Protein AF-A0A261Q1I9-F1 (afdb_monomer_lite)

Structure (mmCIF, N/CA/C/O backbone):
data_AF-A0A261Q1I9-F1
#
_entry.id   AF-A0A261Q1I9-F1
#
loop_
_atom_site.group_PDB
_atom_site.id
_atom_site.type_symbol
_atom_site.label_atom_id
_atom_site.label_alt_id
_atom_site.label_comp_id
_atom_site.label_asym_id
_atom_site.label_entity_id
_atom_site.label_seq_id
_atom_site.pdbx_PDB_ins_code
_atom_site.Cartn_x
_atom_site.Cartn_y
_atom_site.Cartn_z
_atom_site.occupancy
_atom_site.B_iso_or_equiv
_atom_site.auth_seq_id
_atom_site.auth_comp_id
_atom_site.auth_asym_id
_atom_site.auth_atom_id
_atom_site.pdbx_PDB_model_num
ATOM 1 N N . MET A 1 1 ? 23.957 -7.033 -5.044 1.00 34.09 1 MET A N 1
ATOM 2 C CA . MET A 1 1 ? 23.895 -8.517 -5.064 1.00 34.09 1 MET A CA 1
ATOM 3 C C . MET A 1 1 ? 22.772 -9.063 -5.950 1.00 34.09 1 MET A C 1
ATOM 5 O O . MET A 1 1 ? 23.104 -9.719 -6.920 1.00 34.09 1 MET A O 1
ATOM 9 N N . PHE A 1 2 ? 21.482 -8.752 -5.715 1.00 35.22 2 PHE A N 1
ATOM 10 C CA . PHE A 1 2 ? 20.369 -9.134 -6.627 1.00 35.22 2 PHE A CA 1
ATOM 11 C C . PHE A 1 2 ? 20.600 -8.641 -8.073 1.00 35.22 2 PHE A C 1
ATOM 13 O O . PHE A 1 2 ? 20.277 -9.299 -9.051 1.00 35.22 2 PHE A O 1
ATOM 20 N N . TYR A 1 3 ? 21.246 -7.486 -8.177 1.00 39.28 3 TYR A N 1
ATOM 21 C CA . TYR A 1 3 ? 21.439 -6.693 -9.379 1.00 39.28 3 TYR A CA 1
ATOM 22 C C . TYR A 1 3 ? 22.360 -7.336 -10.444 1.00 39.28 3 TYR A C 1
ATOM 24 O O . TYR A 1 3 ? 22.144 -7.166 -11.638 1.00 39.28 3 TYR A O 1
ATOM 32 N N . GLN A 1 4 ? 23.331 -8.159 -10.031 1.00 38.31 4 GLN A N 1
ATOM 33 C CA . GLN A 1 4 ? 24.215 -8.897 -10.951 1.00 38.31 4 GLN A CA 1
ATOM 34 C C . GLN A 1 4 ? 23.554 -10.167 -11.519 1.00 38.31 4 GLN A C 1
ATOM 36 O O . GLN A 1 4 ? 24.039 -10.730 -12.494 1.00 38.31 4 GLN A O 1
ATOM 41 N N . PHE A 1 5 ? 22.426 -10.612 -10.948 1.00 42.38 5 PHE A N 1
ATOM 42 C CA . PHE A 1 5 ? 21.703 -11.783 -11.448 1.00 42.38 5 PHE A CA 1
ATOM 43 C C . PHE A 1 5 ? 20.875 -11.498 -12.692 1.00 42.38 5 PHE A C 1
ATOM 45 O O . PHE A 1 5 ? 20.650 -12.414 -13.466 1.00 42.38 5 PHE A O 1
ATOM 52 N N . ALA A 1 6 ? 20.417 -10.265 -12.902 1.00 42.53 6 ALA A N 1
ATOM 53 C CA . ALA A 1 6 ? 19.552 -9.934 -14.030 1.00 42.53 6 ALA A CA 1
ATOM 54 C C . ALA A 1 6 ? 20.239 -10.136 -15.384 1.00 42.53 6 ALA A C 1
ATOM 56 O O . ALA A 1 6 ? 19.678 -10.782 -16.260 1.00 42.53 6 ALA A O 1
ATOM 57 N N . GLU A 1 7 ? 21.477 -9.661 -15.520 1.00 44.56 7 GLU A N 1
ATOM 58 C CA . GLU A 1 7 ? 22.289 -9.841 -16.727 1.00 44.56 7 GLU A CA 1
ATOM 59 C C . GLU A 1 7 ? 22.604 -11.327 -16.970 1.00 44.56 7 GLU A C 1
ATOM 61 O O . GLU A 1 7 ? 22.522 -11.815 -18.094 1.00 44.56 7 GLU A O 1
ATOM 66 N N . LEU A 1 8 ? 22.875 -12.081 -15.898 1.00 43.66 8 LEU A N 1
ATOM 67 C CA . LEU A 1 8 ? 23.070 -13.534 -15.937 1.00 43.66 8 LEU A CA 1
ATOM 68 C C . LEU A 1 8 ? 21.790 -14.295 -16.319 1.00 43.66 8 LEU A C 1
ATOM 70 O O . LEU A 1 8 ? 21.871 -15.233 -17.098 1.00 43.66 8 LEU A O 1
ATOM 74 N N . ILE A 1 9 ? 20.618 -13.887 -15.823 1.00 46.09 9 ILE A N 1
ATOM 75 C CA . ILE A 1 9 ? 19.310 -14.490 -16.141 1.00 46.09 9 ILE A CA 1
ATOM 76 C C . ILE A 1 9 ? 18.880 -14.150 -17.575 1.00 46.09 9 ILE A C 1
ATOM 78 O O . ILE A 1 9 ? 18.293 -14.989 -18.255 1.00 46.09 9 ILE A O 1
ATOM 82 N N . TRP A 1 10 ? 19.167 -12.936 -18.052 1.00 47.50 10 TRP A N 1
ATOM 83 C CA . TRP A 1 10 ? 18.880 -12.529 -19.430 1.00 47.50 10 TRP A CA 1
ATOM 84 C C . TRP A 1 10 ? 19.794 -13.224 -20.442 1.00 47.50 10 TRP A C 1
ATOM 86 O O . TRP A 1 10 ? 19.325 -13.603 -21.514 1.00 47.50 10 TRP A O 1
ATOM 96 N N . ASN A 1 11 ? 21.061 -13.455 -20.088 1.00 47.25 11 ASN A N 1
ATOM 97 C CA . ASN A 1 11 ? 22.029 -14.127 -20.959 1.00 47.25 11 ASN A CA 1
ATOM 98 C C . ASN A 1 11 ? 21.994 -15.659 -20.849 1.00 47.25 11 ASN A C 1
ATOM 100 O O . ASN A 1 11 ? 22.377 -16.352 -21.791 1.00 47.25 11 ASN A O 1
ATOM 104 N N . GLN A 1 12 ? 21.543 -16.211 -19.721 1.00 46.47 12 GLN A N 1
ATOM 105 C CA . GLN A 1 12 ? 21.447 -17.648 -19.485 1.00 46.47 12 GLN A CA 1
ATOM 106 C C . GLN A 1 12 ? 20.076 -17.964 -18.880 1.00 46.47 12 GLN A C 1
ATOM 108 O O . GLN A 1 12 ? 19.811 -17.741 -17.704 1.00 46.47 12 GLN A O 1
ATOM 113 N N . TRP A 1 13 ? 19.204 -18.566 -19.689 1.00 47.56 13 TRP A N 1
ATOM 114 C CA . TRP A 1 13 ? 17.897 -19.089 -19.260 1.00 47.56 13 TRP A CA 1
ATOM 115 C C . TRP A 1 13 ? 17.992 -20.192 -18.185 1.00 47.56 13 TRP A C 1
ATOM 117 O O . TRP A 1 13 ? 16.978 -20.663 -17.669 1.00 47.56 13 TRP A O 1
ATOM 127 N N . THR A 1 14 ? 19.209 -20.610 -17.840 1.00 47.25 14 THR A N 1
ATOM 128 C CA . THR A 1 14 ? 19.541 -21.505 -16.735 1.00 47.25 14 THR A CA 1
ATOM 129 C C . THR A 1 14 ? 20.090 -20.711 -15.549 1.00 47.25 14 THR A C 1
ATOM 131 O O . THR A 1 14 ? 21.067 -19.983 -15.726 1.00 47.25 14 THR A O 1
ATOM 134 N N . PRO A 1 15 ? 19.532 -20.876 -14.334 1.00 44.84 15 PRO A N 1
ATOM 135 C CA . PRO A 1 15 ? 20.070 -20.223 -13.149 1.00 44.84 15 PRO A CA 1
ATOM 136 C C . PRO A 1 15 ? 21.543 -20.625 -12.950 1.00 44.84 15 PRO A C 1
ATOM 138 O O . PRO A 1 15 ? 21.851 -21.821 -13.004 1.00 44.84 15 PRO A O 1
ATOM 141 N N . PRO A 1 16 ? 22.460 -19.662 -12.737 1.00 49.31 16 PRO A N 1
ATOM 142 C CA . PRO A 1 16 ? 23.871 -19.962 -12.532 1.00 49.31 16 PRO A CA 1
ATOM 143 C C . PRO A 1 16 ? 24.052 -20.813 -11.271 1.00 49.31 16 PRO A C 1
ATOM 145 O O . PRO A 1 16 ? 23.323 -20.654 -10.286 1.00 49.31 16 PRO A O 1
ATOM 148 N N . LYS A 1 17 ? 25.033 -21.723 -11.285 1.00 53.84 17 LYS A N 1
ATOM 149 C CA . LYS A 1 17 ? 25.376 -22.493 -10.084 1.00 53.84 17 LYS A CA 1
ATOM 150 C C . LYS A 1 17 ? 25.902 -21.527 -9.010 1.00 53.84 17 LYS A C 1
ATOM 152 O O . LYS A 1 17 ? 26.632 -20.598 -9.352 1.00 53.84 17 LYS A O 1
ATOM 157 N N . PRO A 1 18 ? 25.599 -21.734 -7.716 1.00 48.12 18 PRO A N 1
ATOM 158 C CA . PRO A 1 18 ? 26.084 -20.853 -6.648 1.00 48.12 18 PRO A CA 1
ATOM 159 C C . PRO A 1 18 ? 27.611 -20.657 -6.660 1.00 48.12 18 PRO A C 1
ATOM 161 O O . PRO A 1 18 ? 28.112 -19.590 -6.329 1.00 48.12 18 PRO A O 1
ATOM 164 N N . GLU A 1 19 ? 28.333 -21.682 -7.108 1.00 51.03 19 GLU A N 1
ATOM 165 C CA . GLU A 1 19 ? 29.793 -21.750 -7.222 1.00 51.03 19 GLU A CA 1
ATOM 166 C C . GLU A 1 19 ? 30.378 -20.827 -8.307 1.00 51.03 19 GLU A C 1
ATOM 168 O O . GLU A 1 19 ? 31.555 -20.485 -8.251 1.00 51.03 19 GLU A O 1
ATOM 173 N N . THR A 1 20 ? 29.578 -20.422 -9.302 1.00 49.72 20 THR A N 1
ATOM 174 C CA . THR A 1 20 ? 30.028 -19.595 -10.438 1.00 49.72 20 THR A CA 1
ATOM 175 C C . THR A 1 20 ? 29.821 -18.096 -10.214 1.00 49.72 20 THR A C 1
ATOM 177 O O . THR A 1 20 ? 30.066 -17.292 -11.110 1.00 49.72 20 THR A O 1
ATOM 180 N N . LEU A 1 21 ? 29.329 -17.705 -9.038 1.00 51.41 21 LEU A N 1
ATOM 181 C CA . LEU A 1 21 ? 29.078 -16.312 -8.687 1.00 51.41 21 LEU A CA 1
ATOM 182 C C . LEU A 1 21 ? 30.376 -15.660 -8.188 1.00 51.41 21 LEU A C 1
ATOM 184 O O . LEU A 1 21 ? 31.130 -16.264 -7.428 1.00 51.41 21 LEU A O 1
ATOM 188 N N . THR A 1 22 ? 30.649 -14.429 -8.630 1.00 46.50 22 THR A N 1
ATOM 189 C CA . THR A 1 22 ? 31.890 -13.691 -8.331 1.00 46.50 22 THR A CA 1
ATOM 190 C C . THR A 1 22 ? 32.197 -13.626 -6.825 1.00 46.50 22 THR A C 1
ATOM 192 O O . THR A 1 22 ? 31.272 -13.642 -6.007 1.00 46.50 22 THR A O 1
ATOM 195 N N . PRO A 1 23 ? 33.477 -13.479 -6.420 1.00 41.25 23 PRO A N 1
ATOM 196 C CA . PRO A 1 23 ? 33.889 -13.457 -5.013 1.00 41.25 23 PRO A CA 1
ATOM 197 C C . PRO A 1 23 ? 33.127 -12.455 -4.139 1.00 41.25 23 PRO A C 1
ATOM 199 O O . PRO A 1 23 ? 32.940 -12.711 -2.960 1.00 41.25 23 PRO A O 1
ATOM 202 N N . THR A 1 24 ? 32.631 -11.351 -4.704 1.00 39.00 24 THR A N 1
ATOM 203 C CA . THR A 1 24 ? 31.803 -10.345 -4.015 1.00 39.00 24 THR A CA 1
ATOM 204 C C . THR A 1 24 ? 30.390 -10.854 -3.691 1.00 39.00 24 THR A C 1
ATOM 206 O O . THR A 1 24 ? 29.820 -10.498 -2.662 1.00 39.00 24 THR A O 1
ATOM 209 N N . ILE A 1 25 ? 29.824 -11.716 -4.542 1.00 44.28 25 ILE A N 1
ATOM 210 C CA . ILE A 1 25 ? 28.548 -12.408 -4.308 1.00 44.28 25 ILE A CA 1
ATOM 211 C C . ILE A 1 25 ? 28.761 -13.568 -3.328 1.00 44.28 25 ILE A C 1
ATOM 213 O O . ILE A 1 25 ? 27.959 -13.745 -2.413 1.00 44.28 25 ILE A O 1
ATOM 217 N N . ALA A 1 26 ? 29.876 -14.296 -3.455 1.00 41.53 26 ALA A N 1
ATOM 218 C CA . ALA A 1 26 ? 30.291 -15.293 -2.472 1.00 41.53 26 ALA A CA 1
ATOM 219 C C . ALA A 1 26 ? 30.492 -14.656 -1.083 1.00 41.53 26 ALA A C 1
ATOM 221 O O . ALA A 1 26 ? 29.993 -15.195 -0.107 1.00 41.53 26 ALA A O 1
ATOM 222 N N . TYR A 1 27 ? 31.097 -13.467 -0.989 1.00 41.81 27 TYR A N 1
ATOM 223 C CA . TYR A 1 27 ? 31.292 -12.715 0.263 1.00 41.81 27 TYR A CA 1
ATOM 224 C C . TYR A 1 27 ? 29.983 -12.338 0.972 1.00 41.81 27 TYR A C 1
ATOM 226 O O . TYR A 1 27 ? 29.919 -12.291 2.199 1.00 41.81 27 TYR A O 1
ATOM 234 N N . GLY A 1 28 ? 28.926 -12.076 0.199 1.00 43.03 28 GLY A N 1
ATOM 235 C CA . GLY A 1 28 ? 27.580 -11.843 0.718 1.00 43.03 28 GLY A CA 1
ATOM 236 C C . GLY A 1 28 ? 26.828 -13.114 1.121 1.00 43.03 28 GLY A C 1
ATOM 237 O O . GLY A 1 28 ? 25.935 -13.061 1.964 1.00 43.03 28 GLY A O 1
ATOM 238 N N . LEU A 1 29 ? 27.198 -14.256 0.535 1.00 42.12 29 LEU A N 1
ATOM 239 C CA . LEU A 1 29 ? 26.624 -15.580 0.792 1.00 42.12 29 LEU A CA 1
ATOM 240 C C . LEU A 1 29 ? 27.348 -16.346 1.915 1.00 42.12 29 LEU A C 1
ATOM 242 O O . LEU A 1 29 ? 26.715 -17.155 2.588 1.00 42.12 29 LEU A O 1
ATOM 246 N N . THR A 1 30 ? 28.640 -16.092 2.160 1.00 42.56 30 THR A N 1
ATOM 247 C CA . THR A 1 30 ? 29.454 -16.764 3.196 1.00 42.56 30 THR A CA 1
ATOM 248 C C . THR A 1 30 ? 29.183 -16.276 4.619 1.00 42.56 30 THR A C 1
ATOM 250 O O . THR A 1 30 ? 29.819 -16.743 5.561 1.00 42.56 30 THR A O 1
ATOM 253 N N . GLY A 1 31 ? 28.224 -15.369 4.812 1.00 40.91 31 GLY A N 1
ATOM 254 C CA . GLY A 1 31 ? 27.775 -14.988 6.147 1.00 40.91 31 GLY A CA 1
ATOM 255 C C . GLY A 1 31 ? 28.775 -14.146 6.941 1.00 40.91 31 GLY A C 1
ATOM 256 O O . GLY A 1 31 ? 28.629 -14.009 8.147 1.00 40.91 31 GLY A O 1
ATOM 257 N N . LEU A 1 32 ? 29.754 -13.493 6.311 1.00 37.88 32 LEU A N 1
ATOM 258 C CA . LEU A 1 32 ? 30.604 -12.537 7.039 1.00 37.88 32 LEU A CA 1
ATOM 259 C C . LEU A 1 32 ? 29.846 -11.266 7.483 1.00 37.88 32 LEU A C 1
ATOM 261 O O . LEU A 1 32 ? 30.317 -10.561 8.370 1.00 37.88 32 LEU A O 1
ATOM 265 N N . TYR A 1 33 ? 28.630 -11.036 6.967 1.00 40.66 33 TYR A N 1
ATOM 266 C CA . TYR A 1 33 ? 27.666 -10.070 7.514 1.00 40.66 33 TYR A CA 1
ATOM 267 C C . TYR A 1 33 ? 26.744 -10.642 8.609 1.00 40.66 33 TYR A C 1
ATOM 269 O O . TYR A 1 33 ? 26.011 -9.877 9.223 1.00 40.66 33 TYR A O 1
ATOM 277 N N . THR A 1 34 ? 26.764 -11.948 8.927 1.00 40.78 34 THR A N 1
ATOM 278 C CA . THR A 1 34 ? 25.899 -12.480 10.006 1.00 40.78 34 THR A CA 1
ATOM 279 C C . THR A 1 34 ? 26.391 -12.139 11.410 1.00 40.78 34 THR A C 1
ATOM 281 O O . THR A 1 34 ? 25.647 -12.348 12.362 1.00 40.78 34 THR A O 1
ATOM 284 N N . ASN A 1 35 ? 27.615 -11.620 11.548 1.00 36.62 35 ASN A N 1
ATOM 285 C CA . ASN A 1 35 ? 28.211 -11.250 12.837 1.00 36.62 35 ASN A CA 1
ATOM 286 C C . ASN A 1 35 ? 28.524 -9.760 12.988 1.00 36.62 35 ASN A C 1
ATOM 288 O O . ASN A 1 35 ? 28.979 -9.353 14.055 1.00 36.62 35 ASN A O 1
ATOM 292 N N . GLN A 1 36 ? 28.270 -8.936 11.971 1.00 37.72 36 GLN A N 1
ATOM 293 C CA . GLN A 1 36 ? 28.230 -7.500 12.194 1.00 37.72 36 GLN A CA 1
ATOM 294 C C . GLN A 1 36 ? 26.797 -7.164 12.572 1.00 37.72 36 GLN A C 1
ATOM 296 O O . GLN A 1 36 ? 25.902 -7.138 11.735 1.00 37.72 36 GLN A O 1
ATOM 301 N N . THR A 1 37 ? 26.591 -6.985 13.875 1.00 41.66 37 THR A N 1
ATOM 302 C CA . THR A 1 37 ? 25.523 -6.152 14.415 1.00 41.66 37 THR A CA 1
ATOM 303 C C . THR A 1 37 ? 25.550 -4.841 13.637 1.00 41.66 37 THR A C 1
ATOM 305 O O . THR A 1 37 ? 26.346 -3.966 13.974 1.00 41.66 37 THR A O 1
ATOM 308 N N . GLU A 1 38 ? 24.776 -4.727 12.553 1.00 39.19 38 GLU A N 1
ATOM 309 C CA . GLU A 1 38 ? 24.451 -3.422 11.985 1.00 39.19 38 GLU A CA 1
ATOM 310 C C . GLU A 1 38 ? 23.892 -2.626 13.168 1.00 39.19 38 GLU A C 1
ATOM 312 O O . GLU A 1 38 ? 22.881 -3.046 13.740 1.00 39.19 38 GLU A O 1
ATOM 317 N N . PRO A 1 39 ? 24.593 -1.583 13.651 1.00 40.84 39 PRO A N 1
ATOM 318 C CA . PRO A 1 39 ? 24.048 -0.771 14.721 1.00 40.84 39 PRO A CA 1
ATOM 319 C C . PRO A 1 39 ? 22.695 -0.231 14.255 1.00 40.84 39 PRO A C 1
ATOM 321 O O . PRO A 1 39 ? 22.546 0.130 13.088 1.00 40.84 39 PRO A O 1
ATOM 324 N N . ASP A 1 40 ? 21.731 -0.231 15.176 1.00 49.25 40 ASP A N 1
ATOM 325 C CA . ASP A 1 40 ? 20.299 0.038 15.005 1.00 49.25 40 ASP A CA 1
ATOM 326 C C . ASP A 1 40 ? 20.003 1.432 14.406 1.00 49.25 40 ASP A C 1
ATOM 328 O O . ASP A 1 40 ? 19.531 2.365 15.059 1.00 49.25 40 ASP A O 1
ATOM 332 N N . GLY A 1 41 ? 20.329 1.616 13.127 1.00 49.62 41 GLY A N 1
ATOM 333 C CA . GLY A 1 41 ? 20.169 2.883 12.419 1.00 49.62 41 GLY A CA 1
ATOM 334 C C . GLY A 1 41 ? 18.703 3.280 12.267 1.00 49.62 41 GLY A C 1
ATOM 335 O O . GLY A 1 41 ? 18.405 4.459 12.100 1.00 49.62 41 GLY A O 1
ATOM 336 N N . ILE A 1 42 ? 17.780 2.321 12.370 1.00 52.62 42 ILE A N 1
ATOM 337 C CA . ILE A 1 42 ? 16.343 2.548 12.199 1.00 52.62 42 ILE A CA 1
ATOM 338 C C . ILE A 1 42 ? 15.638 2.915 13.477 1.00 52.62 42 ILE A C 1
ATOM 340 O O . ILE A 1 42 ? 14.794 3.803 13.425 1.00 52.62 42 ILE A O 1
ATOM 344 N N . GLU A 1 43 ? 15.991 2.329 14.618 1.00 52.12 43 GLU A N 1
ATOM 345 C CA . GLU A 1 43 ? 15.520 2.859 15.897 1.00 52.12 43 GLU A CA 1
ATOM 346 C C . GLU A 1 43 ? 15.913 4.331 16.028 1.00 52.12 43 GLU A C 1
ATOM 348 O O . GLU A 1 43 ? 15.076 5.180 16.344 1.00 52.12 43 GLU A O 1
ATOM 353 N N . ALA A 1 44 ? 17.158 4.660 15.675 1.00 54.72 44 ALA A N 1
ATOM 354 C CA . ALA A 1 44 ? 17.619 6.034 15.651 1.00 54.72 44 ALA A CA 1
ATOM 355 C C . ALA A 1 44 ? 16.881 6.881 14.592 1.00 54.72 44 ALA A C 1
ATOM 357 O O . ALA A 1 44 ? 16.463 8.001 14.879 1.00 54.72 44 ALA A O 1
ATOM 358 N N . PHE A 1 45 ? 16.607 6.344 13.403 1.00 56.44 45 PHE A N 1
ATOM 359 C CA . PHE A 1 45 ? 15.829 7.035 12.372 1.00 56.44 45 PHE A CA 1
ATOM 360 C C . PHE A 1 45 ? 14.360 7.295 12.784 1.00 56.44 45 PHE A C 1
ATOM 362 O O . PHE A 1 45 ? 13.828 8.388 12.581 1.00 56.44 45 PHE A O 1
ATOM 369 N N . VAL A 1 46 ? 13.704 6.326 13.428 1.00 57.31 46 VAL A N 1
ATOM 370 C CA . VAL A 1 46 ? 12.334 6.424 13.965 1.00 57.31 46 VAL A CA 1
ATOM 371 C C . VAL A 1 46 ? 12.265 7.395 15.128 1.00 57.31 46 VAL A C 1
ATOM 373 O O . VAL A 1 46 ? 11.376 8.252 15.160 1.00 57.31 46 VAL A O 1
ATOM 376 N N . LEU A 1 47 ? 13.218 7.320 16.057 1.00 60.66 47 LEU A N 1
ATOM 377 C CA . LEU A 1 47 ? 13.368 8.319 17.106 1.00 60.66 47 LEU A CA 1
ATOM 378 C C . LEU A 1 47 ? 13.598 9.706 16.486 1.00 60.66 47 LEU A C 1
ATOM 380 O O . LEU A 1 47 ? 13.118 10.694 17.032 1.00 60.66 47 LEU A O 1
ATOM 384 N N . HIS A 1 48 ? 14.300 9.801 15.350 1.00 60.25 48 HIS A N 1
ATOM 385 C CA . HIS A 1 48 ? 14.644 11.076 14.726 1.00 60.25 48 HIS A CA 1
ATOM 386 C C . HIS A 1 48 ? 13.401 11.732 14.126 1.00 60.25 48 HIS A C 1
ATOM 388 O O . HIS A 1 48 ? 13.115 12.892 14.417 1.00 60.25 48 HIS A O 1
ATOM 394 N N . GLY A 1 49 ? 12.592 10.984 13.374 1.00 58.91 49 GLY A N 1
ATOM 395 C CA . GLY A 1 49 ? 11.297 11.483 12.908 1.00 58.91 49 GLY A CA 1
ATOM 396 C C . GLY A 1 49 ? 10.328 11.790 14.053 1.00 58.91 49 GLY A C 1
ATOM 397 O O . GLY A 1 49 ? 9.666 12.829 14.041 1.00 58.91 49 GLY A O 1
ATOM 398 N N . SER A 1 50 ? 10.295 10.946 15.089 1.00 59.81 50 SER A N 1
ATOM 399 C CA . SER A 1 50 ? 9.471 11.170 16.287 1.00 59.81 50 SER A CA 1
ATOM 400 C C . SER A 1 50 ? 9.889 12.434 17.042 1.00 59.81 50 SER A C 1
ATOM 402 O O . SER A 1 50 ? 9.034 13.202 17.481 1.00 59.81 50 SER A O 1
ATOM 404 N N . MET A 1 51 ? 11.194 12.703 17.140 1.00 64.44 51 MET A N 1
ATOM 405 C CA . MET A 1 51 ? 11.739 13.936 17.703 1.00 64.44 51 MET A CA 1
ATOM 406 C C . MET A 1 51 ? 11.233 15.158 16.935 1.00 64.44 51 MET A C 1
ATOM 408 O O . MET A 1 51 ? 10.826 16.123 17.569 1.00 64.44 51 MET A O 1
ATOM 412 N N . TRP A 1 52 ? 11.183 15.129 15.601 1.00 59.84 52 TRP A N 1
ATOM 413 C CA . TRP A 1 52 ? 10.665 16.260 14.817 1.00 59.84 52 TRP A CA 1
ATOM 414 C C . TRP A 1 52 ? 9.166 16.486 14.995 1.00 59.84 52 TRP A C 1
ATOM 416 O O . TRP A 1 52 ? 8.724 17.633 15.095 1.00 59.84 52 TRP A O 1
ATOM 426 N N . VAL A 1 53 ? 8.385 15.412 15.120 1.00 59.31 53 VAL A N 1
ATOM 427 C CA . VAL A 1 53 ? 6.971 15.508 15.507 1.00 59.31 53 VAL A CA 1
ATOM 428 C C . VAL A 1 53 ? 6.841 16.156 16.892 1.00 59.31 53 VAL A C 1
ATOM 430 O O . VAL A 1 53 ? 6.033 17.068 17.069 1.00 59.31 53 VAL A O 1
ATOM 433 N N . LEU A 1 54 ? 7.675 15.753 17.858 1.00 60.56 54 LEU A N 1
ATOM 434 C CA . LEU A 1 54 ? 7.714 16.343 19.201 1.00 60.56 54 LEU A CA 1
ATOM 435 C C . LEU A 1 54 ? 8.182 17.805 19.197 1.00 60.56 54 LEU A C 1
ATOM 437 O O . LEU A 1 54 ? 7.625 18.607 19.939 1.00 60.56 54 LEU A O 1
ATOM 441 N N . VAL A 1 55 ? 9.152 18.180 18.359 1.00 59.47 55 VAL A N 1
ATOM 442 C CA . VAL A 1 55 ? 9.611 19.570 18.184 1.00 59.47 55 VAL A CA 1
ATOM 443 C C . VAL A 1 55 ? 8.479 20.432 17.639 1.00 59.47 55 VAL A C 1
ATOM 445 O O . VAL A 1 55 ? 8.166 21.466 18.227 1.00 59.47 55 VAL A O 1
ATOM 448 N N . GLY A 1 56 ? 7.811 19.998 16.566 1.00 57.16 56 GLY A N 1
ATOM 449 C CA . GLY A 1 56 ? 6.667 20.724 16.011 1.00 57.16 56 GLY A CA 1
ATOM 450 C C . GLY A 1 56 ? 5.522 20.868 17.020 1.00 57.16 56 GLY A C 1
ATOM 451 O O . GLY A 1 56 ? 4.944 21.945 17.165 1.00 57.16 56 GLY A O 1
ATOM 452 N N . TRP A 1 57 ? 5.254 19.814 17.794 1.00 54.25 57 TRP A N 1
ATOM 453 C CA . TRP A 1 57 ? 4.275 19.836 18.883 1.00 54.25 57 TRP A CA 1
ATOM 454 C C . TRP A 1 57 ? 4.676 20.774 20.036 1.00 54.25 57 TRP A C 1
ATOM 456 O O . TRP A 1 57 ? 3.848 21.525 20.559 1.00 54.25 57 TRP A O 1
ATOM 466 N N . GLY A 1 58 ? 5.952 20.761 20.425 1.00 57.31 58 GLY A N 1
ATOM 467 C CA . GLY A 1 58 ? 6.525 21.603 21.472 1.00 57.31 58 GLY A CA 1
ATOM 468 C C . GLY A 1 58 ? 6.511 23.085 21.112 1.00 57.31 58 GLY A C 1
ATOM 469 O O . GLY A 1 58 ? 6.125 23.903 21.948 1.00 57.31 58 GLY A O 1
ATOM 470 N N . LEU A 1 59 ? 6.832 23.435 19.862 1.00 55.00 59 LEU A N 1
ATOM 471 C CA . LEU A 1 59 ? 6.746 24.807 19.353 1.00 55.00 59 LEU A CA 1
ATOM 472 C C . LEU A 1 59 ? 5.333 25.372 19.512 1.00 55.00 59 LEU A C 1
ATOM 474 O O . LEU A 1 59 ? 5.169 26.488 19.993 1.00 55.00 59 LEU A O 1
ATOM 478 N N . ILE A 1 60 ? 4.301 24.586 19.218 1.00 54.16 60 ILE A N 1
ATOM 479 C CA . ILE A 1 60 ? 2.910 25.043 19.329 1.00 54.16 60 ILE A CA 1
ATOM 480 C C . ILE A 1 60 ? 2.452 25.150 20.771 1.00 54.16 60 ILE A C 1
ATOM 482 O O . ILE A 1 60 ? 1.855 26.159 21.147 1.00 54.16 60 ILE A O 1
ATOM 486 N N . LYS A 1 61 ? 2.776 24.163 21.610 1.00 53.91 61 LYS A N 1
ATOM 487 C CA . LYS A 1 61 ? 2.481 24.269 23.039 1.00 53.91 61 LYS A CA 1
ATOM 488 C C . LYS A 1 61 ? 3.174 25.472 23.676 1.00 53.91 61 LYS A C 1
ATOM 490 O O . LYS A 1 61 ? 2.586 26.104 24.543 1.00 53.91 61 LYS A O 1
ATOM 495 N N . THR A 1 62 ? 4.366 25.832 23.216 1.00 55.88 62 THR A N 1
ATOM 496 C CA . THR A 1 62 ? 5.137 26.956 23.765 1.00 55.88 62 THR A CA 1
ATOM 497 C C . THR A 1 62 ? 4.633 28.302 23.266 1.00 55.88 62 THR A C 1
ATOM 499 O O . THR A 1 62 ? 4.423 29.206 24.069 1.00 55.88 62 THR A O 1
ATOM 502 N N . VAL A 1 63 ? 4.398 28.426 21.957 1.00 52.91 63 VAL A N 1
ATOM 503 C CA . VAL A 1 63 ? 3.959 29.676 21.321 1.00 52.91 63 VAL A CA 1
ATOM 504 C C . VAL A 1 63 ? 2.494 29.981 21.633 1.00 52.91 63 VAL A C 1
ATOM 506 O O . VAL A 1 63 ? 2.155 31.135 21.876 1.00 52.91 63 VAL A O 1
ATOM 509 N N . TYR A 1 64 ? 1.629 28.966 21.654 1.00 47.34 64 TYR A N 1
ATOM 510 C CA . TYR A 1 64 ? 0.180 29.159 21.757 1.00 47.34 64 TYR A CA 1
ATOM 511 C C . TYR A 1 64 ? -0.370 28.865 23.157 1.00 47.34 64 TYR A C 1
ATOM 513 O O . TYR A 1 64 ? -1.167 29.635 23.680 1.00 47.34 64 TYR A O 1
ATOM 521 N N . LEU A 1 65 ? 0.085 27.781 23.794 1.00 49.22 65 LEU A N 1
ATOM 522 C CA . LEU A 1 65 ? -0.445 27.318 25.089 1.00 49.22 65 LEU A CA 1
ATOM 523 C C . LEU A 1 65 ? 0.468 27.660 26.281 1.00 49.22 65 LEU A C 1
ATOM 525 O O . LEU A 1 65 ? 0.196 27.236 27.403 1.00 49.22 65 LEU A O 1
ATOM 529 N N . LYS A 1 66 ? 1.576 28.383 26.046 1.00 65.00 66 LYS A N 1
ATOM 530 C CA . LYS A 1 66 ? 2.628 28.710 27.034 1.00 65.00 66 LYS A CA 1
ATOM 531 C C . LYS A 1 66 ? 3.093 27.507 27.876 1.00 65.00 66 LYS A C 1
ATOM 533 O O . LYS A 1 66 ? 3.511 27.654 29.022 1.00 65.00 66 LYS A O 1
ATOM 538 N N . ASN A 1 67 ? 3.036 26.304 27.310 1.00 58.06 67 ASN A N 1
ATOM 539 C CA . ASN A 1 67 ? 3.296 25.046 27.993 1.00 58.06 67 ASN A CA 1
ATOM 540 C C . ASN A 1 67 ? 4.597 24.411 27.481 1.00 58.06 67 ASN A C 1
ATOM 542 O O . ASN A 1 67 ? 4.700 24.003 26.328 1.00 58.06 67 ASN A O 1
ATOM 546 N N . TRP A 1 68 ? 5.582 24.279 28.367 1.00 70.12 68 TRP A N 1
ATOM 547 C CA . TRP A 1 68 ? 6.937 23.828 28.030 1.00 70.12 68 TRP A CA 1
ATOM 548 C C . TRP A 1 68 ? 7.165 22.318 28.209 1.00 70.12 68 TRP A C 1
ATOM 550 O O . TRP A 1 68 ? 8.274 21.831 28.006 1.00 70.12 68 TRP A O 1
ATOM 560 N N . SER A 1 69 ? 6.123 21.556 28.562 1.00 70.31 69 SER A N 1
ATOM 561 C CA . SER A 1 69 ? 6.219 20.137 28.960 1.00 70.31 69 SER A CA 1
ATOM 562 C C . SER A 1 69 ? 6.830 19.179 27.924 1.00 70.31 69 SER A C 1
ATOM 564 O O . SER A 1 69 ? 7.195 18.064 28.280 1.00 70.31 69 SER A O 1
ATOM 566 N N . VAL A 1 70 ? 6.954 19.581 26.656 1.00 60.88 70 VAL A N 1
ATOM 567 C CA . VAL A 1 70 ? 7.444 18.725 25.557 1.00 60.88 70 VAL A CA 1
ATOM 568 C C . VAL A 1 70 ? 8.963 18.833 25.366 1.00 60.88 70 VAL A C 1
ATOM 570 O O . VAL A 1 70 ? 9.596 17.890 24.894 1.00 60.88 70 VAL A O 1
ATOM 573 N N . TRP A 1 71 ? 9.575 19.949 25.774 1.00 68.38 71 TRP A N 1
ATOM 574 C CA . TRP A 1 71 ? 11.003 20.205 25.561 1.00 68.38 71 TRP A CA 1
ATOM 575 C C . TRP A 1 71 ? 11.956 19.254 26.294 1.00 68.38 71 TRP A C 1
ATOM 577 O O . TRP A 1 71 ? 12.980 18.924 25.700 1.00 68.38 71 TRP A O 1
ATOM 587 N N . PRO A 1 72 ? 11.653 18.740 27.505 1.00 73.50 72 PRO A N 1
ATOM 588 C CA . PRO A 1 72 ? 12.488 17.714 28.128 1.00 73.50 72 PRO A CA 1
ATOM 589 C C . PRO A 1 72 ? 12.594 16.440 27.278 1.00 73.50 72 PRO A C 1
ATOM 591 O O . PRO A 1 72 ? 13.677 15.878 27.152 1.00 73.50 72 PRO A O 1
ATOM 594 N N . ALA A 1 73 ? 11.499 16.015 26.634 1.00 64.69 73 ALA A N 1
ATOM 595 C CA . ALA A 1 73 ? 11.499 14.846 25.754 1.00 64.69 73 ALA A CA 1
ATOM 596 C C . ALA A 1 73 ? 12.305 15.096 24.468 1.00 64.69 73 ALA A C 1
ATOM 598 O O . ALA A 1 73 ? 13.078 14.235 24.052 1.00 64.69 73 ALA A O 1
ATOM 599 N N . VAL A 1 74 ? 12.185 16.292 23.879 1.00 65.31 74 VAL A N 1
ATOM 600 C CA . VAL A 1 74 ? 13.019 16.721 22.742 1.00 65.31 74 VAL A CA 1
ATOM 601 C C . VAL A 1 74 ? 14.500 16.738 23.132 1.00 65.31 74 VAL A C 1
ATOM 603 O O . VAL A 1 74 ? 15.325 16.174 22.421 1.00 65.31 74 VAL A O 1
ATOM 606 N N . GLY A 1 75 ? 14.836 17.326 24.285 1.00 65.56 75 GLY A N 1
ATOM 607 C CA . GLY A 1 75 ? 16.202 17.380 24.805 1.00 65.56 75 GLY A CA 1
ATOM 608 C C . GLY A 1 75 ? 16.798 15.990 25.030 1.00 65.56 75 GLY A C 1
ATOM 609 O O . GLY A 1 75 ? 17.941 15.752 24.649 1.00 65.56 75 GLY A O 1
ATOM 610 N N . LEU A 1 76 ? 16.011 15.049 25.565 1.00 66.50 76 LEU A N 1
ATOM 611 C CA . LEU A 1 76 ? 16.415 13.648 25.724 1.00 66.50 76 LEU A CA 1
ATOM 612 C C . LEU A 1 76 ? 16.656 12.949 24.381 1.00 66.50 76 LEU A C 1
ATOM 614 O O . LEU A 1 76 ? 17.633 12.215 24.263 1.00 66.50 76 LEU A O 1
ATOM 618 N N . CYS A 1 77 ? 15.827 13.205 23.364 1.00 63.91 77 CYS A N 1
ATOM 619 C CA . CYS A 1 77 ? 16.048 12.671 22.016 1.00 63.91 77 CYS A CA 1
ATOM 620 C C . CYS A 1 77 ? 17.348 13.216 21.405 1.00 63.91 77 CYS A C 1
ATOM 622 O O . CYS A 1 77 ? 18.154 12.448 20.889 1.00 63.91 77 CYS A O 1
ATOM 624 N N . VAL A 1 78 ? 17.599 14.525 21.517 1.00 63.53 78 VAL A N 1
ATOM 625 C CA . VAL A 1 78 ? 18.837 15.155 21.020 1.00 63.53 78 VAL A CA 1
ATOM 626 C C . VAL A 1 78 ? 20.071 14.604 21.740 1.00 63.53 78 VAL A C 1
ATOM 628 O O . VAL A 1 78 ? 21.051 14.247 21.088 1.00 63.53 78 VAL A O 1
ATOM 631 N N . LEU A 1 79 ? 20.020 14.487 23.071 1.00 62.69 79 LEU A N 1
ATOM 632 C CA . LEU A 1 79 ? 21.086 13.889 23.885 1.00 62.69 79 LEU A CA 1
ATOM 633 C C . LEU A 1 79 ? 21.346 12.430 23.502 1.00 62.69 79 LEU A C 1
ATOM 635 O O . LEU A 1 79 ? 22.504 12.021 23.418 1.00 62.69 79 LEU A O 1
ATOM 639 N N . PHE A 1 80 ? 20.286 11.660 23.251 1.00 65.19 80 PHE A N 1
ATOM 640 C CA . PHE A 1 80 ? 20.390 10.289 22.769 1.00 65.19 80 PHE A CA 1
ATOM 641 C C . PHE A 1 80 ? 21.110 10.232 21.418 1.00 65.19 80 PHE A C 1
ATOM 643 O O . PHE A 1 80 ? 22.092 9.507 21.309 1.00 65.19 80 PHE A O 1
ATOM 650 N N . PHE A 1 81 ? 20.714 11.042 20.429 1.00 59.34 81 PHE A N 1
ATOM 651 C CA . PHE A 1 81 ? 21.379 11.060 19.118 1.00 59.34 81 PHE A CA 1
ATOM 652 C C . PHE A 1 81 ? 22.837 11.481 19.185 1.00 59.34 81 PHE A C 1
ATOM 654 O O . PHE A 1 81 ? 23.687 10.842 18.566 1.00 59.34 81 PHE A O 1
ATOM 661 N N . PHE A 1 82 ? 23.127 12.519 19.969 1.00 60.16 82 PHE A N 1
ATOM 662 C CA . PHE A 1 82 ? 24.488 12.997 20.162 1.00 60.16 82 PHE A CA 1
ATOM 663 C C . PHE A 1 82 ? 25.374 11.918 20.797 1.00 60.16 82 PHE A C 1
ATOM 665 O O . PHE A 1 82 ? 26.499 11.702 20.357 1.00 60.16 82 PHE A O 1
ATOM 672 N N . ARG A 1 83 ? 24.859 11.193 21.800 1.00 58.94 83 ARG A N 1
ATOM 673 C CA . ARG A 1 83 ? 25.597 10.120 22.482 1.00 58.94 83 ARG A CA 1
ATOM 674 C C . ARG A 1 83 ? 25.705 8.841 21.652 1.00 58.94 83 ARG A C 1
ATOM 676 O O . ARG A 1 83 ? 26.712 8.148 21.754 1.00 58.94 83 ARG A O 1
ATOM 683 N N . ALA A 1 84 ? 24.685 8.527 20.859 1.00 53.34 84 ALA A N 1
ATOM 684 C CA . ALA A 1 84 ? 24.657 7.361 19.982 1.00 53.34 84 ALA A CA 1
ATOM 685 C C . ALA A 1 84 ? 25.524 7.540 18.723 1.00 53.34 84 ALA A C 1
ATOM 687 O O . ALA A 1 84 ? 25.685 6.588 17.967 1.00 53.34 84 ALA A O 1
ATOM 688 N N . GLY A 1 85 ? 26.063 8.743 18.479 1.00 48.97 85 GLY A N 1
ATOM 689 C CA . GLY A 1 85 ? 26.809 9.047 17.256 1.00 48.97 85 GLY A CA 1
ATOM 690 C C . GLY A 1 85 ? 25.944 8.932 15.998 1.00 48.97 85 GLY A C 1
ATOM 691 O O . GLY A 1 85 ? 26.461 8.675 14.914 1.00 48.97 85 GLY A O 1
ATOM 692 N N . PHE A 1 86 ? 24.621 9.073 16.138 1.00 50.81 86 PHE A N 1
ATOM 693 C CA . PHE A 1 86 ? 23.710 8.952 15.011 1.00 50.81 86 PHE A CA 1
ATOM 694 C C . PHE A 1 86 ? 23.815 10.194 14.133 1.00 50.81 86 PHE A C 1
ATOM 696 O O . PHE A 1 86 ? 23.440 11.302 14.528 1.00 50.81 86 PHE A O 1
ATOM 703 N N . HIS A 1 87 ? 24.275 9.978 12.910 1.00 53.00 87 HIS A N 1
ATOM 704 C CA . HIS A 1 87 ? 24.176 10.936 11.828 1.00 53.00 87 HIS A CA 1
ATOM 705 C C . HIS A 1 87 ? 23.078 10.428 10.887 1.00 53.00 87 HIS A C 1
ATOM 707 O O . HIS A 1 87 ? 23.158 9.282 10.445 1.00 53.00 87 HIS A O 1
ATOM 713 N N . PRO A 1 88 ? 22.023 11.216 10.612 1.00 49.88 88 PRO A N 1
ATOM 714 C CA . PRO A 1 88 ? 20.987 10.790 9.682 1.00 49.88 88 PRO A CA 1
ATOM 715 C C . PRO A 1 88 ? 21.611 10.470 8.322 1.00 49.88 88 PRO A C 1
ATOM 717 O O . PRO A 1 88 ? 22.608 11.107 7.971 1.00 49.88 88 PRO A O 1
ATOM 720 N N . PRO A 1 89 ? 21.039 9.514 7.566 1.00 45.06 89 PRO A N 1
ATOM 721 C CA . PRO A 1 89 ? 21.578 9.089 6.283 1.00 45.06 89 PRO A CA 1
ATOM 722 C C . PRO A 1 89 ? 21.649 10.294 5.340 1.00 45.06 89 PRO A C 1
ATOM 724 O O . PRO A 1 89 ? 20.658 10.744 4.773 1.00 45.06 89 PRO A O 1
ATOM 727 N N . ALA A 1 90 ? 22.846 10.857 5.236 1.00 41.50 90 ALA A N 1
ATOM 728 C CA . ALA A 1 90 ? 23.202 11.970 4.367 1.00 41.50 90 ALA A CA 1
ATOM 729 C C . ALA A 1 90 ? 23.927 11.464 3.102 1.00 41.50 90 ALA A C 1
ATOM 731 O O . ALA A 1 90 ? 24.304 12.260 2.237 1.00 41.50 90 ALA A O 1
ATOM 732 N N . ASP A 1 91 ? 24.073 10.141 2.978 1.00 38.03 91 ASP A N 1
ATOM 733 C CA . ASP A 1 91 ? 25.037 9.478 2.096 1.00 38.03 91 ASP A CA 1
ATOM 734 C C . ASP A 1 91 ? 24.699 9.519 0.600 1.00 38.03 91 ASP A C 1
ATOM 736 O O . ASP A 1 91 ? 25.575 9.240 -0.210 1.00 38.03 91 ASP A O 1
ATOM 740 N N . GLY A 1 92 ? 23.503 9.962 0.200 1.00 44.00 92 GLY A N 1
ATOM 741 C CA . GLY A 1 92 ? 23.162 10.132 -1.223 1.00 44.00 92 GLY A CA 1
ATOM 742 C C . GLY A 1 92 ? 23.281 11.568 -1.746 1.00 44.00 92 GLY A C 1
ATOM 743 O O . GLY A 1 92 ? 23.816 11.810 -2.823 1.00 44.00 92 GLY A O 1
ATOM 744 N N . PHE A 1 93 ? 22.807 12.555 -0.975 1.00 38.97 93 PHE A N 1
ATOM 745 C CA . PHE A 1 93 ? 22.593 13.919 -1.488 1.00 38.97 93 PHE A CA 1
ATOM 746 C C . PHE A 1 93 ? 23.544 14.970 -0.899 1.00 38.97 93 PHE A C 1
ATOM 748 O O . PHE A 1 93 ? 23.744 16.031 -1.485 1.00 38.97 93 PHE A O 1
ATOM 755 N N . LEU A 1 94 ? 24.142 14.715 0.271 1.00 39.12 94 LEU A N 1
ATOM 756 C CA . LEU A 1 94 ? 24.841 15.756 1.039 1.00 39.12 94 LEU A CA 1
ATOM 757 C C . LEU A 1 94 ? 26.369 15.649 1.013 1.00 39.12 94 LEU A C 1
ATOM 759 O O . LEU A 1 94 ? 27.037 16.647 1.299 1.00 39.12 94 LEU A O 1
ATOM 763 N N . PHE A 1 95 ? 26.937 14.501 0.637 1.00 38.47 95 PHE A N 1
ATOM 764 C CA . PHE A 1 95 ? 28.394 14.317 0.611 1.00 38.47 95 PHE A CA 1
ATOM 765 C C . PHE A 1 95 ? 29.051 14.570 -0.751 1.00 38.47 95 PHE A C 1
ATOM 767 O O . PHE A 1 95 ? 30.264 14.749 -0.799 1.00 38.47 95 PHE A O 1
ATOM 774 N N . GLY A 1 96 ? 28.273 14.723 -1.830 1.00 40.78 96 GLY A N 1
ATOM 775 C CA . GLY A 1 96 ? 28.792 15.239 -3.105 1.00 40.78 96 GLY A CA 1
ATOM 776 C C . GLY A 1 96 ? 29.078 16.749 -3.088 1.00 40.78 96 GLY A C 1
ATOM 777 O O . GLY A 1 96 ? 29.934 17.222 -3.831 1.00 40.78 96 GLY A O 1
ATOM 778 N N . THR A 1 97 ? 28.395 17.517 -2.226 1.00 39.66 97 THR A N 1
ATOM 779 C CA . THR A 1 97 ? 28.506 18.993 -2.175 1.00 39.66 97 THR A CA 1
ATOM 780 C C . THR A 1 97 ? 28.729 19.578 -0.775 1.00 39.66 97 THR A C 1
ATOM 782 O O . THR A 1 97 ? 28.741 20.798 -0.624 1.00 39.66 97 THR A O 1
ATOM 785 N N . GLY A 1 98 ? 28.923 18.736 0.244 1.00 36.62 98 GLY A N 1
ATOM 786 C CA . GLY A 1 98 ? 29.272 19.116 1.614 1.00 36.62 98 GLY A CA 1
ATOM 787 C C . GLY A 1 98 ? 28.176 19.873 2.370 1.00 36.62 98 GLY A C 1
ATOM 788 O O . GLY A 1 98 ? 28.006 21.057 2.140 1.00 36.62 98 GLY A O 1
ATOM 789 N N . VAL A 1 99 ? 27.492 19.213 3.317 1.00 39.78 99 VAL A N 1
ATOM 790 C CA . VAL A 1 99 ? 26.862 19.722 4.575 1.00 39.78 99 VAL A CA 1
ATOM 791 C C . VAL A 1 99 ? 25.905 20.951 4.514 1.00 39.78 99 VAL A C 1
ATOM 793 O O . VAL A 1 99 ? 25.172 21.208 5.465 1.00 39.78 99 VAL A O 1
ATOM 796 N N . ARG A 1 100 ? 25.807 21.707 3.416 1.00 43.47 100 ARG A N 1
ATOM 797 C CA . ARG A 1 100 ? 25.230 23.065 3.382 1.00 43.47 100 ARG A CA 1
ATOM 798 C C . ARG A 1 100 ? 23.704 23.126 3.413 1.00 43.47 100 ARG A C 1
ATOM 800 O O . ARG A 1 100 ? 23.164 24.156 3.802 1.00 43.47 100 ARG A O 1
ATOM 807 N N . TYR A 1 101 ? 23.004 22.051 3.053 1.00 48.44 101 TYR A N 1
ATOM 808 C CA . TYR A 1 101 ? 21.538 22.068 2.926 1.00 48.44 101 TYR A CA 1
ATOM 809 C C . TYR A 1 101 ? 20.799 21.317 4.031 1.00 48.44 101 TYR A C 1
ATOM 811 O O . TYR A 1 101 ? 19.588 21.476 4.161 1.00 48.44 101 TYR A O 1
ATOM 819 N N . TYR A 1 102 ? 21.506 20.558 4.871 1.00 47.06 102 TYR A N 1
ATOM 820 C CA . TYR A 1 102 ? 20.882 19.799 5.953 1.00 47.06 102 TYR A CA 1
ATOM 821 C C . TYR A 1 102 ? 20.118 20.700 6.948 1.00 47.06 102 TYR A C 1
ATOM 823 O O . TYR A 1 102 ? 18.948 20.426 7.207 1.00 47.06 102 TYR A O 1
ATOM 831 N N . PRO A 1 103 ? 20.660 21.845 7.417 1.00 48.97 103 PRO A N 1
ATOM 832 C CA . PRO A 1 103 ? 19.895 22.766 8.260 1.00 48.97 103 PRO A CA 1
ATOM 833 C C . PRO A 1 103 ? 18.671 23.367 7.555 1.00 48.97 103 PRO A C 1
ATOM 835 O O . PRO A 1 103 ? 17.627 23.521 8.178 1.00 48.97 103 PRO A O 1
ATOM 838 N N . ALA A 1 104 ? 18.765 23.675 6.257 1.00 52.44 104 ALA A N 1
ATOM 839 C CA . ALA A 1 104 ? 17.651 24.233 5.485 1.00 52.44 104 ALA A CA 1
ATOM 840 C C . ALA A 1 104 ? 16.513 23.215 5.310 1.00 52.44 104 ALA A C 1
ATOM 842 O O . ALA A 1 104 ? 15.342 23.553 5.472 1.00 52.44 104 ALA A O 1
ATOM 843 N N . VAL A 1 105 ? 16.867 21.954 5.061 1.00 57.16 105 VAL A N 1
ATOM 844 C CA . VAL A 1 105 ? 15.949 20.813 5.053 1.00 57.16 105 VAL A CA 1
ATOM 845 C C . VAL A 1 105 ? 15.269 20.648 6.412 1.00 57.16 105 VAL A C 1
ATOM 847 O O . VAL A 1 105 ? 14.048 20.530 6.473 1.00 57.16 105 VAL A O 1
ATOM 850 N N . LEU A 1 106 ? 16.034 20.686 7.506 1.00 56.66 106 LEU A N 1
ATOM 851 C CA . LEU A 1 106 ? 15.493 20.543 8.857 1.00 56.66 106 LEU A CA 1
ATOM 852 C C . LEU A 1 106 ? 14.560 21.694 9.242 1.00 56.66 106 LEU A C 1
ATOM 854 O O . LEU A 1 106 ? 13.514 21.462 9.849 1.00 56.66 106 LEU A O 1
ATOM 858 N N . VAL A 1 107 ? 14.905 22.929 8.873 1.00 57.34 107 VAL A N 1
ATOM 859 C CA . VAL A 1 107 ? 14.045 24.104 9.068 1.00 57.34 107 VAL A CA 1
ATOM 860 C C . VAL A 1 107 ? 12.775 23.978 8.227 1.00 57.34 107 VAL A C 1
ATOM 862 O O . VAL A 1 107 ? 11.688 24.222 8.746 1.00 57.34 107 VAL A O 1
ATOM 865 N N . GLY A 1 108 ? 12.884 23.529 6.974 1.00 63.38 108 GLY A N 1
ATOM 866 C CA . GLY A 1 108 ? 11.739 23.265 6.101 1.00 63.38 108 GLY A CA 1
ATOM 867 C C . GLY A 1 108 ? 10.803 22.193 6.664 1.00 63.38 108 GLY A C 1
ATOM 868 O O . GLY A 1 108 ? 9.597 22.414 6.740 1.00 63.38 108 GLY A O 1
ATOM 869 N N . LEU A 1 109 ? 11.349 21.072 7.143 1.00 63.72 109 LEU A N 1
ATOM 870 C CA . LEU A 1 109 ? 10.592 20.004 7.802 1.00 63.72 109 LEU A CA 1
ATOM 871 C C . LEU A 1 109 ? 9.947 20.485 9.105 1.00 63.72 109 LEU A C 1
ATOM 873 O O . LEU A 1 109 ? 8.777 20.211 9.349 1.00 63.72 109 LEU A O 1
ATOM 877 N N . SER A 1 110 ? 10.668 21.250 9.923 1.00 59.19 110 SER A N 1
ATOM 878 C CA . SER A 1 110 ? 10.138 21.802 11.176 1.00 59.19 110 SER A CA 1
ATOM 879 C C . SER A 1 110 ? 9.001 22.790 10.927 1.00 59.19 110 SER A C 1
ATOM 881 O O . SER A 1 110 ? 7.970 22.719 11.592 1.00 59.19 110 SER A O 1
ATOM 883 N N . ALA A 1 111 ? 9.158 23.681 9.943 1.00 65.19 111 ALA A N 1
ATOM 884 C CA . ALA A 1 111 ? 8.116 24.606 9.514 1.00 65.19 111 ALA A CA 1
ATOM 885 C C . ALA A 1 111 ? 6.911 23.860 8.921 1.00 65.19 111 ALA A C 1
ATOM 887 O O . ALA A 1 111 ? 5.770 24.227 9.193 1.00 65.19 111 ALA A O 1
ATOM 888 N N . PHE A 1 112 ? 7.152 22.777 8.177 1.00 69.00 112 PHE A N 1
ATOM 889 C CA . PHE A 1 112 ? 6.113 21.896 7.650 1.00 69.00 112 PHE A CA 1
ATOM 890 C C . PHE A 1 112 ? 5.310 21.230 8.777 1.00 69.00 112 PHE A C 1
ATOM 892 O O . PHE A 1 112 ? 4.086 21.359 8.807 1.00 69.00 112 PHE A O 1
ATOM 899 N N . VAL A 1 113 ? 5.972 20.600 9.758 1.00 67.38 113 VAL A N 1
ATOM 900 C CA . VAL A 1 113 ? 5.296 19.995 10.921 1.00 67.38 113 VAL A CA 1
ATOM 901 C C . VAL A 1 113 ? 4.546 21.056 11.727 1.00 67.38 113 VAL A C 1
ATOM 903 O O . VAL A 1 113 ? 3.377 20.856 12.054 1.00 67.38 113 VAL A O 1
ATOM 906 N N . ALA A 1 114 ? 5.174 22.199 12.017 1.00 65.31 114 ALA A N 1
ATOM 907 C CA . ALA A 1 114 ? 4.536 23.296 12.743 1.00 65.31 114 ALA A CA 1
ATOM 908 C C . ALA A 1 114 ? 3.307 23.838 11.996 1.00 65.31 114 ALA A C 1
ATOM 910 O O . ALA A 1 114 ? 2.270 24.072 12.611 1.00 65.31 114 ALA A O 1
ATOM 911 N N . GLY A 1 115 ? 3.376 23.967 10.669 1.00 68.50 115 GLY A N 1
ATOM 912 C CA . GLY A 1 115 ? 2.234 24.336 9.841 1.00 68.50 115 GLY A CA 1
ATOM 913 C C . GLY A 1 115 ? 1.094 23.325 9.953 1.00 68.50 115 GLY A C 1
ATOM 914 O O . GLY A 1 115 ? -0.058 23.720 10.137 1.00 68.50 115 GLY A O 1
ATOM 915 N N . VAL A 1 116 ? 1.390 22.022 9.861 1.00 65.69 116 VAL A N 1
ATOM 916 C CA . VAL A 1 116 ? 0.359 20.973 9.933 1.00 65.69 116 VAL A CA 1
ATOM 917 C C . VAL A 1 116 ? -0.305 20.949 11.303 1.00 65.69 116 VAL A C 1
ATOM 919 O O . VAL A 1 116 ? -1.527 20.846 11.390 1.00 65.69 116 VAL A O 1
ATOM 922 N N . VAL A 1 117 ? 0.477 21.077 12.372 1.00 65.00 117 VAL A N 1
ATOM 923 C CA . VAL A 1 117 ? -0.052 21.076 13.737 1.00 65.00 117 VAL A CA 1
ATOM 924 C C . VAL A 1 117 ? -0.789 22.397 14.050 1.00 65.00 117 VAL A C 1
ATOM 926 O O . VAL A 1 117 ? -1.785 22.394 14.770 1.00 65.00 117 VAL A O 1
ATOM 929 N N . TRP A 1 118 ? -0.390 23.537 13.472 1.00 68.75 118 TRP A N 1
ATOM 930 C CA . TRP A 1 118 ? -1.171 24.782 13.566 1.00 68.75 118 TRP A CA 1
ATOM 931 C C . TRP A 1 118 ? -2.513 24.666 12.824 1.00 68.75 118 TRP A C 1
ATOM 933 O O . TRP A 1 118 ? -3.555 25.099 13.319 1.00 68.75 118 TRP A O 1
ATOM 943 N N . LEU A 1 119 ? -2.523 24.017 11.657 1.00 65.62 119 LEU A N 1
ATOM 944 C CA . LEU A 1 119 ? -3.755 23.770 10.906 1.00 65.62 119 LEU A CA 1
ATOM 945 C C . LEU A 1 119 ? -4.641 22.696 11.544 1.00 65.62 119 LEU A C 1
ATOM 947 O O . LEU A 1 119 ? -5.858 22.746 11.367 1.00 65.62 119 LEU A O 1
ATOM 951 N N . SER A 1 120 ? -4.075 21.756 12.304 1.00 64.94 120 SER A N 1
ATOM 952 C CA . SER A 1 120 ? -4.854 20.772 13.059 1.00 64.94 120 SER A CA 1
ATOM 953 C C . SER A 1 120 ? -5.545 21.381 14.285 1.00 64.94 120 SER A C 1
ATOM 955 O O . SER A 1 120 ? -6.637 20.930 14.630 1.00 64.94 120 SER A O 1
ATOM 957 N N . SER A 1 121 ? -4.976 22.424 14.906 1.00 65.31 121 SER A N 1
ATOM 958 C CA . SER A 1 121 ? -5.627 23.160 16.004 1.00 65.31 121 SER A CA 1
ATOM 959 C C . SER A 1 121 ? -6.734 24.108 15.528 1.00 65.31 121 SER A C 1
ATOM 961 O O . SER A 1 121 ? -7.668 24.377 16.275 1.00 65.31 121 SER A O 1
ATOM 963 N N . HIS A 1 122 ? -6.691 24.539 14.264 1.00 70.00 122 HIS A N 1
ATOM 964 C CA . HIS A 1 122 ? -7.722 25.365 13.616 1.00 70.00 122 HIS A CA 1
ATOM 965 C C . HIS A 1 122 ? -8.473 24.585 12.529 1.00 70.00 122 HIS A C 1
ATOM 967 O O . HIS A 1 122 ? -8.846 25.130 11.485 1.00 70.00 122 HIS A O 1
ATOM 973 N N . TYR A 1 123 ? -8.634 23.275 12.728 1.00 64.81 123 TYR A N 1
ATOM 974 C CA . TYR A 1 123 ? -9.066 22.360 11.680 1.00 64.81 123 TYR A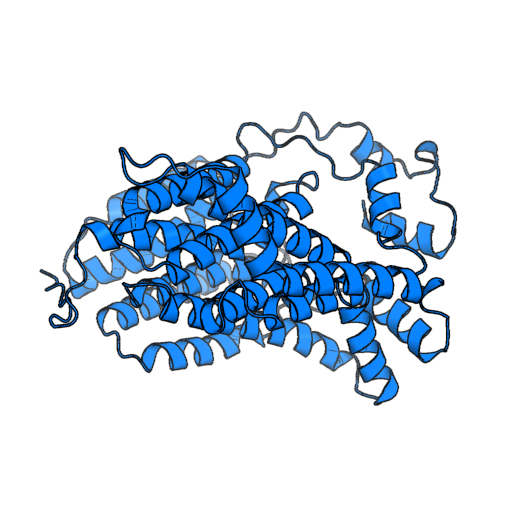 CA 1
ATOM 975 C C . TYR A 1 123 ? -10.426 22.747 11.089 1.00 64.81 123 TYR A C 1
ATOM 977 O O . TYR A 1 123 ? -11.455 22.719 11.758 1.00 64.81 123 TYR A O 1
ATOM 985 N N . LYS A 1 124 ? -10.428 23.037 9.785 1.00 72.62 124 LYS A N 1
ATOM 986 C CA . LYS A 1 124 ? -11.621 23.081 8.942 1.00 72.62 124 LYS A CA 1
ATOM 987 C C . LYS A 1 124 ? -11.490 21.985 7.886 1.00 72.62 124 LYS A C 1
ATOM 989 O O . LYS A 1 124 ? -10.378 21.747 7.407 1.00 72.62 124 LYS A O 1
ATOM 994 N N . PRO A 1 125 ? -12.594 21.358 7.446 1.00 67.56 125 PRO A N 1
ATOM 995 C CA . PRO A 1 125 ? -12.539 20.242 6.500 1.00 67.56 125 PRO A CA 1
ATOM 996 C C . PRO A 1 125 ? -11.794 20.525 5.182 1.00 67.56 125 PRO A C 1
ATOM 998 O O . PRO A 1 125 ? -11.311 19.580 4.559 1.00 67.56 125 PRO A O 1
ATOM 1001 N N . TRP A 1 126 ? -11.692 21.792 4.754 1.00 72.94 126 TRP A N 1
ATOM 1002 C CA . TRP A 1 126 ? -10.988 22.204 3.532 1.00 72.94 126 TRP A CA 1
ATOM 1003 C C . TRP A 1 126 ? -9.478 22.420 3.711 1.00 72.94 126 TRP A C 1
ATOM 1005 O O . TRP A 1 126 ? -8.742 22.262 2.739 1.00 72.94 126 TRP A O 1
ATOM 1015 N N . HIS A 1 127 ? -8.991 22.700 4.929 1.00 71.50 127 HIS A N 1
ATOM 1016 C CA . HIS A 1 127 ? -7.553 22.866 5.204 1.00 71.50 127 HIS A CA 1
ATOM 1017 C C . HIS A 1 127 ? -6.753 21.623 4.791 1.00 71.50 127 HIS A C 1
ATOM 1019 O O . HIS A 1 127 ? -5.652 21.717 4.261 1.00 71.50 127 HIS A O 1
ATOM 1025 N N . ALA A 1 128 ? -7.349 20.449 4.977 1.00 69.00 128 ALA A N 1
ATOM 1026 C CA . ALA A 1 128 ? -6.808 19.172 4.542 1.00 69.00 128 ALA A CA 1
ATOM 1027 C C . ALA A 1 128 ? -6.535 19.077 3.029 1.00 69.00 128 ALA A C 1
ATOM 1029 O O . ALA A 1 128 ? -5.527 18.510 2.616 1.00 69.00 128 ALA A O 1
ATOM 1030 N N . TRP A 1 129 ? -7.424 19.625 2.198 1.00 76.19 129 TRP A N 1
ATOM 1031 C CA . TRP A 1 129 ? -7.271 19.576 0.743 1.00 76.19 129 TRP A CA 1
ATOM 1032 C C . TRP A 1 129 ? -6.174 20.517 0.258 1.00 76.19 129 TRP A C 1
ATOM 1034 O O . TRP A 1 129 ? -5.417 20.157 -0.639 1.00 76.19 129 TRP A O 1
ATOM 1044 N N . LEU A 1 130 ? -6.030 21.682 0.896 1.00 76.31 130 LEU A N 1
ATOM 1045 C CA . LEU A 1 130 ? -4.899 22.569 0.633 1.00 76.31 130 LEU A CA 1
ATOM 1046 C C . LEU A 1 130 ? -3.567 21.931 1.014 1.00 76.31 130 LEU A C 1
ATOM 1048 O O . LEU A 1 130 ? -2.600 22.089 0.281 1.00 76.31 130 LEU A O 1
ATOM 1052 N N . TRP A 1 131 ? -3.519 21.167 2.105 1.00 71.56 131 TRP A N 1
ATOM 1053 C CA . TRP A 1 131 ? -2.326 20.401 2.465 1.00 71.56 131 TRP A CA 1
ATOM 1054 C C . TRP A 1 131 ? -1.963 19.347 1.427 1.00 71.56 131 TRP A C 1
ATOM 1056 O O . TRP A 1 131 ? -0.803 19.249 1.038 1.00 71.56 131 TRP A O 1
ATOM 1066 N N . LEU A 1 132 ? -2.943 18.585 0.941 1.00 76.56 132 LEU A N 1
ATOM 1067 C CA . LEU A 1 132 ? -2.711 17.619 -0.133 1.00 76.56 132 LEU A CA 1
ATOM 1068 C C . LEU A 1 132 ? -2.239 18.288 -1.430 1.00 76.56 132 LEU A C 1
ATOM 1070 O O . LEU A 1 132 ? -1.380 17.740 -2.122 1.00 76.56 132 LEU A O 1
ATOM 1074 N N . ALA A 1 133 ? -2.766 19.474 -1.745 1.00 79.56 133 ALA A N 1
ATOM 1075 C CA . ALA A 1 133 ? -2.302 20.269 -2.877 1.00 79.56 133 ALA A CA 1
ATOM 1076 C C . ALA A 1 133 ? -0.868 20.782 -2.656 1.00 79.56 133 ALA A C 1
ATOM 1078 O O . ALA A 1 133 ? -0.034 20.669 -3.549 1.00 79.56 133 ALA A O 1
ATOM 1079 N N . ALA A 1 134 ? -0.546 21.268 -1.455 1.00 75.44 134 ALA A N 1
ATOM 1080 C CA . ALA A 1 134 ? 0.800 21.712 -1.101 1.00 75.44 134 ALA A CA 1
ATOM 1081 C C . ALA A 1 134 ? 1.819 20.565 -1.166 1.00 75.44 134 ALA A C 1
ATOM 1083 O O . ALA A 1 134 ? 2.940 20.781 -1.610 1.00 75.44 134 ALA A O 1
ATOM 1084 N N . LEU A 1 135 ? 1.421 19.341 -0.796 1.00 74.25 135 LEU A N 1
ATOM 1085 C CA . LEU A 1 135 ? 2.243 18.135 -0.926 1.00 74.25 135 LEU A CA 1
ATOM 1086 C C . LEU A 1 135 ? 2.476 17.696 -2.373 1.00 74.25 135 LEU A C 1
ATOM 1088 O O . LEU A 1 135 ? 3.435 16.968 -2.621 1.00 74.25 135 LEU A O 1
ATOM 1092 N N . ALA A 1 136 ? 1.662 18.139 -3.336 1.00 77.19 136 ALA A N 1
ATOM 1093 C CA . ALA A 1 136 ? 1.955 17.891 -4.745 1.00 77.19 136 ALA A CA 1
ATOM 1094 C C . ALA A 1 136 ? 3.295 18.529 -5.136 1.00 77.19 136 ALA A C 1
ATOM 1096 O O . ALA A 1 136 ? 4.099 17.890 -5.804 1.00 77.19 136 ALA A O 1
ATOM 1097 N N . VAL A 1 137 ? 3.571 19.747 -4.654 1.00 71.94 137 VAL A N 1
ATOM 1098 C CA . VAL A 1 137 ? 4.791 20.492 -4.999 1.00 71.94 137 VAL A CA 1
ATOM 1099 C C . VAL A 1 137 ? 6.055 19.683 -4.730 1.00 71.94 137 VAL A C 1
ATOM 1101 O O . VAL A 1 137 ? 6.787 19.466 -5.691 1.00 71.94 137 VAL A O 1
ATOM 1104 N N . PRO A 1 138 ? 6.328 19.180 -3.506 1.00 69.44 138 PRO A N 1
ATOM 1105 C CA . PRO A 1 138 ? 7.471 18.316 -3.321 1.00 69.44 138 PRO A CA 1
ATOM 1106 C C . PRO A 1 138 ? 7.358 17.090 -4.227 1.00 69.44 138 PRO A C 1
ATOM 1108 O O . PRO A 1 138 ? 8.330 16.822 -4.928 1.00 69.44 138 PRO A O 1
ATOM 1111 N N . CYS A 1 139 ? 6.226 16.366 -4.273 1.00 75.19 139 CYS A N 1
ATOM 1112 C CA . CYS A 1 139 ? 6.114 15.064 -4.967 1.00 75.19 139 CYS A CA 1
ATOM 1113 C C . CYS A 1 139 ? 6.533 15.079 -6.450 1.00 75.19 139 CYS A C 1
ATOM 1115 O O . CYS A 1 139 ? 6.948 14.047 -6.969 1.00 75.19 139 CYS A O 1
ATOM 1117 N N . PHE A 1 140 ? 6.436 16.229 -7.123 1.00 75.50 140 PHE A N 1
ATOM 1118 C CA . PHE A 1 140 ? 6.818 16.400 -8.531 1.00 75.50 140 PHE A CA 1
ATOM 1119 C C . PHE A 1 140 ? 8.195 17.060 -8.737 1.00 75.50 140 PHE A C 1
ATOM 1121 O O . PHE A 1 140 ? 8.606 17.290 -9.874 1.00 75.50 140 PHE A O 1
ATOM 1128 N N . ILE A 1 141 ? 8.943 17.341 -7.667 1.00 69.62 141 ILE A N 1
ATOM 1129 C CA . ILE A 1 141 ? 10.348 17.758 -7.755 1.00 69.62 141 ILE A CA 1
ATOM 1130 C C . ILE A 1 141 ? 11.215 16.507 -7.917 1.00 69.62 141 ILE A C 1
ATOM 1132 O O . ILE A 1 141 ? 11.296 15.667 -7.021 1.00 69.62 141 ILE A O 1
ATOM 1136 N N . ALA A 1 142 ? 11.890 16.394 -9.062 1.00 62.59 142 ALA A N 1
ATOM 1137 C CA . ALA A 1 142 ? 12.866 15.337 -9.300 1.00 62.59 142 ALA A CA 1
ATOM 1138 C C . ALA A 1 142 ? 14.113 15.569 -8.429 1.00 62.59 142 ALA A C 1
ATOM 1140 O O . ALA A 1 142 ? 14.877 16.503 -8.661 1.00 62.59 142 ALA A O 1
ATOM 1141 N N . GLY A 1 143 ? 14.299 14.720 -7.414 1.00 56.34 143 GLY A N 1
ATOM 1142 C CA . GLY A 1 143 ? 15.459 14.761 -6.515 1.00 56.34 143 GLY A CA 1
ATOM 1143 C C . GLY A 1 143 ? 16.741 14.157 -7.101 1.00 56.34 143 GLY A C 1
ATOM 1144 O O . GLY A 1 143 ? 17.811 14.359 -6.545 1.00 56.34 143 GLY A O 1
ATOM 1145 N N . GLY A 1 144 ? 16.665 13.451 -8.232 1.00 62.69 144 GLY A N 1
ATOM 1146 C CA . GLY A 1 144 ? 17.809 12.794 -8.867 1.00 62.69 144 GLY A CA 1
ATOM 1147 C C . GLY A 1 144 ? 17.487 12.312 -10.282 1.00 62.69 144 GLY A C 1
ATOM 1148 O O . GLY A 1 144 ? 16.334 12.363 -10.717 1.00 62.69 144 GLY A O 1
ATOM 1149 N N . ARG A 1 145 ? 18.512 11.861 -11.015 1.00 67.88 145 ARG A N 1
ATOM 1150 C CA . ARG A 1 145 ? 18.346 11.267 -12.351 1.00 67.88 145 ARG A CA 1
ATOM 1151 C C . ARG A 1 145 ? 17.748 9.858 -12.218 1.00 67.88 145 ARG A C 1
ATOM 1153 O O . ARG A 1 145 ? 18.224 9.128 -11.355 1.00 67.88 145 ARG A O 1
ATOM 1160 N N . PRO A 1 146 ? 16.798 9.446 -13.084 1.00 72.31 146 PRO A N 1
ATOM 1161 C CA . PRO A 1 146 ? 16.331 8.065 -13.171 1.00 72.31 146 PRO A CA 1
ATOM 1162 C C . PRO A 1 146 ? 17.460 7.034 -13.192 1.00 72.31 146 PRO A C 1
ATOM 1164 O O . PRO A 1 146 ? 18.459 7.215 -13.889 1.00 72.31 146 PRO A O 1
ATOM 1167 N N . SER A 1 147 ? 17.285 5.945 -12.446 1.00 75.88 147 SER A N 1
ATOM 1168 C CA . SER A 1 147 ? 18.212 4.822 -12.446 1.00 75.88 147 SER A CA 1
ATOM 1169 C C . SER A 1 147 ? 18.057 4.086 -13.769 1.00 75.88 147 SER A C 1
ATOM 1171 O O . SER A 1 147 ? 17.077 3.369 -13.984 1.00 75.88 147 SER A O 1
ATOM 1173 N N . ASP A 1 148 ? 19.035 4.266 -14.663 1.00 75.56 148 ASP A N 1
ATOM 1174 C CA . ASP A 1 148 ? 19.087 3.580 -15.962 1.00 75.56 148 ASP A CA 1
ATOM 1175 C C . ASP A 1 148 ? 18.904 2.058 -15.775 1.00 75.56 148 ASP A C 1
ATOM 1177 O O . ASP A 1 148 ? 18.247 1.376 -16.564 1.00 75.56 148 ASP A O 1
ATOM 1181 N N . TRP A 1 149 ? 19.445 1.536 -14.672 1.00 75.38 149 TRP A N 1
ATOM 1182 C CA . TRP A 1 149 ? 19.381 0.130 -14.313 1.00 75.38 149 TRP A CA 1
ATOM 1183 C C . TRP A 1 149 ? 17.981 -0.303 -13.855 1.00 75.38 149 TRP A C 1
ATOM 1185 O O . TRP A 1 149 ? 17.453 -1.281 -14.381 1.00 75.38 149 TRP A O 1
ATOM 1195 N N . ASP A 1 150 ? 17.338 0.422 -12.937 1.00 81.38 150 ASP A N 1
ATOM 1196 C CA . ASP A 1 150 ? 15.983 0.086 -12.476 1.00 81.38 150 ASP A CA 1
ATOM 1197 C C . ASP A 1 150 ? 14.951 0.179 -13.615 1.00 81.38 150 ASP A C 1
ATOM 1199 O O . ASP A 1 150 ? 14.113 -0.708 -13.799 1.00 81.38 150 ASP A O 1
ATOM 1203 N N . TYR A 1 151 ? 15.078 1.208 -14.456 1.00 85.94 151 TYR A N 1
ATOM 1204 C CA . TYR A 1 151 ? 14.207 1.419 -15.609 1.00 85.94 151 TYR A CA 1
ATOM 1205 C C . TYR A 1 151 ? 14.374 0.328 -16.670 1.00 85.94 151 TYR A C 1
ATOM 1207 O O . TYR A 1 151 ? 13.411 0.011 -17.372 1.00 85.94 151 TYR A O 1
ATOM 1215 N N . SER A 1 152 ? 15.541 -0.319 -16.760 1.00 85.69 152 SER A N 1
ATOM 1216 C CA . SER A 1 152 ? 15.740 -1.452 -17.670 1.00 85.69 152 SER A CA 1
ATOM 1217 C C . SER A 1 152 ? 14.788 -2.621 -17.368 1.00 85.69 152 SER A C 1
ATOM 1219 O O . SER A 1 152 ? 14.261 -3.233 -18.299 1.00 85.69 152 SER A O 1
ATOM 1221 N N . PHE A 1 153 ? 14.447 -2.864 -16.094 1.00 87.62 153 PHE A N 1
ATOM 1222 C CA . PHE A 1 153 ? 13.462 -3.882 -15.691 1.00 87.62 153 PHE A CA 1
ATOM 1223 C C . PHE A 1 153 ? 12.029 -3.540 -16.070 1.00 87.62 153 PHE A C 1
ATOM 1225 O O . PHE A 1 153 ? 11.161 -4.414 -16.038 1.00 87.62 153 PHE A O 1
ATOM 1232 N N . VAL A 1 154 ? 11.772 -2.286 -16.427 1.00 91.44 154 VAL A N 1
ATOM 1233 C CA . VAL A 1 154 ? 10.481 -1.838 -16.933 1.00 91.44 154 VAL A CA 1
ATOM 1234 C C . VAL A 1 154 ? 10.490 -1.839 -18.459 1.00 91.44 154 VAL A C 1
ATOM 1236 O O . VAL A 1 154 ? 9.609 -2.438 -19.077 1.00 91.44 154 VAL A O 1
ATOM 1239 N N . PHE A 1 155 ? 11.487 -1.195 -19.068 1.00 91.75 155 PHE A N 1
ATOM 1240 C CA . PHE A 1 155 ? 11.522 -0.906 -20.498 1.00 91.75 155 PHE A CA 1
ATOM 1241 C C . PHE A 1 155 ? 11.945 -2.085 -21.366 1.00 91.75 155 PHE A C 1
ATOM 1243 O O . PHE A 1 155 ? 11.357 -2.260 -22.429 1.00 91.75 155 PHE A O 1
ATOM 1250 N N . ALA A 1 156 ? 12.887 -2.928 -20.936 1.00 89.19 156 ALA A N 1
ATOM 1251 C CA . ALA A 1 156 ? 13.271 -4.108 -21.712 1.00 89.19 156 ALA A CA 1
ATOM 1252 C C . ALA A 1 156 ? 12.087 -5.080 -21.916 1.00 89.19 156 ALA A C 1
ATOM 1254 O O . ALA A 1 156 ? 11.768 -5.398 -23.067 1.00 89.19 156 ALA A O 1
ATOM 1255 N N . PRO A 1 157 ? 11.355 -5.503 -20.862 1.00 90.31 157 PRO A N 1
ATOM 1256 C CA . PRO A 1 157 ? 10.156 -6.318 -21.052 1.00 90.31 157 PRO A CA 1
ATOM 1257 C C . PRO A 1 157 ? 9.032 -5.579 -21.793 1.00 90.31 157 PRO A C 1
ATOM 1259 O O . PRO A 1 157 ? 8.300 -6.206 -22.554 1.00 90.31 157 PRO A O 1
ATOM 1262 N N . ALA A 1 158 ? 8.899 -4.258 -21.636 1.00 94.25 158 ALA A N 1
ATOM 1263 C CA . ALA A 1 158 ? 7.927 -3.470 -22.397 1.00 94.25 158 ALA A CA 1
ATOM 1264 C C . ALA A 1 158 ? 8.226 -3.454 -23.905 1.00 94.25 158 ALA A C 1
ATOM 1266 O O . ALA A 1 158 ? 7.328 -3.645 -24.723 1.00 94.25 158 ALA A O 1
ATOM 1267 N N . TYR A 1 159 ? 9.492 -3.276 -24.280 1.00 90.25 159 TYR A N 1
ATOM 1268 C CA . TYR A 1 159 ? 9.932 -3.323 -25.669 1.00 90.25 159 TYR A CA 1
ATOM 1269 C C . TYR A 1 159 ? 9.732 -4.718 -26.272 1.00 90.25 159 TYR A C 1
ATOM 1271 O O . TYR A 1 159 ? 9.239 -4.840 -27.393 1.00 90.25 159 TYR A O 1
ATOM 1279 N N . ALA A 1 160 ? 10.026 -5.777 -25.508 1.00 87.56 160 ALA A N 1
ATOM 1280 C CA . ALA A 1 160 ? 9.753 -7.156 -25.908 1.00 87.56 160 ALA A CA 1
ATOM 1281 C C . ALA A 1 160 ? 8.256 -7.398 -26.184 1.00 87.56 160 ALA A C 1
ATOM 1283 O O . ALA A 1 160 ? 7.914 -8.004 -27.202 1.00 87.56 160 ALA A O 1
ATOM 1284 N N . LEU A 1 161 ? 7.366 -6.871 -25.330 1.00 92.44 161 LEU A N 1
ATOM 1285 C CA . LEU A 1 161 ? 5.913 -6.930 -25.535 1.00 92.44 161 LEU A CA 1
ATOM 1286 C C . LEU A 1 161 ? 5.492 -6.262 -26.851 1.00 92.44 161 LEU A C 1
ATOM 1288 O O . LEU A 1 161 ? 4.736 -6.848 -27.624 1.00 92.44 161 LEU A O 1
ATOM 1292 N N . VAL A 1 162 ? 5.984 -5.048 -27.120 1.00 93.25 162 VAL A N 1
ATOM 1293 C CA . VAL A 1 162 ? 5.644 -4.297 -28.344 1.00 93.25 162 VAL A CA 1
ATOM 1294 C C . VAL A 1 162 ? 6.259 -4.934 -29.594 1.00 93.25 162 VAL A C 1
ATOM 1296 O O . VAL A 1 162 ? 5.672 -4.857 -30.670 1.00 93.25 162 VAL A O 1
ATOM 1299 N N . SER A 1 163 ? 7.382 -5.637 -29.445 1.00 89.19 163 SER A N 1
ATOM 1300 C CA . SER A 1 163 ? 8.042 -6.394 -30.517 1.00 89.19 163 SER A CA 1
ATOM 1301 C C . SER A 1 163 ? 7.364 -7.737 -30.833 1.00 89.19 163 SER A C 1
ATOM 1303 O O . SER A 1 163 ? 7.837 -8.475 -31.694 1.00 89.19 163 SER A O 1
ATOM 1305 N N . GLY A 1 164 ? 6.267 -8.081 -30.148 1.00 90.31 164 GLY A N 1
ATOM 1306 C CA . GLY A 1 164 ? 5.496 -9.301 -30.403 1.00 90.31 164 GLY A CA 1
ATOM 1307 C C . GLY A 1 164 ? 6.050 -10.566 -29.741 1.00 90.31 164 GLY A C 1
ATOM 1308 O O . GLY A 1 164 ? 5.605 -11.668 -30.067 1.00 90.31 164 GLY A O 1
ATOM 1309 N N . ILE A 1 165 ? 6.993 -10.443 -28.799 1.00 87.12 165 ILE A N 1
ATOM 1310 C CA . ILE A 1 165 ? 7.483 -11.591 -28.028 1.00 87.12 165 ILE A CA 1
ATOM 1311 C C . ILE A 1 165 ? 6.364 -12.080 -27.099 1.00 87.12 165 ILE A C 1
ATOM 1313 O O . ILE A 1 165 ? 5.701 -11.301 -26.415 1.00 87.12 165 ILE A O 1
ATOM 1317 N N . SER A 1 166 ? 6.154 -13.399 -27.064 1.00 88.44 166 SER A N 1
ATOM 1318 C CA . SER A 1 166 ? 5.156 -14.022 -26.190 1.00 88.44 166 SER A CA 1
ATOM 1319 C C . SER A 1 166 ? 5.398 -13.665 -24.722 1.00 88.44 166 SER A C 1
ATOM 1321 O O . SER A 1 166 ? 6.512 -13.815 -24.226 1.00 88.44 166 SER A O 1
ATOM 1323 N N . ILE A 1 167 ? 4.337 -13.296 -23.991 1.00 89.75 167 ILE A N 1
ATOM 1324 C CA . ILE A 1 167 ? 4.391 -12.951 -22.556 1.00 89.75 167 ILE A CA 1
ATOM 1325 C C . ILE A 1 167 ? 5.062 -14.062 -21.731 1.00 89.75 167 ILE A C 1
ATOM 1327 O O . ILE A 1 167 ? 5.792 -13.780 -20.784 1.00 89.75 167 ILE A O 1
ATOM 1331 N N . LYS A 1 168 ? 4.864 -15.329 -22.117 1.00 86.81 168 LYS A N 1
ATOM 1332 C CA . LYS A 1 168 ? 5.465 -16.500 -21.453 1.00 86.81 168 LYS A CA 1
ATOM 1333 C C . LYS A 1 168 ? 6.991 -16.537 -21.557 1.00 86.81 168 LYS A C 1
ATOM 1335 O O . LYS A 1 168 ? 7.632 -17.170 -20.726 1.00 86.81 168 LYS A O 1
ATOM 1340 N N . ALA A 1 169 ? 7.552 -15.887 -22.575 1.00 81.25 169 ALA A N 1
ATOM 1341 C CA . ALA A 1 169 ? 8.983 -15.841 -22.843 1.00 81.25 169 ALA A CA 1
ATOM 1342 C C . ALA A 1 169 ? 9.666 -14.584 -22.272 1.00 81.25 169 ALA A C 1
ATOM 1344 O O . ALA A 1 169 ? 10.873 -14.422 -22.425 1.00 81.25 169 ALA A O 1
ATOM 1345 N N . ILE A 1 170 ? 8.920 -13.685 -21.624 1.00 83.94 170 ILE A N 1
ATOM 1346 C CA . ILE A 1 170 ? 9.459 -12.430 -21.095 1.00 83.94 170 ILE A CA 1
ATOM 1347 C C . ILE A 1 170 ? 9.676 -12.553 -19.585 1.00 83.94 170 ILE A C 1
ATOM 1349 O O . ILE A 1 170 ? 8.794 -12.975 -18.831 1.00 83.94 170 ILE A O 1
ATOM 1353 N N . TYR A 1 171 ? 10.857 -12.139 -19.126 1.00 83.81 171 TYR A N 1
ATOM 1354 C CA . TYR A 1 171 ? 11.157 -12.020 -17.705 1.00 83.81 171 TYR A CA 1
ATOM 1355 C C . TYR A 1 171 ? 10.641 -10.688 -17.144 1.00 83.81 171 TYR A C 1
ATOM 1357 O O . TYR A 1 171 ? 11.147 -9.623 -17.491 1.00 83.81 171 TYR A O 1
ATOM 1365 N N . PHE A 1 172 ? 9.663 -10.753 -16.236 1.00 85.44 172 PHE A N 1
ATOM 1366 C CA . PHE A 1 172 ? 9.104 -9.585 -15.547 1.00 85.44 172 PHE A CA 1
ATOM 1367 C C . PHE A 1 172 ? 9.585 -9.523 -14.096 1.00 85.44 172 PHE A C 1
ATOM 1369 O O . PHE A 1 172 ? 9.010 -10.175 -13.221 1.00 85.44 172 PHE A O 1
ATOM 1376 N N . GLN A 1 173 ? 10.612 -8.714 -13.832 1.00 82.75 173 GLN A N 1
ATOM 1377 C CA . GLN A 1 173 ? 11.114 -8.473 -12.473 1.00 82.75 173 GLN A CA 1
ATOM 1378 C C . GLN A 1 173 ? 10.079 -7.744 -11.596 1.00 82.75 173 GLN A C 1
ATOM 1380 O O . GLN A 1 173 ? 9.936 -8.059 -10.414 1.00 82.75 173 GLN A O 1
ATOM 1385 N N . TYR A 1 174 ? 9.351 -6.780 -12.168 1.00 85.81 174 TYR A N 1
ATOM 1386 C CA . TYR A 1 174 ? 8.336 -5.971 -11.475 1.00 85.81 174 TYR A CA 1
ATOM 1387 C C . TYR A 1 174 ? 6.903 -6.351 -11.853 1.00 85.81 174 TYR A C 1
ATOM 1389 O O . TYR A 1 174 ? 5.999 -5.522 -11.784 1.00 85.81 174 TYR A O 1
ATOM 1397 N N . ASP A 1 175 ? 6.702 -7.618 -12.229 1.00 90.19 175 ASP A N 1
ATOM 1398 C CA . ASP A 1 175 ? 5.448 -8.117 -12.795 1.00 90.19 175 ASP A CA 1
ATOM 1399 C C . ASP A 1 175 ? 5.004 -7.314 -14.040 1.00 90.19 175 ASP A C 1
ATOM 1401 O O . ASP A 1 175 ? 5.773 -6.547 -14.620 1.00 90.19 175 ASP A O 1
ATOM 1405 N N . LEU A 1 176 ? 3.797 -7.572 -14.545 1.00 93.19 176 LEU A N 1
ATOM 1406 C CA . LEU A 1 176 ? 3.360 -7.057 -15.843 1.00 93.19 176 LEU A CA 1
ATOM 1407 C C . LEU A 1 176 ? 2.957 -5.579 -15.795 1.00 93.19 176 LEU A C 1
ATOM 1409 O O . LEU A 1 176 ? 3.065 -4.903 -16.810 1.00 93.19 176 LEU A O 1
ATOM 1413 N N . LEU A 1 177 ? 2.487 -5.069 -14.654 1.00 94.62 177 LEU A N 1
ATOM 1414 C CA . LEU A 1 177 ? 1.875 -3.742 -14.550 1.00 94.62 177 LEU A CA 1
ATOM 1415 C C . LEU A 1 177 ? 2.773 -2.620 -15.095 1.00 94.62 177 LEU A C 1
ATOM 1417 O O . LEU A 1 177 ? 2.362 -1.898 -16.001 1.00 94.62 177 LEU A O 1
ATOM 1421 N N . LEU A 1 178 ? 3.991 -2.477 -14.564 1.00 94.06 178 LEU A N 1
ATOM 1422 C CA . LEU A 1 178 ? 4.887 -1.378 -14.942 1.00 94.06 178 LEU A CA 1
ATOM 1423 C C . LEU A 1 178 ? 5.327 -1.487 -16.404 1.00 94.06 178 LEU A C 1
ATOM 1425 O O . LEU A 1 178 ? 5.247 -0.515 -17.153 1.00 94.06 178 LEU A O 1
ATOM 1429 N N . SER A 1 179 ? 5.737 -2.681 -16.832 1.00 94.56 179 SER A N 1
ATOM 1430 C CA . SER A 1 179 ? 6.142 -2.934 -18.218 1.00 94.56 179 SER A CA 1
ATOM 1431 C C . SER A 1 179 ? 4.974 -2.783 -19.194 1.00 94.56 179 SER A C 1
ATOM 1433 O O . SER A 1 179 ? 5.166 -2.339 -20.318 1.00 94.56 179 SER A O 1
ATOM 1435 N N . GLY A 1 180 ? 3.751 -3.100 -18.770 1.00 95.25 180 GLY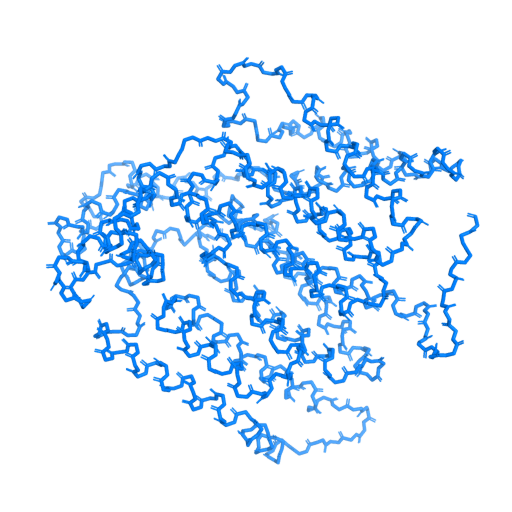 A N 1
ATOM 1436 C CA . GLY A 1 180 ? 2.533 -2.873 -19.540 1.00 95.25 180 GLY A CA 1
ATOM 1437 C C . GLY A 1 180 ? 2.244 -1.385 -19.733 1.00 95.25 180 GLY A C 1
ATOM 1438 O O . GLY A 1 180 ? 1.945 -0.966 -20.848 1.00 95.25 180 GLY A O 1
ATOM 1439 N N . LEU A 1 181 ? 2.405 -0.568 -18.686 1.00 95.50 181 LEU A N 1
ATOM 1440 C CA . LEU A 1 181 ? 2.301 0.892 -18.795 1.00 95.50 181 LEU A CA 1
ATOM 1441 C C . LEU A 1 181 ? 3.378 1.465 -19.728 1.00 95.50 181 LEU A C 1
ATOM 1443 O O . LEU A 1 181 ? 3.070 2.286 -20.588 1.00 95.50 181 LEU A O 1
ATOM 1447 N N . ALA A 1 182 ? 4.622 0.993 -19.625 1.00 94.69 182 ALA A N 1
ATOM 1448 C CA . ALA A 1 182 ? 5.685 1.400 -20.542 1.00 94.69 182 ALA A CA 1
ATOM 1449 C C . ALA A 1 182 ? 5.437 0.929 -21.986 1.00 94.69 182 ALA A C 1
ATOM 1451 O O . ALA A 1 182 ? 5.742 1.648 -22.934 1.00 94.69 182 ALA A O 1
ATOM 1452 N N . ALA A 1 183 ? 4.827 -0.241 -22.184 1.00 95.44 183 ALA A N 1
ATOM 1453 C CA . ALA A 1 183 ? 4.444 -0.713 -23.513 1.00 95.44 183 ALA A CA 1
ATOM 1454 C C . ALA A 1 183 ? 3.400 0.213 -24.163 1.00 95.44 183 ALA A C 1
ATOM 1456 O O . ALA A 1 183 ? 3.445 0.424 -25.375 1.00 95.44 183 ALA A O 1
ATOM 1457 N N . LEU A 1 184 ? 2.502 0.821 -23.374 1.00 95.38 184 LEU A N 1
ATOM 1458 C CA . LEU A 1 184 ? 1.596 1.865 -23.869 1.00 95.38 184 LEU A CA 1
ATOM 1459 C C . LEU A 1 184 ? 2.357 3.124 -24.299 1.00 95.38 184 LEU A C 1
ATOM 1461 O O . LEU A 1 184 ? 2.033 3.682 -25.343 1.00 95.38 184 LEU A O 1
ATOM 1465 N N . PHE A 1 185 ? 3.393 3.534 -23.557 1.00 94.44 185 PHE A N 1
ATOM 1466 C CA . PHE A 1 185 ? 4.252 4.661 -23.950 1.00 94.44 185 PHE A CA 1
ATOM 1467 C C . PHE A 1 185 ? 4.924 4.402 -25.300 1.00 94.44 185 PHE A C 1
ATOM 1469 O O . PHE A 1 185 ? 4.826 5.237 -26.196 1.00 94.44 185 PHE A O 1
ATOM 1476 N N . PHE A 1 186 ? 5.520 3.219 -25.479 1.00 90.81 186 PHE A N 1
ATOM 1477 C CA . PHE A 1 186 ? 6.105 2.810 -26.758 1.00 90.81 186 PHE A CA 1
ATOM 1478 C C . PHE A 1 186 ? 5.072 2.804 -27.890 1.00 90.81 186 PHE A C 1
ATOM 1480 O O . PHE A 1 186 ? 5.331 3.344 -28.963 1.00 90.81 186 PHE A O 1
ATOM 1487 N N . LYS A 1 187 ? 3.887 2.227 -27.651 1.00 94.31 187 LYS A N 1
ATOM 1488 C CA . LYS A 1 187 ? 2.820 2.115 -28.656 1.00 94.31 187 LYS A CA 1
ATOM 1489 C C . LYS A 1 187 ? 2.230 3.46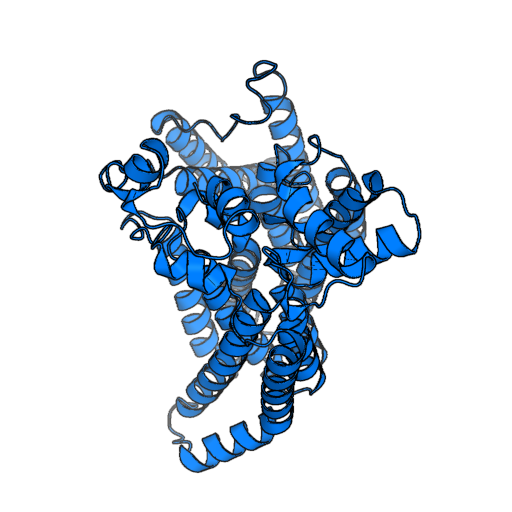8 -29.063 1.00 94.31 187 LYS A C 1
ATOM 1491 O O . LYS A 1 187 ? 1.772 3.609 -30.193 1.00 94.31 187 LYS A O 1
ATOM 1496 N N . TRP A 1 188 ? 2.210 4.438 -28.154 1.00 95.69 188 TRP A N 1
ATOM 1497 C CA . TRP A 1 188 ? 1.695 5.787 -28.402 1.00 95.69 188 TRP A CA 1
ATOM 1498 C C . TRP A 1 188 ? 2.786 6.815 -28.705 1.00 95.69 188 TRP A C 1
ATOM 1500 O O . TRP A 1 188 ? 2.475 7.996 -28.827 1.00 95.69 188 TRP A O 1
ATOM 1510 N N . HIS A 1 189 ? 4.041 6.381 -28.849 1.00 92.81 189 HIS A N 1
ATOM 1511 C CA . HIS A 1 189 ? 5.189 7.250 -29.114 1.00 92.81 189 HIS A CA 1
ATOM 1512 C C . HIS A 1 189 ? 5.330 8.404 -28.103 1.00 92.81 189 HIS A C 1
ATOM 1514 O O . HIS A 1 189 ? 5.728 9.512 -28.457 1.00 92.81 189 HIS A O 1
ATOM 1520 N N . ILE A 1 190 ? 4.996 8.142 -26.836 1.00 91.69 190 ILE A N 1
ATOM 1521 C CA . ILE A 1 190 ? 5.200 9.091 -25.737 1.00 91.69 190 ILE A CA 1
ATOM 1522 C C . ILE A 1 190 ? 6.676 9.042 -25.332 1.00 91.69 190 ILE A C 1
ATOM 1524 O O . ILE A 1 190 ? 7.240 7.957 -25.186 1.00 91.69 190 ILE A O 1
ATOM 1528 N N . ASP A 1 191 ? 7.294 10.207 -25.123 1.00 87.19 191 ASP A N 1
ATOM 1529 C CA . ASP A 1 191 ? 8.683 10.289 -24.666 1.00 87.19 191 ASP A CA 1
ATOM 1530 C C . ASP A 1 191 ? 8.854 9.586 -23.302 1.00 87.19 191 ASP A C 1
ATOM 1532 O O . ASP A 1 191 ? 8.161 9.880 -22.322 1.00 87.19 191 ASP A O 1
ATOM 1536 N N . LEU A 1 192 ? 9.800 8.642 -23.247 1.00 83.25 192 LEU A N 1
ATOM 1537 C CA . LEU A 1 192 ? 10.128 7.851 -22.062 1.00 83.25 192 LEU A CA 1
ATOM 1538 C C . LEU A 1 192 ? 10.665 8.707 -20.908 1.00 83.25 192 LEU A C 1
ATOM 1540 O O . LEU A 1 192 ? 10.555 8.295 -19.753 1.00 83.25 192 LEU A O 1
ATOM 1544 N N . ASN A 1 193 ? 11.164 9.916 -21.180 1.00 80.75 193 ASN A N 1
ATOM 1545 C CA . ASN A 1 193 ? 11.543 10.882 -20.148 1.00 80.75 193 ASN A CA 1
ATOM 1546 C C . ASN A 1 193 ? 10.359 11.277 -19.252 1.00 80.75 193 ASN A C 1
ATOM 1548 O O . ASN A 1 193 ? 10.561 11.643 -18.093 1.00 80.75 193 ASN A O 1
ATOM 1552 N N . TYR A 1 194 ? 9.120 11.169 -19.746 1.00 86.19 194 TYR A N 1
ATOM 1553 C CA . TYR A 1 194 ? 7.918 11.400 -18.943 1.00 86.19 194 TYR A CA 1
ATOM 1554 C C . TYR A 1 194 ? 7.509 10.192 -18.102 1.00 86.19 194 TYR A C 1
ATOM 1556 O O . TYR A 1 194 ? 6.638 10.319 -17.244 1.00 86.19 194 TYR A O 1
ATOM 1564 N N . PHE A 1 195 ? 8.128 9.025 -18.287 1.00 86.94 195 PHE A N 1
ATOM 1565 C CA . PHE A 1 195 ? 7.760 7.833 -17.530 1.00 86.94 195 PHE A CA 1
ATOM 1566 C C . PHE A 1 195 ? 8.007 8.022 -16.023 1.00 86.94 195 PHE A C 1
ATOM 1568 O O . PHE A 1 195 ? 7.185 7.602 -15.213 1.00 86.94 195 PHE A O 1
ATOM 1575 N N . GLN A 1 196 ? 9.044 8.775 -15.634 1.00 83.81 196 GLN A N 1
ATOM 1576 C CA . GLN A 1 196 ? 9.315 9.141 -14.232 1.00 83.81 196 GLN A CA 1
ATOM 1577 C C . GLN A 1 196 ? 8.169 9.911 -13.555 1.00 83.81 196 GLN A C 1
ATOM 1579 O O . GLN A 1 196 ? 7.967 9.794 -12.344 1.00 83.81 196 GLN A O 1
ATOM 1584 N N . VAL A 1 197 ? 7.365 10.645 -14.335 1.00 85.44 197 VAL A N 1
ATOM 1585 C CA . VAL A 1 197 ? 6.199 11.381 -13.828 1.00 85.44 197 VAL A CA 1
ATOM 1586 C C . VAL A 1 197 ? 5.148 10.413 -13.286 1.00 85.44 197 VAL A C 1
ATOM 1588 O O . VAL A 1 197 ? 4.447 10.753 -12.338 1.00 85.44 197 VAL A O 1
ATOM 1591 N N . LEU A 1 198 ? 5.063 9.179 -13.802 1.00 88.38 198 LEU A N 1
ATOM 1592 C CA . LEU A 1 198 ? 4.189 8.148 -13.231 1.00 88.38 198 LEU A CA 1
ATOM 1593 C C . LEU A 1 198 ? 4.641 7.733 -11.829 1.00 88.38 198 LEU A C 1
ATOM 1595 O O . LEU A 1 198 ? 3.804 7.560 -10.944 1.00 88.38 198 LEU A O 1
ATOM 1599 N N . GLY A 1 199 ? 5.953 7.608 -11.610 1.00 85.31 199 GLY A N 1
ATOM 1600 C CA . GLY A 1 199 ? 6.523 7.335 -10.291 1.00 85.31 199 GLY A CA 1
ATOM 1601 C C . GLY A 1 199 ? 6.179 8.449 -9.300 1.00 85.31 199 GLY A C 1
ATOM 1602 O O . GLY A 1 199 ? 5.610 8.179 -8.242 1.00 85.31 199 GLY A O 1
ATOM 1603 N N . GLN A 1 200 ? 6.416 9.704 -9.687 1.00 83.25 200 GLN A N 1
ATOM 1604 C CA . GLN A 1 200 ? 6.073 10.898 -8.901 1.00 83.25 200 GLN A CA 1
ATOM 1605 C C . GLN A 1 200 ? 4.571 10.994 -8.599 1.00 83.25 200 GLN A C 1
ATOM 1607 O O . GLN A 1 200 ? 4.160 11.151 -7.446 1.00 83.25 200 GLN A O 1
ATOM 1612 N N . ALA A 1 201 ? 3.734 10.816 -9.623 1.00 87.88 201 ALA A N 1
ATOM 1613 C CA . ALA A 1 201 ? 2.286 10.821 -9.480 1.00 87.88 201 ALA A CA 1
ATOM 1614 C C . ALA A 1 201 ? 1.814 9.712 -8.534 1.00 87.88 201 ALA A C 1
ATOM 1616 O O . ALA A 1 201 ? 0.912 9.945 -7.735 1.00 87.88 201 ALA A O 1
ATOM 1617 N N . SER A 1 202 ? 2.441 8.531 -8.566 1.00 90.50 202 SER A N 1
ATOM 1618 C CA . SER A 1 202 ? 2.084 7.433 -7.664 1.00 90.50 202 SER A CA 1
ATOM 1619 C C . SER A 1 202 ? 2.329 7.765 -6.191 1.00 90.50 202 SER A C 1
ATOM 1621 O O . SER A 1 202 ? 1.516 7.391 -5.350 1.00 90.50 202 SER A O 1
ATOM 1623 N N . VAL A 1 203 ? 3.382 8.527 -5.877 1.00 85.88 203 VAL A N 1
ATOM 1624 C CA . VAL A 1 203 ? 3.662 9.000 -4.513 1.00 85.88 203 VAL A CA 1
ATOM 1625 C C . VAL A 1 203 ? 2.606 9.992 -4.047 1.00 85.88 203 VAL A C 1
ATOM 1627 O O . VAL A 1 203 ? 2.054 9.848 -2.955 1.00 85.88 203 VAL A O 1
ATOM 1630 N N . TRP A 1 204 ? 2.267 10.963 -4.892 1.00 86.62 204 TRP A N 1
ATOM 1631 C CA . TRP A 1 204 ? 1.216 11.916 -4.560 1.00 86.62 204 TRP A CA 1
ATOM 1632 C C . TRP A 1 204 ? -0.148 11.228 -4.396 1.00 86.62 204 TRP A C 1
ATOM 1634 O O . TRP A 1 204 ? -0.842 11.452 -3.402 1.00 86.62 204 TRP A O 1
ATOM 1644 N N . ILE A 1 205 ? -0.509 10.328 -5.317 1.00 91.88 205 ILE A N 1
ATOM 1645 C CA . ILE A 1 205 ? -1.738 9.529 -5.235 1.00 91.88 205 ILE A CA 1
ATOM 1646 C C . ILE A 1 205 ? -1.749 8.708 -3.945 1.00 91.88 205 ILE A C 1
ATOM 1648 O O . ILE A 1 205 ? -2.757 8.690 -3.246 1.00 91.88 205 ILE A O 1
ATOM 1652 N N . PHE A 1 206 ? -0.636 8.078 -3.577 1.00 91.94 206 PHE A N 1
ATOM 1653 C CA . PHE A 1 206 ? -0.527 7.319 -2.336 1.00 91.94 206 PHE A CA 1
ATOM 1654 C C . PHE A 1 206 ? -0.827 8.174 -1.093 1.00 91.94 206 PHE A C 1
ATOM 1656 O O . PHE A 1 206 ? -1.631 7.769 -0.249 1.00 91.94 206 PHE A O 1
ATOM 1663 N N . CYS A 1 207 ? -0.277 9.390 -1.017 1.00 89.19 207 CYS A N 1
ATOM 1664 C CA . CYS A 1 207 ? -0.600 10.366 0.029 1.00 89.19 207 CYS A CA 1
ATOM 1665 C C . CYS A 1 207 ? -2.094 10.714 0.068 1.00 89.19 207 CYS A C 1
ATOM 1667 O O . CYS A 1 207 ? -2.705 10.716 1.139 1.00 89.19 207 CYS A O 1
ATOM 1669 N N . VAL A 1 208 ? -2.695 10.981 -1.096 1.00 91.81 208 VAL A N 1
ATOM 1670 C CA . VAL A 1 208 ? -4.129 11.282 -1.218 1.00 91.81 208 VAL A CA 1
ATOM 1671 C C . VAL A 1 208 ? -4.975 10.108 -0.726 1.00 91.81 208 VAL A C 1
ATOM 1673 O O . VAL A 1 208 ? -5.915 10.312 0.042 1.00 91.81 208 VAL A O 1
ATOM 1676 N N . LEU A 1 209 ? -4.635 8.880 -1.124 1.00 94.50 209 LEU A N 1
ATOM 1677 C CA . LEU A 1 209 ? -5.366 7.673 -0.745 1.00 94.50 209 LEU A CA 1
ATOM 1678 C C . LEU A 1 209 ? -5.273 7.399 0.762 1.00 94.50 209 LEU A C 1
ATOM 1680 O O . LEU A 1 209 ? -6.302 7.141 1.386 1.00 94.50 209 LEU A O 1
ATOM 1684 N N . ILE A 1 210 ? -4.085 7.519 1.368 1.00 92.94 210 ILE A N 1
ATOM 1685 C CA . ILE A 1 210 ? -3.929 7.399 2.827 1.00 92.94 210 ILE A CA 1
ATOM 1686 C C . ILE A 1 210 ? -4.755 8.456 3.542 1.00 92.94 210 ILE A C 1
ATOM 1688 O O . ILE A 1 210 ? -5.496 8.131 4.469 1.00 92.94 210 ILE A O 1
ATOM 1692 N N . PHE A 1 211 ? -4.634 9.717 3.124 1.00 90.44 211 PHE A N 1
ATOM 1693 C CA . PHE A 1 211 ? -5.347 10.805 3.772 1.00 90.44 211 PHE A CA 1
ATOM 1694 C C . PHE A 1 211 ? -6.861 10.600 3.689 1.00 90.44 211 PHE A C 1
ATOM 1696 O O . PHE A 1 211 ? -7.568 10.758 4.686 1.00 90.44 211 PHE A O 1
ATOM 1703 N N . TRP A 1 212 ? -7.363 10.214 2.513 1.00 90.75 212 TRP A N 1
ATOM 1704 C CA . TRP A 1 212 ? -8.779 9.935 2.318 1.00 90.75 212 TRP A CA 1
ATOM 1705 C C . TRP A 1 212 ? -9.238 8.781 3.210 1.00 90.75 212 TRP A C 1
ATOM 1707 O O . TRP A 1 212 ? -10.204 8.939 3.956 1.00 90.75 212 TRP A O 1
ATOM 1717 N N . TRP A 1 213 ? -8.519 7.657 3.206 1.00 93.25 213 TRP A N 1
ATOM 1718 C CA . TRP A 1 213 ? -8.840 6.515 4.060 1.00 93.25 213 TRP A CA 1
ATOM 1719 C C . TRP A 1 213 ? -8.888 6.921 5.538 1.00 93.25 213 TRP A C 1
ATOM 1721 O O . TRP A 1 213 ? -9.891 6.711 6.217 1.00 93.25 213 TRP A O 1
ATOM 1731 N N . ALA A 1 214 ? -7.846 7.600 6.018 1.00 91.44 214 ALA A N 1
ATOM 1732 C CA . ALA A 1 214 ? -7.719 8.030 7.405 1.00 91.44 214 ALA A CA 1
ATOM 1733 C C . ALA A 1 214 ? -8.816 9.017 7.824 1.00 91.44 214 ALA A C 1
ATOM 1735 O O . ALA A 1 214 ? -9.379 8.896 8.910 1.00 91.44 214 ALA A O 1
ATOM 1736 N N . LYS A 1 215 ? -9.169 9.974 6.957 1.00 88.12 215 LYS A N 1
ATOM 1737 C CA . LYS A 1 215 ? -10.247 10.939 7.215 1.00 88.12 215 LYS A CA 1
ATOM 1738 C C . LYS A 1 215 ? -11.597 10.250 7.395 1.00 88.12 215 LYS A C 1
ATOM 1740 O O . LYS A 1 215 ? -12.430 10.730 8.159 1.00 88.12 215 LYS A O 1
ATOM 1745 N N . GLU A 1 216 ? -11.836 9.159 6.686 1.00 88.94 216 GLU A N 1
ATOM 1746 C CA . GLU A 1 216 ? -13.091 8.416 6.765 1.00 88.94 216 GLU A CA 1
ATOM 1747 C C . GLU A 1 216 ? -13.129 7.500 7.991 1.00 88.94 216 GLU A C 1
ATOM 1749 O O . GLU A 1 216 ? -14.149 7.435 8.674 1.00 88.94 216 GLU A O 1
ATOM 1754 N N . VAL A 1 217 ? -12.008 6.843 8.295 1.00 90.38 217 VAL A N 1
ATOM 1755 C CA . VAL A 1 217 ? -11.921 5.797 9.321 1.00 90.38 217 VAL A CA 1
ATOM 1756 C C . VAL A 1 217 ? -11.719 6.365 10.727 1.00 90.38 217 VAL A C 1
ATOM 1758 O O . VAL A 1 217 ? -12.371 5.912 11.670 1.00 90.38 217 VAL A O 1
ATOM 1761 N N . PHE A 1 218 ? -10.850 7.365 10.899 1.00 88.81 218 PHE A N 1
ATOM 1762 C CA . PHE A 1 218 ? -10.540 7.906 12.225 1.00 88.81 218 PHE A CA 1
ATOM 1763 C C . PHE A 1 218 ? -11.697 8.727 12.789 1.00 88.81 218 PHE A C 1
ATOM 1765 O O . PHE A 1 218 ? -12.332 9.509 12.076 1.00 88.81 218 PHE A O 1
ATOM 1772 N N . GLN A 1 219 ? -11.954 8.583 14.089 1.00 84.44 219 GLN A N 1
ATOM 1773 C CA . GLN A 1 219 ? -12.880 9.448 14.815 1.00 84.44 219 GLN A CA 1
ATOM 1774 C C . GLN A 1 219 ? -12.269 10.848 14.943 1.00 84.44 219 GLN A C 1
ATOM 1776 O O . GLN A 1 219 ? -12.895 11.837 14.559 1.00 84.44 219 GLN A O 1
ATOM 1781 N N . ALA A 1 220 ? -11.019 10.928 15.407 1.00 80.06 220 ALA A N 1
ATOM 1782 C CA . ALA A 1 220 ? -10.282 12.182 15.515 1.00 80.06 220 ALA A CA 1
ATOM 1783 C C . ALA A 1 220 ? -9.674 12.563 14.155 1.00 80.06 220 ALA A C 1
ATOM 1785 O O . ALA A 1 220 ? -8.618 12.068 13.758 1.00 80.06 220 ALA A O 1
ATOM 1786 N N . LYS A 1 221 ? -10.331 13.470 13.420 1.00 80.88 221 LYS A N 1
ATOM 1787 C CA . LYS A 1 221 ? -9.939 13.840 12.043 1.00 80.88 221 LYS A CA 1
ATOM 1788 C C . LYS A 1 221 ? -8.544 14.467 11.946 1.00 80.88 221 LYS A C 1
ATOM 1790 O O . LYS A 1 221 ? -7.922 14.404 10.887 1.00 80.88 221 LYS A O 1
ATOM 1795 N N . GLN A 1 222 ? -8.021 15.011 13.044 1.00 76.88 222 GLN A N 1
ATOM 1796 C CA . GLN A 1 222 ? -6.655 15.530 13.129 1.00 76.88 222 GLN A CA 1
ATOM 1797 C C . GLN A 1 222 ? -5.601 14.421 12.971 1.00 76.88 222 GLN A C 1
ATOM 1799 O O . GLN A 1 222 ? -4.529 14.681 12.427 1.00 76.88 222 GLN A O 1
ATOM 1804 N N . LEU A 1 223 ? -5.909 13.177 13.367 1.00 81.38 223 LEU A N 1
ATOM 1805 C CA . LEU A 1 223 ? -4.996 12.038 13.216 1.00 81.38 223 LEU A CA 1
ATOM 1806 C C . LEU A 1 223 ? -4.652 11.762 11.749 1.00 81.38 223 LEU A C 1
ATOM 1808 O O . LEU A 1 223 ? -3.538 11.340 11.461 1.00 81.38 223 LEU A O 1
ATOM 1812 N N . ALA A 1 224 ? -5.562 12.057 10.815 1.00 85.31 224 ALA A N 1
ATOM 1813 C CA . ALA A 1 224 ? -5.300 11.897 9.387 1.00 85.31 224 ALA A CA 1
ATOM 1814 C C . ALA A 1 224 ? -4.185 12.836 8.893 1.00 85.31 224 ALA A C 1
ATOM 1816 O O . ALA A 1 224 ? -3.380 12.447 8.050 1.00 85.31 224 ALA A O 1
ATOM 1817 N N . LEU A 1 225 ? -4.103 14.055 9.444 1.00 79.06 225 LEU A N 1
ATOM 1818 C CA . LEU A 1 225 ? -3.035 15.006 9.123 1.00 79.06 225 LEU A CA 1
ATOM 1819 C C . LEU A 1 225 ? -1.695 14.567 9.720 1.00 79.06 225 LEU A C 1
ATOM 1821 O O . LEU A 1 225 ? -0.676 14.606 9.036 1.00 79.06 225 LEU A O 1
ATOM 1825 N N . TYR A 1 226 ? -1.691 14.106 10.971 1.00 79.62 226 TYR A N 1
ATOM 1826 C CA . TYR A 1 226 ? -0.469 13.611 11.610 1.00 79.62 226 TYR A CA 1
ATOM 1827 C C . TYR A 1 226 ? 0.069 12.351 10.936 1.00 79.62 226 TYR A C 1
ATOM 1829 O O . TYR A 1 226 ? 1.274 12.244 10.728 1.00 79.62 226 TYR A O 1
ATOM 1837 N N . LEU A 1 227 ? -0.811 11.433 10.534 1.00 85.19 227 LEU A N 1
ATOM 1838 C CA . LEU A 1 227 ? -0.430 10.258 9.759 1.00 85.19 227 LEU A CA 1
ATOM 1839 C C . LEU A 1 227 ? 0.250 10.662 8.449 1.00 85.19 227 LEU A C 1
ATOM 1841 O O . LEU A 1 227 ? 1.302 10.126 8.116 1.00 85.19 227 LEU A O 1
ATOM 1845 N N . LEU A 1 228 ? -0.318 11.631 7.729 1.00 83.69 228 LEU A N 1
ATOM 1846 C CA . LEU A 1 228 ? 0.246 12.121 6.474 1.00 83.69 228 LEU A CA 1
ATOM 1847 C C . LEU A 1 228 ? 1.646 12.727 6.669 1.00 83.69 228 LEU A C 1
ATOM 1849 O O . LEU A 1 228 ? 2.538 12.468 5.867 1.00 83.69 228 LEU A O 1
ATOM 1853 N N . VAL A 1 229 ? 1.861 13.468 7.762 1.00 77.06 229 VAL A N 1
ATOM 1854 C CA . VAL A 1 229 ? 3.186 13.996 8.135 1.00 77.06 229 VAL A CA 1
ATOM 1855 C C . VAL A 1 229 ? 4.171 12.874 8.425 1.00 77.06 229 VAL A C 1
ATOM 1857 O O . VAL A 1 229 ? 5.283 12.900 7.907 1.00 77.06 229 VAL A O 1
ATOM 1860 N N . VAL A 1 230 ? 3.774 11.884 9.227 1.00 80.44 230 VAL A N 1
ATOM 1861 C CA . VAL A 1 230 ? 4.638 10.744 9.559 1.00 80.44 230 VAL A CA 1
ATOM 1862 C C . VAL A 1 230 ? 5.005 9.972 8.298 1.00 80.44 230 VAL A C 1
ATOM 1864 O O . VAL A 1 230 ? 6.181 9.707 8.082 1.00 80.44 230 VAL A O 1
ATOM 1867 N N . VAL A 1 231 ? 4.041 9.679 7.424 1.00 83.19 231 VAL A N 1
ATOM 1868 C CA . VAL A 1 231 ? 4.301 9.011 6.140 1.00 83.19 231 VAL A CA 1
ATOM 1869 C C . VAL A 1 231 ? 5.245 9.848 5.280 1.00 83.19 231 VAL A C 1
ATOM 1871 O O . VAL A 1 231 ? 6.202 9.314 4.727 1.00 83.19 231 VAL A O 1
ATOM 1874 N N . PHE A 1 232 ? 5.045 11.163 5.205 1.00 77.38 232 PHE A N 1
ATOM 1875 C CA . PHE A 1 232 ? 5.941 12.020 4.441 1.00 77.38 232 PHE A CA 1
ATOM 1876 C C . PHE A 1 232 ? 7.371 11.995 5.003 1.00 77.38 232 PHE A C 1
ATOM 1878 O O . PHE A 1 232 ? 8.301 11.704 4.263 1.00 77.38 232 PHE A O 1
ATOM 1885 N N . ILE A 1 233 ? 7.565 12.213 6.305 1.00 72.38 233 ILE A N 1
ATOM 1886 C CA . ILE A 1 233 ? 8.898 12.306 6.931 1.00 72.38 233 ILE A CA 1
ATOM 1887 C C . ILE A 1 233 ? 9.613 10.959 6.988 1.00 72.38 233 ILE A C 1
ATOM 1889 O O . ILE A 1 233 ? 10.812 10.883 6.747 1.00 72.38 233 ILE A O 1
ATOM 1893 N N . MET A 1 234 ? 8.895 9.899 7.341 1.00 70.56 234 MET A N 1
ATOM 1894 C CA . MET A 1 234 ? 9.501 8.597 7.604 1.00 70.56 234 MET A CA 1
ATOM 1895 C C . MET A 1 234 ? 9.661 7.757 6.347 1.00 70.56 234 MET A C 1
ATOM 1897 O O . MET A 1 234 ? 10.493 6.854 6.327 1.00 70.56 234 MET A O 1
ATOM 1901 N N . ARG A 1 235 ? 8.851 8.023 5.317 1.00 74.88 235 ARG A N 1
ATOM 1902 C CA . ARG A 1 235 ? 8.764 7.165 4.137 1.00 74.88 235 ARG A CA 1
ATOM 1903 C C . ARG A 1 235 ? 8.929 7.878 2.806 1.00 74.88 235 ARG A C 1
ATOM 1905 O O . ARG A 1 235 ? 9.219 7.208 1.832 1.00 74.88 235 ARG A O 1
ATOM 1912 N N . LEU A 1 236 ? 8.747 9.187 2.703 1.00 72.56 236 LEU A N 1
ATOM 1913 C CA . LEU A 1 236 ? 8.915 9.870 1.412 1.00 72.56 236 LEU A CA 1
ATOM 1914 C C . LEU A 1 236 ? 10.146 10.770 1.414 1.00 72.56 236 LEU A C 1
ATOM 1916 O O . LEU A 1 236 ? 10.885 10.812 0.440 1.00 72.56 236 LEU A O 1
ATOM 1920 N N . PHE A 1 237 ? 10.418 11.430 2.535 1.00 66.19 237 PHE A N 1
ATOM 1921 C CA . PHE A 1 237 ? 11.543 12.332 2.714 1.00 66.19 237 PHE A CA 1
ATOM 1922 C C . PHE A 1 237 ? 12.924 11.650 2.620 1.00 66.19 237 PHE A C 1
ATOM 1924 O O . PHE A 1 237 ? 13.771 12.163 1.894 1.00 66.19 237 PHE A O 1
ATOM 1931 N N . PRO A 1 238 ? 13.174 10.479 3.242 1.00 58.38 238 PRO A N 1
ATOM 1932 C CA . PRO A 1 238 ? 14.480 9.802 3.166 1.00 58.38 238 PRO A CA 1
ATOM 1933 C C . PRO A 1 238 ? 14.788 9.304 1.756 1.00 58.38 238 PRO A C 1
ATOM 1935 O O . PRO A 1 238 ? 15.925 9.008 1.422 1.00 58.38 238 PRO A O 1
ATOM 1938 N N . TYR A 1 239 ? 13.742 9.234 0.939 1.00 56.28 239 TYR A N 1
ATOM 1939 C CA . TYR A 1 239 ? 13.728 8.759 -0.428 1.00 56.28 239 TYR A CA 1
ATOM 1940 C C . TYR A 1 239 ? 13.829 9.909 -1.450 1.00 56.28 239 TYR A C 1
ATOM 1942 O O . TYR A 1 239 ? 14.023 9.678 -2.644 1.00 56.28 239 TYR A O 1
ATOM 1950 N N . TYR A 1 240 ? 13.784 11.176 -1.012 1.00 52.47 240 TYR A N 1
ATOM 1951 C CA . TYR A 1 240 ? 14.077 12.311 -1.901 1.00 52.47 240 TYR A CA 1
ATOM 1952 C C . TYR A 1 240 ? 15.504 12.301 -2.435 1.00 52.47 240 TYR A C 1
ATOM 1954 O O . TYR A 1 240 ? 15.774 12.968 -3.431 1.00 52.47 240 TYR A O 1
ATOM 1962 N N . THR A 1 241 ? 16.403 11.558 -1.792 1.00 49.56 241 THR A N 1
ATOM 1963 C CA . THR A 1 241 ? 17.807 11.495 -2.180 1.00 49.56 241 THR A CA 1
ATOM 1964 C C . THR A 1 241 ? 18.087 10.505 -3.313 1.00 49.56 241 THR A C 1
ATOM 1966 O O . THR A 1 241 ? 19.130 10.658 -3.929 1.00 49.56 241 THR A O 1
ATOM 1969 N N . ASP A 1 242 ? 17.186 9.552 -3.627 1.00 47.12 242 ASP A N 1
ATOM 1970 C CA . ASP A 1 242 ? 17.462 8.497 -4.633 1.00 47.12 242 ASP A CA 1
ATOM 1971 C C . ASP A 1 242 ? 16.237 7.862 -5.344 1.00 47.12 242 ASP A C 1
ATOM 1973 O O . ASP A 1 242 ? 16.398 7.036 -6.232 1.00 47.12 242 ASP A O 1
ATOM 1977 N N . THR A 1 243 ? 14.980 8.162 -4.993 1.00 46.25 243 THR A N 1
ATOM 1978 C CA . THR A 1 243 ? 13.919 7.128 -5.143 1.00 46.25 243 THR A CA 1
ATOM 1979 C C . THR A 1 243 ? 12.818 7.423 -6.156 1.00 46.25 243 THR A C 1
ATOM 1981 O O . THR A 1 243 ? 12.214 6.491 -6.678 1.00 46.25 243 THR A O 1
ATOM 1984 N N . TYR A 1 244 ? 12.602 8.676 -6.569 1.00 50.91 244 TYR A N 1
ATOM 1985 C CA . TYR A 1 244 ? 11.863 8.912 -7.828 1.00 50.91 244 TYR A CA 1
ATOM 1986 C C . TYR A 1 244 ? 12.636 8.393 -9.044 1.00 50.91 244 TYR A C 1
ATOM 1988 O O . TYR A 1 244 ? 12.068 8.204 -10.121 1.00 50.91 244 TYR A O 1
ATOM 1996 N N . ALA A 1 245 ? 13.927 8.127 -8.848 1.00 56.41 245 ALA A N 1
ATOM 1997 C CA . ALA A 1 245 ? 14.755 7.466 -9.821 1.00 56.41 245 ALA A CA 1
ATOM 1998 C C . ALA A 1 245 ? 14.539 5.944 -9.883 1.00 56.41 245 ALA A C 1
ATOM 2000 O O . ALA A 1 245 ? 14.984 5.343 -10.855 1.00 56.41 245 ALA A O 1
ATOM 2001 N N . GLU A 1 246 ? 13.833 5.328 -8.922 1.00 74.25 246 GLU A N 1
ATOM 2002 C CA . GLU A 1 246 ? 13.645 3.873 -8.854 1.00 74.25 246 GLU A CA 1
ATOM 2003 C C . GLU A 1 246 ? 12.173 3.470 -8.645 1.00 74.25 246 GLU A C 1
ATOM 2005 O O . GLU A 1 246 ? 11.594 3.566 -7.560 1.00 74.25 246 GLU A O 1
ATOM 2010 N N . PHE A 1 247 ? 11.565 2.895 -9.681 1.00 82.00 247 PHE A N 1
ATOM 2011 C CA . PHE A 1 247 ? 10.262 2.240 -9.611 1.00 82.00 247 PHE A CA 1
ATOM 2012 C C . PHE A 1 247 ? 10.230 1.063 -8.641 1.00 82.00 247 PHE A C 1
ATOM 2014 O O . PHE A 1 247 ? 9.150 0.734 -8.134 1.00 82.00 247 PHE A O 1
ATOM 2021 N N . GLN A 1 248 ? 11.381 0.457 -8.335 1.00 81.62 248 GLN A N 1
ATOM 2022 C CA . GLN A 1 248 ? 11.484 -0.611 -7.348 1.00 81.62 248 GLN A CA 1
ATOM 2023 C C . GLN A 1 248 ? 10.857 -0.250 -5.995 1.00 81.62 248 GLN A C 1
ATOM 2025 O O . GLN A 1 248 ? 10.279 -1.136 -5.359 1.00 81.62 248 GLN A O 1
ATOM 2030 N N . MET A 1 249 ? 10.951 1.009 -5.577 1.00 79.00 249 MET A N 1
ATOM 2031 C CA . MET A 1 249 ? 10.464 1.491 -4.281 1.00 79.00 249 MET A CA 1
ATOM 2032 C C . MET A 1 249 ? 9.184 2.332 -4.395 1.00 79.00 249 MET A C 1
ATOM 2034 O O . MET A 1 249 ? 8.627 2.766 -3.389 1.00 79.00 249 MET A O 1
ATOM 2038 N N . SER A 1 250 ? 8.687 2.547 -5.615 1.00 84.69 250 SER A N 1
ATOM 2039 C CA . SER A 1 250 ? 7.517 3.389 -5.853 1.00 84.69 250 SER A CA 1
ATOM 2040 C C . SER A 1 250 ? 6.220 2.781 -5.290 1.00 84.69 250 SER A C 1
ATOM 2042 O O . SER A 1 250 ? 6.021 1.558 -5.358 1.00 84.69 250 SER A O 1
ATOM 2044 N N . PRO A 1 251 ? 5.266 3.615 -4.834 1.00 89.50 251 PRO A N 1
ATOM 2045 C CA . PRO A 1 251 ? 3.938 3.147 -4.446 1.00 89.50 251 PRO A CA 1
ATOM 2046 C C . PRO A 1 251 ? 3.170 2.445 -5.562 1.00 89.50 251 PRO A C 1
ATOM 2048 O O . PRO A 1 251 ? 2.389 1.534 -5.290 1.00 89.50 251 PRO A O 1
ATOM 2051 N N . LEU A 1 252 ? 3.448 2.795 -6.825 1.00 90.25 252 LEU A N 1
ATOM 2052 C CA . LEU A 1 252 ? 2.898 2.096 -7.988 1.00 90.25 252 LEU A CA 1
ATOM 2053 C C . LEU A 1 252 ? 3.243 0.600 -8.007 1.00 90.25 252 LEU A C 1
ATOM 2055 O O . LEU A 1 252 ? 2.521 -0.179 -8.627 1.00 90.25 252 LEU A O 1
ATOM 2059 N N . ARG A 1 253 ? 4.324 0.201 -7.328 1.00 88.25 253 ARG A N 1
ATOM 2060 C CA . ARG A 1 253 ? 4.729 -1.193 -7.153 1.00 88.25 253 ARG A CA 1
ATOM 2061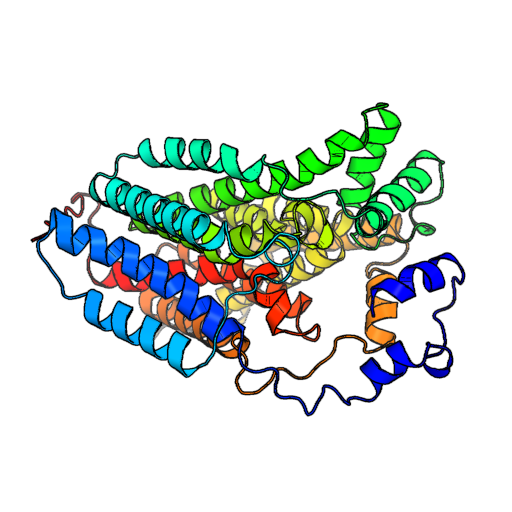 C C . ARG A 1 253 ? 4.340 -1.754 -5.782 1.00 88.25 253 ARG A C 1
ATOM 2063 O O . ARG A 1 253 ? 3.822 -2.860 -5.697 1.00 88.25 253 ARG A O 1
ATOM 2070 N N . LEU A 1 254 ? 4.631 -1.037 -4.697 1.00 88.56 254 LEU A N 1
ATOM 2071 C CA . LEU A 1 254 ? 4.604 -1.627 -3.350 1.00 88.56 254 LEU A CA 1
ATOM 2072 C C . LEU A 1 254 ? 3.287 -1.413 -2.585 1.00 88.56 254 LEU A C 1
ATOM 2074 O O . LEU A 1 254 ? 3.029 -2.125 -1.618 1.00 88.56 254 LEU A O 1
ATOM 2078 N N . ASP A 1 255 ? 2.442 -0.458 -2.991 1.00 92.00 255 ASP A N 1
ATOM 2079 C CA . ASP A 1 255 ? 1.382 0.071 -2.119 1.00 92.00 255 ASP A CA 1
ATOM 2080 C C . ASP A 1 255 ? -0.049 -0.164 -2.583 1.00 92.00 255 ASP A C 1
ATOM 2082 O O . ASP A 1 255 ? -0.981 0.498 -2.131 1.00 92.00 255 ASP A O 1
ATOM 2086 N N . TRP A 1 256 ? -0.283 -1.155 -3.434 1.00 94.38 256 TRP A N 1
ATOM 2087 C CA . TRP A 1 256 ? -1.642 -1.472 -3.881 1.00 94.38 256 TRP A CA 1
ATOM 2088 C C . TRP A 1 256 ? -2.586 -1.897 -2.738 1.00 94.38 256 TRP A C 1
ATOM 2090 O O . TRP A 1 256 ? -3.809 -1.844 -2.898 1.00 94.38 256 TRP A O 1
ATOM 2100 N N . TRP A 1 257 ? -2.049 -2.225 -1.555 1.00 95.38 257 TRP A N 1
ATOM 2101 C CA . TRP A 1 257 ? -2.824 -2.484 -0.340 1.00 95.38 257 TRP A CA 1
ATOM 2102 C C . TRP A 1 257 ? -3.770 -1.328 0.034 1.00 95.38 257 TRP A C 1
ATOM 2104 O O . TRP A 1 257 ? -4.872 -1.608 0.504 1.00 95.38 257 TRP A O 1
ATOM 2114 N N . ILE A 1 258 ? -3.408 -0.051 -0.192 1.00 96.31 258 ILE A N 1
ATOM 2115 C CA . ILE A 1 258 ? -4.282 1.073 0.205 1.00 96.31 258 ILE A CA 1
ATOM 2116 C C . ILE A 1 258 ? -5.536 1.127 -0.670 1.00 96.31 258 ILE A C 1
ATOM 2118 O O . ILE A 1 258 ? -6.621 1.438 -0.182 1.00 96.31 258 ILE A O 1
ATOM 2122 N N . VAL A 1 259 ? -5.419 0.751 -1.948 1.00 96.69 259 VAL A N 1
ATOM 2123 C CA . VAL A 1 259 ? -6.556 0.670 -2.875 1.00 96.69 259 VAL A CA 1
ATOM 2124 C C . VAL A 1 259 ? -7.501 -0.452 -2.445 1.00 96.69 259 VAL A C 1
ATOM 2126 O O . VAL A 1 259 ? -8.715 -0.250 -2.405 1.00 96.69 259 VAL A O 1
ATOM 2129 N N . VAL A 1 260 ? -6.950 -1.606 -2.049 1.00 96.56 260 VAL A N 1
ATOM 2130 C CA . VAL A 1 260 ? -7.727 -2.730 -1.498 1.00 96.56 260 VAL A CA 1
ATOM 2131 C C . VAL A 1 260 ? -8.449 -2.308 -0.214 1.00 96.56 260 VAL A C 1
ATOM 2133 O O . VAL A 1 260 ? -9.660 -2.500 -0.104 1.00 96.56 260 VAL A O 1
ATOM 2136 N N . ALA A 1 261 ? -7.740 -1.675 0.725 1.00 96.56 261 ALA A N 1
ATOM 2137 C CA . ALA A 1 261 ? -8.296 -1.222 1.998 1.00 96.56 261 ALA A CA 1
ATOM 2138 C C . ALA A 1 261 ? -9.393 -0.155 1.822 1.00 96.56 261 ALA A C 1
ATOM 2140 O O . ALA A 1 261 ? -10.425 -0.215 2.490 1.00 96.56 261 ALA A O 1
ATOM 2141 N N . LEU A 1 262 ? -9.208 0.801 0.905 1.00 96.19 262 LEU A N 1
ATOM 2142 C CA . LEU A 1 262 ? -10.210 1.818 0.567 1.00 96.19 262 LEU A CA 1
ATOM 2143 C C . LEU A 1 262 ? -11.459 1.220 -0.070 1.00 96.19 262 LEU A C 1
ATOM 2145 O O . LEU A 1 262 ? -12.572 1.590 0.307 1.00 96.19 262 LEU A O 1
ATOM 2149 N N . LEU A 1 263 ? -11.292 0.306 -1.026 1.00 96.19 263 LEU A N 1
ATOM 2150 C CA . LEU A 1 263 ? -12.421 -0.329 -1.696 1.00 96.19 263 LEU A CA 1
ATOM 2151 C C . LEU A 1 263 ? -13.238 -1.167 -0.709 1.00 96.19 263 LEU A C 1
ATOM 2153 O O . LEU A 1 263 ? -14.461 -1.038 -0.670 1.00 96.19 263 LEU A O 1
ATOM 2157 N N . ALA A 1 264 ? -12.558 -1.954 0.125 1.00 96.06 264 ALA A N 1
ATOM 2158 C CA . ALA A 1 264 ? -13.179 -2.728 1.190 1.00 96.06 264 ALA A CA 1
ATOM 2159 C C . ALA A 1 264 ? -13.892 -1.834 2.214 1.00 96.06 264 ALA A C 1
ATOM 2161 O O . ALA A 1 264 ? -15.020 -2.126 2.602 1.00 96.06 264 ALA A O 1
ATOM 2162 N N . TRP A 1 265 ? -13.291 -0.702 2.598 1.00 95.69 265 TRP A N 1
ATOM 2163 C CA . TRP A 1 265 ? -13.944 0.271 3.470 1.00 95.69 265 TRP A CA 1
ATOM 2164 C C . TRP A 1 265 ? -15.208 0.851 2.830 1.00 95.69 265 TRP A C 1
ATOM 2166 O O . TRP A 1 265 ? -16.252 0.883 3.466 1.00 95.69 265 TRP A O 1
ATOM 2176 N N . LYS A 1 266 ? -15.157 1.292 1.569 1.00 95.50 266 LYS A N 1
ATOM 2177 C CA . LYS A 1 266 ? -16.285 1.985 0.924 1.00 95.50 266 LYS A CA 1
ATOM 2178 C C . LYS A 1 266 ? -17.418 1.063 0.476 1.00 95.50 266 LYS A C 1
ATOM 2180 O O . LYS A 1 266 ? -18.558 1.516 0.417 1.00 95.50 266 LYS A O 1
ATOM 2185 N N . LYS A 1 267 ? -17.119 -0.180 0.099 1.00 96.00 267 LYS A N 1
ATOM 2186 C CA . LYS A 1 267 ? -18.106 -1.116 -0.467 1.00 96.00 267 LYS A CA 1
ATOM 2187 C C . LYS A 1 267 ? -18.450 -2.289 0.448 1.00 96.00 267 LYS A C 1
ATOM 2189 O O . LYS A 1 267 ? -19.445 -2.951 0.181 1.00 96.00 267 LYS A O 1
ATOM 2194 N N . GLY A 1 268 ? -17.681 -2.511 1.509 1.00 95.19 268 GLY A N 1
ATOM 2195 C CA . GLY A 1 268 ? -17.728 -3.732 2.308 1.00 95.19 268 GLY A CA 1
ATOM 2196 C C . GLY A 1 268 ? -16.653 -4.718 1.856 1.00 95.19 268 GLY A C 1
ATOM 2197 O O . GLY A 1 268 ? -16.288 -4.780 0.678 1.00 95.19 268 GLY A O 1
ATOM 2198 N N . THR A 1 269 ? -16.122 -5.486 2.803 1.00 95.88 269 THR A N 1
ATOM 2199 C CA . THR A 1 269 ? -15.082 -6.490 2.549 1.00 95.88 269 THR A CA 1
ATOM 2200 C C . THR A 1 269 ? -15.600 -7.673 1.738 1.00 95.88 269 THR A C 1
ATOM 2202 O O . THR A 1 269 ? -14.812 -8.319 1.057 1.00 95.88 269 THR A O 1
ATOM 2205 N N . ASP A 1 270 ? -16.900 -7.957 1.779 1.00 95.69 270 ASP A N 1
ATOM 2206 C CA . ASP A 1 270 ? -17.595 -9.030 1.061 1.00 95.69 270 ASP A CA 1
ATOM 2207 C C . ASP A 1 270 ? -18.094 -8.622 -0.333 1.00 95.69 270 ASP A C 1
ATOM 2209 O O . ASP A 1 270 ? -18.501 -9.474 -1.123 1.00 95.69 270 ASP A O 1
ATOM 2213 N N . HIS A 1 271 ? -18.009 -7.340 -0.689 1.00 97.50 271 HIS A N 1
ATOM 2214 C CA . HIS A 1 271 ? -18.423 -6.871 -2.004 1.00 97.50 271 HIS A CA 1
ATOM 2215 C C . HIS A 1 271 ? -17.529 -7.452 -3.114 1.00 97.50 271 HIS A C 1
ATOM 2217 O O . HIS A 1 271 ? -16.299 -7.449 -3.014 1.00 97.50 271 HIS A O 1
ATOM 2223 N N . TRP A 1 272 ? -18.149 -7.896 -4.215 1.00 97.44 272 TRP A N 1
ATOM 2224 C CA . TRP A 1 272 ? -17.485 -8.587 -5.335 1.00 97.44 272 TRP A CA 1
ATOM 2225 C C . TRP A 1 272 ? -16.335 -7.788 -5.969 1.00 97.44 272 TRP A C 1
ATOM 2227 O O . TRP A 1 272 ? -15.390 -8.354 -6.516 1.00 97.44 272 TRP A O 1
ATOM 2237 N N . SER A 1 273 ? -16.393 -6.455 -5.892 1.00 98.12 273 SER A N 1
ATOM 2238 C CA . SER A 1 273 ? -15.345 -5.579 -6.427 1.00 98.12 273 SER A CA 1
ATOM 2239 C C . SER A 1 273 ? -13.998 -5.771 -5.727 1.00 98.12 273 SER A C 1
ATOM 2241 O O . SER A 1 273 ? -12.966 -5.554 -6.355 1.00 98.12 273 SER A O 1
ATOM 2243 N N . VAL A 1 274 ? -13.990 -6.170 -4.448 1.00 97.69 274 VAL A N 1
ATOM 2244 C CA . VAL A 1 274 ? -12.752 -6.474 -3.715 1.00 97.69 274 VAL A CA 1
ATOM 2245 C C . VAL A 1 274 ? -12.104 -7.725 -4.305 1.00 97.69 274 VAL A C 1
ATOM 2247 O O . VAL A 1 274 ? -10.926 -7.691 -4.658 1.00 97.69 274 VAL A O 1
ATOM 2250 N N . GLY A 1 275 ? -12.884 -8.793 -4.509 1.00 97.50 275 GLY A N 1
ATOM 2251 C CA . GLY A 1 275 ? -12.416 -10.004 -5.182 1.00 97.50 275 GLY A CA 1
ATOM 2252 C C . GLY A 1 275 ? -11.957 -9.742 -6.614 1.00 97.50 275 GLY A C 1
ATOM 2253 O O . GLY A 1 275 ? -10.930 -10.273 -7.026 1.00 97.50 275 GLY A O 1
ATOM 2254 N N . LEU A 1 276 ? -12.655 -8.873 -7.356 1.00 98.25 276 LEU A N 1
ATOM 2255 C CA . LEU A 1 276 ? -12.256 -8.505 -8.716 1.00 98.25 276 LEU A CA 1
ATOM 2256 C C . LEU A 1 276 ? -10.923 -7.745 -8.737 1.00 98.25 276 LEU A C 1
ATOM 2258 O O . LEU A 1 276 ? -10.066 -8.054 -9.562 1.00 98.25 276 LEU A O 1
ATOM 2262 N N . LEU A 1 277 ? -10.727 -6.778 -7.834 1.00 98.06 277 LEU A N 1
ATOM 2263 C CA . LEU A 1 277 ? -9.464 -6.047 -7.725 1.00 98.06 277 LEU A CA 1
ATOM 2264 C C . LEU A 1 277 ? -8.307 -6.999 -7.401 1.00 98.06 277 LEU A C 1
ATOM 2266 O O . LEU A 1 277 ? -7.268 -6.941 -8.052 1.00 98.06 277 LEU A O 1
ATOM 2270 N N . LEU A 1 278 ? -8.486 -7.904 -6.438 1.00 98.00 278 LEU A N 1
ATOM 2271 C CA . LEU A 1 278 ? -7.462 -8.891 -6.094 1.00 98.00 278 LEU A CA 1
ATOM 2272 C C . LEU A 1 278 ? -7.186 -9.861 -7.254 1.00 98.00 278 LEU A C 1
ATOM 2274 O O . LEU A 1 278 ? -6.027 -10.137 -7.553 1.00 98.00 278 LEU A O 1
ATOM 2278 N N . ALA A 1 279 ? -8.223 -10.312 -7.968 1.00 97.88 279 ALA A N 1
ATOM 2279 C CA . ALA A 1 279 ? -8.080 -11.136 -9.168 1.00 97.88 279 ALA A CA 1
ATOM 2280 C C . ALA A 1 279 ? -7.310 -10.414 -10.284 1.00 97.88 279 ALA A C 1
ATOM 2282 O O . ALA A 1 279 ? -6.479 -11.014 -10.961 1.00 97.88 279 ALA A O 1
ATOM 2283 N N . PHE A 1 280 ? -7.533 -9.113 -10.449 1.00 97.44 280 PHE A N 1
ATOM 2284 C CA . PHE A 1 280 ? -6.783 -8.288 -11.388 1.00 97.44 280 PHE A CA 1
ATOM 2285 C C . PHE A 1 280 ? -5.316 -8.126 -10.969 1.00 97.44 280 PHE A C 1
ATOM 2287 O O . PHE A 1 280 ? -4.413 -8.269 -11.796 1.00 97.44 280 PHE A O 1
ATOM 2294 N N . LEU A 1 281 ? -5.059 -7.902 -9.677 1.00 96.56 281 LEU A N 1
ATOM 2295 C CA . LEU A 1 281 ? -3.701 -7.841 -9.133 1.00 96.56 281 LEU A CA 1
ATOM 2296 C C . LEU A 1 281 ? -2.968 -9.179 -9.264 1.00 96.56 281 LEU A C 1
ATOM 2298 O O . LEU A 1 281 ? -1.767 -9.176 -9.518 1.00 96.56 281 LEU A O 1
ATOM 2302 N N . LEU A 1 282 ? -3.663 -10.317 -9.180 1.00 95.81 282 LEU A N 1
ATOM 2303 C CA . LEU A 1 282 ? -3.076 -11.633 -9.460 1.00 95.81 282 LEU A CA 1
ATOM 2304 C C . LEU A 1 282 ? -2.541 -11.757 -10.889 1.00 95.81 282 LEU A C 1
ATOM 2306 O O . LEU A 1 282 ? -1.628 -12.551 -11.105 1.00 95.81 282 LEU A O 1
ATOM 2310 N N . VAL A 1 283 ? -3.073 -10.992 -11.847 1.00 94.75 283 VAL A N 1
ATOM 2311 C CA . VAL A 1 283 ? -2.624 -10.996 -13.246 1.00 94.75 283 VAL A CA 1
ATOM 2312 C C . VAL A 1 283 ? -1.559 -9.927 -13.483 1.00 94.75 283 VAL A C 1
ATOM 2314 O O . VAL A 1 283 ? -0.477 -10.237 -13.980 1.00 94.75 283 VAL A O 1
ATOM 2317 N N . LEU A 1 284 ? -1.843 -8.671 -13.126 1.00 94.38 284 LEU A N 1
ATOM 2318 C CA . LEU A 1 284 ? -0.950 -7.550 -13.437 1.00 94.38 284 LEU A CA 1
ATOM 2319 C C . LEU A 1 284 ? 0.224 -7.419 -12.472 1.00 94.38 284 LEU A C 1
ATOM 2321 O O . LEU A 1 284 ? 1.307 -7.003 -12.877 1.00 94.38 284 LEU A O 1
ATOM 2325 N N . HIS A 1 285 ? 0.021 -7.776 -11.209 1.00 92.38 285 HIS A N 1
ATOM 2326 C CA . HIS A 1 285 ? 0.978 -7.563 -10.133 1.00 92.38 285 HIS A CA 1
ATOM 2327 C C . HIS A 1 285 ? 1.217 -8.849 -9.335 1.00 92.38 285 HIS A C 1
ATOM 2329 O O . HIS A 1 285 ? 1.170 -8.841 -8.107 1.00 92.38 285 HIS A O 1
ATOM 2335 N N . ARG A 1 286 ? 1.443 -9.964 -10.043 1.00 89.00 286 ARG A N 1
ATOM 2336 C CA . ARG A 1 286 ? 1.387 -11.346 -9.527 1.00 89.00 286 ARG A CA 1
ATOM 2337 C C . ARG A 1 286 ? 1.941 -11.535 -8.116 1.00 89.00 286 ARG A C 1
ATOM 2339 O O . ARG A 1 286 ? 1.273 -12.160 -7.300 1.00 89.00 286 ARG A O 1
ATOM 2346 N N . SER A 1 287 ? 3.117 -10.988 -7.809 1.00 86.75 287 SER A N 1
ATOM 2347 C CA . SER A 1 287 ? 3.757 -11.157 -6.497 1.00 86.75 287 SER A CA 1
ATOM 2348 C C . SER A 1 287 ? 2.900 -10.571 -5.365 1.00 86.75 287 SER A C 1
ATOM 2350 O O . SER A 1 287 ? 2.513 -11.284 -4.440 1.00 86.75 287 SER A O 1
ATOM 2352 N N . PHE A 1 288 ? 2.525 -9.292 -5.469 1.00 88.38 288 PHE A N 1
ATOM 2353 C CA . PHE A 1 288 ? 1.660 -8.631 -4.487 1.00 88.38 288 PHE A CA 1
ATOM 2354 C C . PHE A 1 288 ? 0.201 -9.070 -4.596 1.00 88.38 288 PHE A C 1
ATOM 2356 O O . PHE A 1 288 ? -0.480 -9.150 -3.581 1.00 88.38 288 PHE A O 1
ATOM 2363 N N . GLY A 1 289 ? -0.271 -9.436 -5.789 1.00 93.25 289 GLY A N 1
ATOM 2364 C CA . GLY A 1 289 ? -1.585 -10.040 -5.985 1.00 93.25 289 GLY A CA 1
ATOM 2365 C C . GLY A 1 289 ? -1.750 -11.325 -5.175 1.00 93.25 289 GLY A C 1
ATOM 2366 O O . GLY A 1 289 ? -2.772 -11.502 -4.514 1.00 93.25 289 GLY A O 1
ATOM 2367 N N . ILE A 1 290 ? -0.729 -12.190 -5.156 1.00 92.00 290 ILE A N 1
ATOM 2368 C CA . ILE A 1 290 ? -0.717 -13.403 -4.326 1.00 92.00 290 ILE A CA 1
ATOM 2369 C C . ILE A 1 290 ? -0.715 -13.026 -2.845 1.00 92.00 290 ILE A C 1
ATOM 2371 O O . ILE A 1 290 ? -1.568 -13.514 -2.105 1.00 92.00 290 ILE A O 1
ATOM 2375 N N . PHE A 1 291 ? 0.179 -12.131 -2.412 1.00 90.94 291 PHE A N 1
ATOM 2376 C CA . PHE A 1 291 ? 0.235 -11.711 -1.009 1.00 90.94 291 PHE A CA 1
ATOM 2377 C C . PHE A 1 291 ? -1.076 -11.102 -0.520 1.00 90.94 291 PHE A C 1
ATOM 2379 O O . PHE A 1 291 ? -1.554 -11.463 0.548 1.00 90.94 291 PHE A O 1
ATOM 2386 N N . TYR A 1 292 ? -1.710 -10.234 -1.303 1.00 95.44 292 TYR A N 1
ATOM 2387 C CA . TYR A 1 292 ? -2.973 -9.618 -0.906 1.00 95.44 292 TYR A CA 1
ATOM 2388 C C . TYR A 1 292 ? -4.150 -10.590 -0.975 1.00 95.44 292 TYR A C 1
ATOM 2390 O O . TYR A 1 292 ? -5.081 -10.466 -0.186 1.00 95.44 292 TYR A O 1
ATOM 2398 N N . SER A 1 293 ? -4.101 -11.595 -1.853 1.00 96.06 293 SER A N 1
ATOM 2399 C CA . SER A 1 293 ? -5.084 -12.684 -1.855 1.00 96.06 293 SER A CA 1
ATOM 2400 C C . SER A 1 293 ? -4.958 -13.551 -0.599 1.00 96.06 293 SER A C 1
ATOM 2402 O O . SER A 1 293 ? 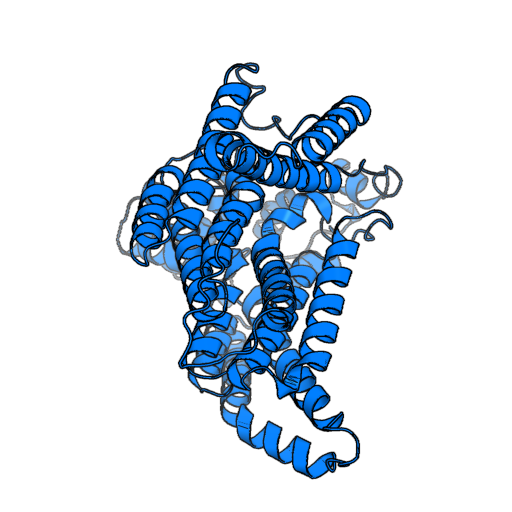-5.969 -13.898 0.007 1.00 96.06 293 SER A O 1
ATOM 2404 N N . ILE A 1 294 ? -3.727 -13.852 -0.168 1.00 94.69 294 ILE A N 1
ATOM 2405 C CA . ILE A 1 294 ? -3.458 -14.554 1.097 1.00 94.69 294 ILE A CA 1
ATOM 2406 C C . ILE A 1 294 ? -3.932 -13.707 2.281 1.00 94.69 294 ILE A C 1
ATOM 2408 O O . ILE A 1 294 ? -4.685 -14.214 3.107 1.00 94.69 294 ILE A O 1
ATOM 2412 N N . ALA A 1 295 ? -3.584 -12.416 2.316 1.00 95.69 295 ALA A N 1
ATOM 2413 C CA . ALA A 1 295 ? -4.049 -11.478 3.338 1.00 95.69 295 ALA A CA 1
ATOM 2414 C C . ALA A 1 295 ? -5.580 -11.437 3.424 1.00 95.69 295 ALA A C 1
ATOM 2416 O O . ALA A 1 295 ? -6.152 -11.391 4.508 1.00 95.69 295 ALA A O 1
ATOM 2417 N N . TYR A 1 296 ? -6.264 -11.474 2.281 1.00 97.38 296 TYR A N 1
ATOM 2418 C CA . TYR A 1 296 ? -7.719 -11.466 2.238 1.00 97.38 296 TYR A CA 1
ATOM 2419 C C . TYR A 1 296 ? -8.330 -12.752 2.821 1.00 97.38 296 TYR A C 1
ATOM 2421 O O . TYR A 1 296 ? -9.312 -12.692 3.559 1.00 97.38 296 TYR A O 1
ATOM 2429 N N . VAL A 1 297 ? -7.725 -13.915 2.558 1.00 95.12 297 VAL A N 1
ATOM 2430 C CA . VAL A 1 297 ? -8.131 -15.183 3.189 1.00 95.12 297 VAL A CA 1
ATOM 2431 C C . VAL A 1 297 ? -7.830 -15.175 4.691 1.00 95.12 297 VAL A C 1
ATOM 2433 O O . VAL A 1 297 ? -8.681 -15.571 5.484 1.00 95.12 297 VAL A O 1
ATOM 2436 N N . GLU A 1 298 ? -6.661 -14.681 5.100 1.00 93.81 298 GLU A N 1
ATOM 2437 C CA . GLU A 1 298 ? -6.290 -14.521 6.511 1.00 93.81 298 GLU A CA 1
ATOM 2438 C C . GLU A 1 298 ? -7.286 -13.615 7.247 1.00 93.81 298 GLU A C 1
ATOM 2440 O O . GLU A 1 298 ? -7.792 -13.979 8.306 1.00 93.81 298 GLU A O 1
ATOM 2445 N N . TYR A 1 299 ? -7.662 -12.488 6.644 1.00 95.31 299 TYR A N 1
ATOM 2446 C CA . TYR A 1 299 ? -8.706 -11.594 7.138 1.00 95.31 299 TYR A CA 1
ATOM 2447 C C . TYR A 1 299 ? -10.044 -12.316 7.387 1.00 95.31 299 TYR A C 1
ATOM 2449 O O . TYR A 1 299 ? -10.668 -12.117 8.437 1.00 95.31 299 TYR A O 1
ATOM 2457 N N . ILE A 1 300 ? -10.483 -13.168 6.453 1.00 94.75 300 ILE A N 1
ATOM 2458 C CA . ILE A 1 300 ? -11.716 -13.956 6.602 1.00 94.75 300 ILE A CA 1
ATOM 2459 C C . ILE A 1 300 ? -11.613 -14.860 7.838 1.00 94.75 300 ILE A C 1
ATOM 2461 O O . ILE A 1 300 ? -12.545 -14.909 8.645 1.00 94.75 300 ILE A O 1
ATOM 2465 N N . VAL A 1 301 ? -10.467 -15.524 8.025 1.00 90.88 301 VAL A N 1
ATOM 2466 C CA . VAL A 1 301 ? -10.209 -16.381 9.193 1.00 90.88 301 VAL A CA 1
ATOM 2467 C C . VAL A 1 301 ? -10.192 -15.571 10.490 1.00 90.88 301 VAL A C 1
ATOM 2469 O O . VAL A 1 301 ? -10.823 -15.985 11.462 1.00 90.88 301 VAL A O 1
ATOM 2472 N N . LEU A 1 302 ? -9.529 -14.411 10.515 1.00 88.81 302 LEU A N 1
ATOM 2473 C CA . LEU A 1 302 ? -9.471 -13.528 11.687 1.00 88.81 302 LEU A CA 1
ATOM 2474 C C . LEU A 1 302 ? -10.863 -13.035 12.094 1.00 88.81 302 LEU A C 1
ATOM 2476 O O . LEU A 1 302 ? -11.219 -13.073 13.273 1.00 88.81 302 LEU A O 1
ATOM 2480 N N . THR A 1 303 ? -11.675 -12.625 11.120 1.00 90.19 303 THR A N 1
ATOM 2481 C CA . THR A 1 303 ? -13.033 -12.131 11.375 1.00 90.19 303 THR A CA 1
ATOM 2482 C C . THR A 1 303 ? -13.923 -13.253 11.910 1.00 90.19 303 THR A C 1
ATOM 2484 O O . THR A 1 303 ? -14.558 -13.083 12.952 1.00 90.19 303 THR A O 1
ATOM 2487 N N . MET A 1 304 ? -13.876 -14.435 11.288 1.00 89.50 304 MET A N 1
ATOM 2488 C CA . MET A 1 304 ? -14.583 -15.626 11.767 1.00 89.50 304 MET A CA 1
ATOM 2489 C C . MET A 1 304 ? -14.133 -16.027 13.183 1.00 89.50 304 MET A C 1
ATOM 2491 O O . MET A 1 304 ? -14.965 -16.298 14.048 1.00 89.50 304 MET A O 1
ATOM 2495 N N . GLY A 1 305 ? -12.825 -16.012 13.452 1.00 86.00 305 GLY A N 1
ATOM 2496 C CA . GLY A 1 305 ? -12.260 -16.271 14.777 1.00 86.00 305 GLY A CA 1
ATOM 2497 C C . GLY A 1 305 ? -12.751 -15.278 15.830 1.00 86.00 305 GLY A C 1
ATOM 2498 O O . GLY A 1 305 ? -13.098 -15.675 16.942 1.00 86.00 305 GLY A O 1
ATOM 2499 N N . SER A 1 306 ? -12.866 -13.996 15.472 1.00 84.88 306 SER A N 1
ATOM 2500 C CA . SER A 1 306 ? -13.363 -12.959 16.383 1.00 84.88 306 SER A CA 1
ATOM 2501 C C . SER A 1 306 ? -14.825 -13.178 16.811 1.00 84.88 306 SER A C 1
ATOM 2503 O O . SER A 1 306 ? -15.187 -12.868 17.952 1.00 84.88 306 SER A O 1
ATOM 2505 N N . GLU A 1 307 ? -15.649 -13.754 15.928 1.00 85.25 307 GLU A N 1
ATOM 2506 C CA . GLU A 1 307 ? -17.056 -14.080 16.192 1.00 85.25 307 GLU A CA 1
ATOM 2507 C C . GLU A 1 307 ? -17.240 -15.389 16.964 1.00 85.25 307 GLU A C 1
ATOM 2509 O O . GLU A 1 307 ? -18.149 -15.489 17.790 1.00 85.25 307 GLU A O 1
ATOM 2514 N N . LEU A 1 308 ? -16.358 -16.375 16.762 1.00 83.12 308 LEU A N 1
ATOM 2515 C CA . LEU A 1 308 ? -16.332 -17.591 17.586 1.00 83.12 308 LEU A CA 1
ATOM 2516 C C . LEU A 1 308 ? -16.082 -17.279 19.057 1.00 83.12 308 LEU A C 1
ATOM 2518 O O . LEU A 1 308 ? -16.629 -17.946 19.932 1.00 83.12 308 LEU A O 1
ATOM 2522 N N . LEU A 1 309 ? -15.262 -16.264 19.325 1.00 76.38 309 LEU A N 1
ATOM 2523 C CA . LEU A 1 309 ? -14.936 -15.869 20.687 1.00 76.38 309 LEU A CA 1
ATOM 2524 C C . LEU A 1 309 ? -16.065 -15.089 21.386 1.00 76.38 309 LEU A C 1
ATOM 2526 O O . LEU A 1 309 ? -15.929 -14.874 22.583 1.00 76.38 309 LEU A O 1
ATOM 2530 N N . GLY A 1 310 ? -17.144 -14.711 20.672 1.00 63.84 310 GLY A N 1
ATOM 2531 C CA . GLY A 1 310 ? -18.454 -14.260 21.187 1.00 63.84 310 GLY A CA 1
ATOM 2532 C C . GLY A 1 310 ? -18.470 -13.132 22.242 1.00 63.84 310 GLY A C 1
ATOM 2533 O O . GLY A 1 310 ? -17.429 -12.710 22.745 1.00 63.84 310 GLY A O 1
ATOM 2534 N N . PRO A 1 311 ? -19.637 -12.571 22.589 1.00 62.38 311 PRO A N 1
ATOM 2535 C CA . PRO A 1 311 ? -19.852 -11.964 23.902 1.00 62.38 311 PRO A CA 1
ATOM 2536 C C . PRO A 1 311 ? -19.783 -13.061 24.975 1.00 62.38 311 PRO A C 1
ATOM 2538 O O . PRO A 1 311 ? -20.126 -14.218 24.703 1.00 62.38 311 PRO A O 1
ATOM 2541 N N . SER A 1 312 ? -19.337 -12.731 26.190 1.00 52.12 312 SER A N 1
ATOM 2542 C CA . SER A 1 312 ? -19.190 -13.723 27.261 1.00 52.12 312 SER A CA 1
ATOM 2543 C C . SER A 1 312 ? -20.514 -14.468 27.510 1.00 52.12 312 SER A C 1
ATOM 2545 O O . SER A 1 312 ? -21.505 -13.898 27.953 1.00 52.12 312 SER A O 1
ATOM 2547 N N . GLY A 1 313 ? -20.544 -15.768 27.195 1.00 52.69 313 GLY A N 1
ATOM 2548 C CA . GLY A 1 313 ? -21.664 -16.662 27.517 1.00 52.69 313 GLY A CA 1
ATOM 2549 C C . GLY A 1 313 ? -22.458 -17.237 26.337 1.00 52.69 313 GLY A C 1
ATOM 2550 O O . GLY A 1 313 ? -23.148 -18.235 26.539 1.00 52.69 313 GLY A O 1
ATOM 2551 N N . GLN A 1 314 ? -22.333 -16.719 25.108 1.00 61.19 314 GLN A N 1
ATOM 2552 C CA . GLN A 1 314 ? -22.965 -17.339 23.929 1.00 61.19 314 GLN A CA 1
ATOM 2553 C C . GLN A 1 314 ? -21.955 -18.157 23.118 1.00 61.19 314 GLN A C 1
ATOM 2555 O O . GLN A 1 314 ? -21.045 -17.620 22.494 1.00 61.19 314 GLN A O 1
ATOM 2560 N N . LYS A 1 315 ? -22.122 -19.486 23.112 1.00 62.03 315 LYS A N 1
ATOM 2561 C CA . LYS A 1 315 ? -21.324 -20.388 22.271 1.00 62.03 315 LYS A CA 1
ATOM 2562 C C . LYS A 1 315 ? -21.882 -20.400 20.849 1.00 62.03 315 LYS A C 1
ATOM 2564 O O . LYS A 1 315 ? -22.856 -21.100 20.567 1.00 62.03 315 LYS A O 1
ATOM 2569 N N . THR A 1 316 ? -21.245 -19.671 19.941 1.00 72.56 316 THR A N 1
ATOM 2570 C CA . THR A 1 316 ? -21.510 -19.781 18.503 1.00 72.56 316 THR A CA 1
ATOM 2571 C C . THR A 1 316 ? -21.080 -21.172 18.025 1.00 72.56 316 THR A C 1
ATOM 2573 O O . THR A 1 316 ? -19.952 -21.604 18.270 1.00 72.56 316 THR A O 1
ATOM 2576 N N . LYS A 1 317 ? -21.969 -21.922 17.362 1.00 82.12 317 LYS A N 1
ATOM 2577 C CA . LYS A 1 317 ? -21.606 -23.236 16.804 1.00 82.12 317 LYS A CA 1
ATOM 2578 C C . LYS A 1 317 ? -20.649 -23.035 15.623 1.00 82.12 317 LYS A C 1
ATOM 2580 O O . LYS A 1 317 ? -20.967 -22.292 14.699 1.00 82.12 317 LYS A O 1
ATOM 2585 N N . PHE A 1 318 ? -19.516 -23.741 15.631 1.00 86.44 318 PHE A N 1
ATOM 2586 C CA . PHE A 1 318 ? -18.455 -23.590 14.628 1.00 86.44 318 PHE A CA 1
ATOM 2587 C C . PHE A 1 318 ? -18.935 -23.852 13.192 1.00 86.44 318 PHE A C 1
ATOM 2589 O O . PHE A 1 318 ? -18.745 -23.020 12.312 1.00 86.44 318 PHE A O 1
ATOM 2596 N N . LEU A 1 319 ? -19.605 -24.984 12.950 1.00 87.75 319 LEU A N 1
ATOM 2597 C CA . LEU A 1 319 ? -19.963 -25.401 11.591 1.00 87.75 319 LEU A CA 1
ATOM 2598 C C . LEU A 1 319 ? -20.964 -24.449 10.889 1.00 87.75 319 LEU A C 1
ATOM 2600 O O . LEU A 1 319 ? -20.691 -24.060 9.753 1.00 87.75 319 LEU A O 1
ATOM 2604 N N . PRO A 1 320 ? -22.065 -23.998 11.531 1.00 89.19 320 PRO A N 1
ATOM 2605 C CA . PRO A 1 320 ? -22.943 -22.977 10.946 1.00 89.19 320 PRO A CA 1
ATOM 2606 C C . PRO A 1 320 ? -22.242 -21.643 10.655 1.00 89.19 320 PRO A C 1
ATOM 2608 O O . PRO A 1 320 ? -22.570 -20.972 9.672 1.00 89.19 320 PRO A O 1
ATOM 2611 N N . LEU A 1 321 ? -21.257 -21.260 11.476 1.00 89.62 321 LEU A N 1
ATOM 2612 C CA . LEU A 1 321 ? -20.483 -20.042 11.253 1.00 89.62 321 LEU A CA 1
ATOM 2613 C C . LEU A 1 321 ? -19.611 -20.165 9.999 1.00 89.62 321 LEU A C 1
ATOM 2615 O O . LEU A 1 321 ? -19.656 -19.293 9.134 1.00 89.62 321 LEU A O 1
ATOM 2619 N N . VAL A 1 322 ? -18.889 -21.281 9.856 1.00 90.81 322 VAL A N 1
ATOM 2620 C CA . VAL A 1 322 ? -18.084 -21.567 8.658 1.00 90.81 322 VAL A CA 1
ATOM 2621 C C . VAL A 1 322 ? -18.951 -21.505 7.400 1.00 90.81 322 VAL A C 1
ATOM 2623 O O . VAL A 1 322 ? -18.580 -20.844 6.436 1.00 90.81 322 VAL A O 1
ATOM 2626 N N . GLN A 1 323 ? -20.135 -22.126 7.411 1.00 91.62 323 GLN A N 1
ATOM 2627 C CA . GLN A 1 323 ? -21.057 -22.089 6.269 1.00 91.62 323 GLN A CA 1
ATOM 2628 C C . GLN A 1 323 ? -21.503 -20.663 5.920 1.00 91.62 323 GLN A C 1
ATOM 2630 O O . GLN A 1 323 ? -21.553 -20.301 4.743 1.00 91.62 323 GLN A O 1
ATOM 2635 N N . THR A 1 324 ? -21.785 -19.844 6.935 1.00 92.81 324 THR A N 1
ATOM 2636 C CA . THR A 1 324 ? -22.143 -18.430 6.754 1.00 92.81 324 THR A CA 1
ATOM 2637 C C . THR A 1 324 ? -21.018 -17.657 6.070 1.00 92.81 324 THR A C 1
ATOM 2639 O O . THR A 1 324 ? -21.259 -16.976 5.075 1.00 92.81 324 THR A O 1
ATOM 2642 N N . TYR A 1 325 ? -19.783 -17.807 6.549 1.00 93.19 325 TYR A N 1
ATOM 2643 C CA . TYR A 1 325 ? -18.620 -17.112 5.996 1.00 93.19 325 TYR A CA 1
ATOM 2644 C C . TYR A 1 325 ? -18.264 -17.589 4.588 1.00 93.19 325 TYR A C 1
ATOM 2646 O O . TYR A 1 325 ? -18.017 -16.766 3.708 1.00 93.19 325 TYR A O 1
ATOM 2654 N N . VAL A 1 326 ? -18.314 -18.899 4.338 1.00 92.69 326 VAL A N 1
ATOM 2655 C CA . VAL A 1 326 ? -18.120 -19.455 2.992 1.00 92.69 326 VAL A CA 1
ATOM 2656 C C . VAL A 1 326 ? -19.135 -18.855 2.025 1.00 92.69 326 VAL A C 1
ATOM 2658 O O . VAL A 1 326 ? -18.747 -18.388 0.960 1.00 92.69 326 VAL A O 1
ATOM 2661 N N . ARG A 1 327 ? -20.421 -18.796 2.397 1.00 95.31 327 ARG A N 1
ATOM 2662 C CA . ARG A 1 327 ? -21.462 -18.210 1.542 1.00 95.31 327 ARG A CA 1
ATOM 2663 C C . ARG A 1 327 ? -21.262 -16.709 1.331 1.00 95.31 327 ARG A C 1
ATOM 2665 O O . ARG A 1 327 ? -21.433 -16.239 0.210 1.00 95.31 327 ARG A O 1
ATOM 2672 N N . ARG A 1 328 ? -20.892 -15.975 2.386 1.00 95.12 328 ARG A N 1
ATOM 2673 C CA . ARG A 1 328 ? -20.668 -14.523 2.346 1.00 95.12 328 ARG A CA 1
ATOM 2674 C C . ARG A 1 328 ? -19.528 -14.143 1.401 1.00 95.12 328 ARG A C 1
ATOM 2676 O O . ARG A 1 328 ? -19.677 -13.213 0.620 1.00 95.12 328 ARG A O 1
ATOM 2683 N N . TYR A 1 329 ? -18.427 -14.893 1.423 1.00 96.38 329 TYR A N 1
ATOM 2684 C CA . TYR A 1 329 ? -17.221 -14.580 0.649 1.00 96.38 329 TYR A CA 1
ATOM 2685 C C . TYR A 1 329 ? -17.050 -15.417 -0.629 1.00 96.38 329 TYR A C 1
ATOM 2687 O O . TYR A 1 329 ? -16.063 -15.237 -1.344 1.00 96.38 329 TYR A O 1
ATOM 2695 N N . ALA A 1 330 ? -18.004 -16.298 -0.956 1.00 95.81 330 ALA A N 1
ATOM 2696 C CA . ALA A 1 330 ? -17.917 -17.235 -2.081 1.00 95.81 330 ALA A CA 1
ATOM 2697 C C . ALA A 1 330 ? -17.553 -16.554 -3.407 1.00 95.81 330 ALA A C 1
ATOM 2699 O O . ALA A 1 330 ? -16.647 -17.011 -4.099 1.00 95.81 330 ALA A O 1
ATOM 2700 N N . ILE A 1 331 ? -18.222 -15.446 -3.747 1.00 97.56 331 ILE A N 1
ATOM 2701 C CA . ILE A 1 331 ? -17.979 -14.725 -5.006 1.00 97.56 331 ILE A CA 1
ATOM 2702 C C . ILE A 1 331 ? -16.532 -14.227 -5.070 1.00 97.56 331 ILE A C 1
ATOM 2704 O O . ILE A 1 331 ? -15.863 -14.421 -6.082 1.00 97.56 331 ILE A O 1
ATOM 2708 N N . ASN A 1 332 ? -16.020 -13.647 -3.983 1.00 97.69 332 ASN A N 1
ATOM 2709 C CA . ASN A 1 332 ? -14.644 -13.162 -3.941 1.00 97.69 332 ASN A CA 1
ATOM 2710 C C . ASN A 1 332 ? -13.643 -14.311 -4.073 1.00 97.69 332 ASN A C 1
ATOM 2712 O O . ASN A 1 332 ? -12.716 -14.208 -4.868 1.00 97.69 332 ASN A O 1
ATOM 2716 N N . VAL A 1 333 ? -13.864 -15.435 -3.389 1.00 95.75 333 VAL A N 1
ATOM 2717 C CA . VAL A 1 333 ? -13.004 -16.625 -3.509 1.00 95.75 333 VAL A CA 1
ATOM 2718 C C . VAL A 1 333 ? -13.023 -17.199 -4.934 1.00 95.75 333 VAL A C 1
ATOM 2720 O O . VAL A 1 333 ? -11.969 -17.547 -5.466 1.00 95.75 333 VAL A O 1
ATOM 2723 N N . ILE A 1 334 ? -14.189 -17.246 -5.588 1.00 97.44 334 ILE A N 1
ATOM 2724 C CA . ILE A 1 334 ? -14.317 -17.671 -6.993 1.00 97.44 334 ILE A CA 1
ATOM 2725 C C . ILE A 1 334 ? -13.540 -16.728 -7.921 1.00 97.44 334 ILE A C 1
ATOM 2727 O O . ILE A 1 334 ? -12.835 -17.195 -8.818 1.00 97.44 334 ILE A O 1
ATOM 2731 N N . LEU A 1 335 ? -13.619 -15.412 -7.701 1.00 98.12 335 LEU A N 1
ATOM 2732 C CA . LEU A 1 335 ? -12.860 -14.427 -8.475 1.00 98.12 335 LEU A CA 1
ATOM 2733 C C . LEU A 1 335 ? -11.350 -14.605 -8.285 1.00 98.12 335 LEU A C 1
ATOM 2735 O O . LEU A 1 335 ? -10.621 -14.601 -9.274 1.00 98.12 335 LEU A O 1
ATOM 2739 N N . LEU A 1 336 ? -10.880 -14.846 -7.057 1.00 97.12 336 LEU A N 1
ATOM 2740 C CA . LEU A 1 336 ? -9.470 -15.150 -6.787 1.00 97.12 336 LEU A CA 1
ATOM 2741 C C . LEU A 1 336 ? -9.009 -16.410 -7.531 1.00 97.12 336 LEU A C 1
ATOM 2743 O O . LEU A 1 336 ? -7.981 -16.387 -8.208 1.00 97.12 336 LEU A O 1
ATOM 2747 N N . GLY A 1 337 ? -9.792 -17.493 -7.459 1.00 96.81 337 GLY A N 1
ATOM 2748 C CA . GLY A 1 337 ? -9.518 -18.728 -8.199 1.00 96.81 337 GLY A CA 1
ATOM 2749 C C . GLY A 1 337 ? -9.469 -18.498 -9.712 1.00 96.81 337 GLY A C 1
ATOM 2750 O O . GLY A 1 337 ? -8.559 -18.979 -10.386 1.00 96.81 337 GLY A O 1
ATOM 2751 N N . THR A 1 338 ? -10.389 -17.687 -10.236 1.00 97.31 338 THR A N 1
ATOM 2752 C CA . THR A 1 338 ? -10.406 -17.287 -11.649 1.00 97.31 338 THR A CA 1
ATOM 2753 C C . THR A 1 338 ? -9.158 -16.487 -12.020 1.00 97.31 338 THR A C 1
ATOM 2755 O O . THR A 1 338 ? -8.530 -16.778 -13.035 1.00 97.31 338 THR A O 1
ATOM 2758 N N . GLY A 1 339 ? -8.745 -15.534 -11.181 1.00 97.44 339 GLY A N 1
ATOM 2759 C CA . GLY A 1 339 ? -7.510 -14.770 -11.360 1.00 97.44 339 GLY A CA 1
ATOM 2760 C C . GLY A 1 339 ? -6.277 -15.672 -11.440 1.00 97.44 339 GLY A C 1
ATOM 2761 O O . GLY A 1 339 ? -5.486 -15.536 -12.368 1.00 97.44 339 GLY A O 1
ATOM 2762 N N . LEU A 1 340 ? -6.152 -16.660 -10.545 1.00 96.38 340 LEU A N 1
ATOM 2763 C CA . LEU A 1 340 ? -5.053 -17.637 -10.571 1.00 96.38 340 LEU A CA 1
ATOM 2764 C C . LEU A 1 340 ? -5.025 -18.461 -11.866 1.00 96.38 340 LEU A C 1
ATOM 2766 O O . LEU A 1 340 ? -3.953 -18.663 -12.442 1.00 96.38 340 LEU A O 1
ATOM 2770 N N . ILE A 1 341 ? -6.192 -18.914 -12.338 1.00 97.00 341 ILE A N 1
ATOM 2771 C CA . ILE A 1 341 ? -6.316 -19.646 -13.606 1.00 97.00 341 ILE A CA 1
ATOM 2772 C C . ILE A 1 341 ? -5.879 -18.753 -14.771 1.00 97.00 341 ILE A C 1
ATOM 2774 O O . ILE A 1 341 ? -5.055 -19.169 -15.582 1.00 97.00 341 ILE A O 1
ATOM 2778 N N . VAL A 1 342 ? -6.367 -17.511 -14.836 1.00 96.69 342 VAL A N 1
ATOM 2779 C CA . VAL A 1 342 ? -5.988 -16.549 -15.883 1.00 96.69 342 VAL A CA 1
ATOM 2780 C C . VAL A 1 342 ? -4.482 -16.278 -15.860 1.00 96.69 342 VAL A C 1
ATOM 2782 O O . VAL A 1 342 ? -3.837 -16.327 -16.908 1.00 96.69 342 VAL A O 1
ATOM 2785 N N . THR A 1 343 ? -3.889 -16.083 -14.681 1.00 94.94 343 THR A N 1
ATOM 2786 C CA . THR A 1 343 ? -2.437 -15.919 -14.526 1.00 94.94 343 THR A CA 1
ATOM 2787 C C . THR A 1 343 ? -1.678 -17.130 -15.063 1.00 94.94 343 THR A C 1
ATOM 2789 O O . THR A 1 343 ? -0.718 -16.972 -15.819 1.00 94.94 343 THR A O 1
ATOM 2792 N N . TYR A 1 344 ? -2.119 -18.349 -14.748 1.00 94.44 344 TYR A N 1
ATOM 2793 C CA . TYR A 1 344 ? -1.509 -19.558 -15.296 1.00 94.44 344 TYR A CA 1
ATOM 2794 C C . TYR A 1 344 ? -1.617 -19.625 -16.828 1.00 94.44 344 TYR A C 1
ATOM 2796 O O . TYR A 1 344 ? -0.631 -19.925 -17.500 1.00 94.44 344 TYR A O 1
ATOM 2804 N N . LEU A 1 345 ? -2.778 -19.296 -17.399 1.00 95.06 345 LEU A N 1
ATOM 2805 C CA . LEU A 1 345 ? -2.993 -19.327 -18.848 1.00 95.06 345 LEU A CA 1
ATOM 2806 C C . LEU A 1 345 ? -2.101 -18.320 -19.593 1.00 95.06 345 LEU A C 1
ATOM 2808 O O . LEU A 1 345 ? -1.502 -18.675 -20.615 1.00 95.06 345 LEU A O 1
ATOM 2812 N N . ILE A 1 346 ? -1.973 -17.098 -19.061 1.00 93.19 346 ILE A N 1
ATOM 2813 C CA . ILE A 1 346 ? -1.181 -16.010 -19.656 1.00 93.19 346 ILE A CA 1
ATOM 2814 C C . ILE A 1 346 ? 0.319 -16.285 -19.527 1.00 93.19 346 ILE A C 1
ATOM 2816 O O . ILE A 1 346 ? 1.041 -16.218 -20.519 1.00 93.19 346 ILE A O 1
ATOM 2820 N N . PHE A 1 347 ? 0.796 -16.622 -18.327 1.00 90.06 347 PHE A N 1
ATOM 2821 C CA . PHE A 1 347 ? 2.231 -16.683 -18.034 1.00 90.06 347 PHE A CA 1
ATOM 2822 C C . PHE A 1 347 ? 2.819 -18.101 -18.040 1.00 90.06 347 PHE A C 1
ATOM 2824 O O . PHE A 1 347 ? 4.032 -18.255 -17.940 1.00 90.06 347 PHE A O 1
ATOM 2831 N N . GLY A 1 348 ? 1.994 -19.148 -18.117 1.00 89.00 348 GLY A N 1
ATOM 2832 C CA . GLY A 1 348 ? 2.421 -20.552 -18.001 1.00 89.00 348 GLY A CA 1
ATOM 2833 C C . GLY A 1 348 ? 2.786 -20.990 -16.575 1.00 89.00 348 GLY A C 1
ATOM 2834 O O . GLY A 1 348 ? 3.029 -22.170 -16.327 1.00 89.00 348 GLY A O 1
ATOM 2835 N N . ASN A 1 349 ? 2.826 -20.060 -15.617 1.00 85.62 349 ASN A N 1
ATOM 2836 C CA . ASN A 1 349 ? 3.032 -20.334 -14.201 1.00 85.62 349 ASN A CA 1
ATOM 2837 C C . ASN A 1 349 ? 2.315 -19.285 -13.346 1.00 85.62 349 ASN A C 1
ATOM 2839 O O . ASN A 1 349 ? 2.260 -18.112 -13.715 1.00 85.62 349 ASN A O 1
ATOM 2843 N N . VAL A 1 350 ? 1.816 -19.709 -12.185 1.00 85.81 350 VAL A N 1
ATOM 2844 C CA . VAL A 1 350 ? 1.216 -18.809 -11.190 1.00 85.81 350 VAL A CA 1
ATOM 2845 C C . VAL A 1 350 ? 2.301 -17.994 -10.485 1.00 85.81 350 VAL A C 1
ATOM 2847 O O . VAL A 1 350 ? 2.160 -16.788 -10.303 1.00 85.81 350 VAL A O 1
ATOM 2850 N N . LEU A 1 351 ? 3.408 -18.645 -10.125 1.00 80.50 351 LEU A N 1
ATOM 2851 C CA . LEU A 1 351 ? 4.531 -18.005 -9.448 1.00 80.50 351 LEU A CA 1
ATOM 2852 C C . LEU A 1 351 ? 5.513 -17.439 -10.475 1.00 80.50 351 LEU A C 1
ATOM 2854 O O . LEU A 1 351 ? 5.855 -18.117 -11.449 1.00 80.50 351 LEU A O 1
ATOM 2858 N N . SER A 1 352 ? 6.008 -16.222 -10.240 1.00 71.25 352 SER A N 1
ATOM 2859 C CA . SER A 1 352 ? 6.990 -15.609 -11.135 1.00 71.25 352 SER A CA 1
ATOM 2860 C C . SER A 1 352 ? 8.312 -16.405 -11.121 1.00 71.25 352 SER A C 1
ATOM 2862 O O . SER A 1 352 ? 8.773 -16.826 -10.052 1.00 71.25 352 SER A O 1
ATOM 2864 N N . PRO A 1 353 ? 8.956 -16.631 -12.284 1.00 69.69 353 PRO A N 1
ATOM 2865 C CA . PRO A 1 353 ? 10.260 -17.296 -12.343 1.00 69.69 353 PRO A CA 1
ATOM 2866 C C . PRO A 1 353 ? 11.322 -16.599 -11.486 1.00 69.69 353 PRO A C 1
ATOM 2868 O O . PRO A 1 353 ? 12.105 -17.270 -10.819 1.00 69.69 353 PRO A O 1
ATOM 2871 N N . GLY A 1 354 ? 11.288 -15.262 -11.429 1.00 65.19 354 GLY A N 1
ATOM 2872 C CA . GLY A 1 354 ? 12.182 -14.464 -10.588 1.00 65.19 354 GLY A CA 1
ATOM 2873 C C . GLY A 1 354 ? 12.063 -14.804 -9.105 1.00 65.19 354 GLY A C 1
ATOM 2874 O O . GLY A 1 354 ? 13.080 -14.956 -8.435 1.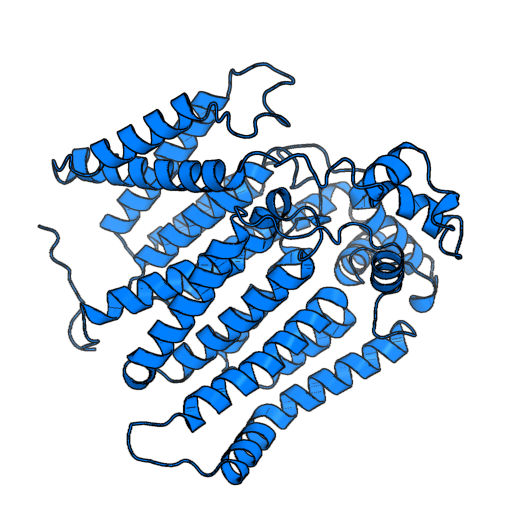00 65.19 354 GLY A O 1
ATOM 2875 N N . MET A 1 355 ? 10.844 -15.031 -8.598 1.00 66.12 355 MET A N 1
ATOM 2876 C CA . MET A 1 355 ? 10.645 -15.454 -7.210 1.00 66.12 355 MET A CA 1
ATOM 2877 C C . MET A 1 355 ? 11.259 -16.835 -6.939 1.00 66.12 355 MET A C 1
ATOM 2879 O O . MET A 1 355 ? 11.908 -17.020 -5.912 1.00 66.12 355 MET A O 1
ATOM 2883 N N . LYS A 1 356 ? 11.108 -17.791 -7.868 1.00 68.75 356 LYS A N 1
ATOM 2884 C CA . LYS A 1 356 ? 11.683 -19.143 -7.731 1.00 68.75 356 LYS A CA 1
ATOM 2885 C C . LYS A 1 356 ? 13.207 -19.125 -7.756 1.00 68.75 356 LYS A C 1
ATOM 2887 O O . LYS A 1 356 ? 13.835 -19.752 -6.907 1.00 68.75 356 LYS A O 1
ATOM 2892 N N . ILE A 1 357 ? 13.793 -18.390 -8.703 1.00 66.75 357 ILE A N 1
ATOM 2893 C CA . ILE A 1 357 ? 15.247 -18.228 -8.806 1.00 66.75 357 ILE A CA 1
ATOM 2894 C C . ILE A 1 357 ? 15.767 -17.576 -7.527 1.00 66.75 357 ILE A C 1
ATOM 2896 O O . ILE A 1 357 ? 16.660 -18.116 -6.880 1.00 66.75 357 ILE A O 1
ATOM 2900 N N . TYR A 1 358 ? 15.141 -16.488 -7.090 1.00 65.44 358 TYR A N 1
ATOM 2901 C CA . TYR A 1 358 ? 15.529 -15.797 -5.871 1.00 65.44 358 TYR A CA 1
ATOM 2902 C C . TYR A 1 358 ? 15.487 -16.690 -4.622 1.00 65.44 358 TYR A C 1
ATOM 2904 O O . TYR A 1 358 ? 16.453 -16.739 -3.861 1.00 65.44 358 TYR A O 1
ATOM 2912 N N . GLN A 1 359 ? 14.405 -17.456 -4.447 1.00 67.44 359 GLN A N 1
ATOM 2913 C CA . GLN A 1 359 ? 14.270 -18.416 -3.353 1.00 67.44 359 GLN A CA 1
ATOM 2914 C C . GLN A 1 359 ? 15.339 -19.516 -3.417 1.00 67.44 359 GLN A C 1
ATOM 2916 O O . GLN A 1 359 ? 15.925 -19.863 -2.392 1.00 67.44 359 GLN A O 1
ATOM 2921 N N . SER A 1 360 ? 15.625 -20.043 -4.613 1.00 67.19 360 SER A N 1
ATOM 2922 C CA . SER A 1 360 ? 16.633 -21.094 -4.810 1.00 67.19 360 SER A CA 1
ATOM 2923 C C . SER A 1 360 ? 18.046 -20.636 -4.449 1.00 67.19 360 SER A C 1
ATOM 2925 O O . SER A 1 360 ? 18.832 -21.415 -3.915 1.00 67.19 360 SER A O 1
ATOM 2927 N N . LEU A 1 361 ? 18.340 -19.354 -4.671 1.00 64.56 361 LEU A N 1
ATOM 2928 C CA . LEU A 1 361 ? 19.637 -18.758 -4.379 1.00 64.56 361 LEU A CA 1
ATOM 2929 C C . LEU A 1 361 ? 19.819 -18.448 -2.889 1.00 64.56 361 LEU A C 1
ATOM 2931 O O . LEU A 1 361 ? 20.933 -18.148 -2.470 1.00 64.56 361 LEU A O 1
ATOM 2935 N N . LYS A 1 362 ? 18.742 -18.489 -2.088 1.00 63.19 362 LYS A N 1
ATOM 2936 C CA . LYS A 1 362 ? 18.721 -18.089 -0.667 1.00 63.19 362 LYS A CA 1
ATOM 2937 C C . LYS A 1 362 ? 19.311 -16.691 -0.407 1.00 63.19 362 LYS A C 1
ATOM 2939 O O . LYS A 1 362 ? 19.649 -16.353 0.726 1.00 63.19 362 LYS A O 1
ATOM 2944 N N . ILE A 1 363 ? 19.418 -15.861 -1.443 1.00 53.59 363 ILE A N 1
ATOM 2945 C CA . ILE A 1 363 ? 19.937 -14.498 -1.339 1.00 53.59 363 ILE A CA 1
ATOM 2946 C C . ILE A 1 363 ? 18.894 -13.667 -0.619 1.00 53.59 363 ILE A C 1
ATOM 2948 O O . ILE A 1 363 ? 17.730 -13.713 -0.986 1.00 53.59 363 ILE A O 1
ATOM 2952 N N . GLY A 1 364 ? 19.301 -12.893 0.385 1.00 54.12 364 GLY A N 1
ATOM 2953 C CA . GLY A 1 364 ? 18.363 -12.101 1.176 1.00 54.12 364 GLY A CA 1
ATOM 2954 C C . GLY A 1 364 ? 17.323 -12.971 1.879 1.00 54.12 364 GLY A C 1
ATOM 2955 O O . GLY A 1 364 ? 16.137 -12.676 1.801 1.00 54.12 364 GLY A O 1
ATOM 2956 N N . PHE A 1 365 ? 17.778 -14.019 2.572 1.00 62.81 365 PHE A N 1
ATOM 2957 C CA . PHE A 1 365 ? 17.066 -14.663 3.681 1.00 62.81 365 PHE A CA 1
ATOM 2958 C C . PHE A 1 365 ? 17.917 -14.570 4.951 1.00 62.81 365 PHE A C 1
ATOM 2960 O O . PHE A 1 365 ? 18.417 -15.563 5.473 1.00 62.81 365 PHE A O 1
ATOM 2967 N N . MET A 1 366 ? 18.143 -13.342 5.414 1.00 65.12 366 MET A N 1
ATOM 2968 C CA . MET A 1 366 ? 18.879 -13.064 6.641 1.00 65.12 366 MET A CA 1
ATOM 2969 C C . MET A 1 366 ? 17.967 -13.204 7.853 1.00 65.12 366 MET A C 1
ATOM 2971 O O . MET A 1 366 ? 16.778 -12.880 7.805 1.00 65.12 366 MET A O 1
ATOM 2975 N N . ARG A 1 367 ? 18.530 -13.675 8.964 1.00 67.44 367 ARG A N 1
ATOM 2976 C CA . ARG A 1 367 ? 17.817 -13.729 10.238 1.00 67.44 367 ARG A CA 1
ATOM 2977 C C . ARG A 1 367 ? 17.497 -12.305 10.697 1.00 67.44 367 ARG A C 1
ATOM 2979 O O . ARG A 1 367 ? 18.358 -11.435 10.629 1.00 67.44 367 ARG A O 1
ATOM 2986 N N . VAL A 1 368 ? 16.272 -12.079 11.169 1.00 67.81 368 VAL A N 1
ATOM 2987 C CA . VAL A 1 368 ? 15.914 -10.821 11.840 1.00 67.81 368 VAL A CA 1
ATOM 2988 C C . VAL A 1 368 ? 16.733 -10.734 13.127 1.00 67.81 368 VAL A C 1
ATOM 2990 O O . VAL A 1 368 ? 16.679 -11.648 13.957 1.00 67.81 368 VAL A O 1
ATOM 2993 N N . ALA A 1 369 ? 17.523 -9.671 13.272 1.00 68.62 369 ALA A N 1
ATOM 2994 C CA . ALA A 1 369 ? 18.310 -9.447 14.476 1.00 68.62 369 ALA A CA 1
ATOM 2995 C C . ALA A 1 369 ? 17.374 -9.323 15.695 1.00 68.62 369 ALA A C 1
ATOM 2997 O O . ALA A 1 369 ? 16.298 -8.740 15.568 1.00 68.62 369 ALA A O 1
ATOM 2998 N N . PRO A 1 370 ? 17.733 -9.839 16.884 1.00 68.81 370 PRO A N 1
ATOM 2999 C CA . PRO A 1 370 ? 16.895 -9.701 18.079 1.00 68.81 370 PRO A CA 1
ATOM 3000 C C . PRO A 1 370 ? 16.592 -8.249 18.481 1.00 68.81 370 PRO A C 1
ATOM 3002 O O . PRO A 1 370 ? 15.568 -8.012 19.108 1.00 68.81 370 PRO A O 1
ATOM 3005 N N . THR A 1 371 ? 17.455 -7.296 18.117 1.00 65.19 371 THR A N 1
ATOM 3006 C CA . THR A 1 371 ? 17.275 -5.857 18.387 1.00 65.19 371 THR A CA 1
ATOM 3007 C C . THR A 1 371 ? 16.522 -5.117 17.279 1.00 65.19 371 THR A C 1
ATOM 3009 O O . THR A 1 371 ? 16.155 -3.972 17.464 1.00 65.19 371 THR A O 1
ATOM 3012 N N . SER A 1 372 ? 16.235 -5.778 16.153 1.00 68.62 372 SER A N 1
ATOM 3013 C CA . SER A 1 372 ? 15.638 -5.156 14.967 1.00 68.62 372 SER A CA 1
ATOM 3014 C C . SER A 1 372 ? 14.338 -4.404 15.262 1.00 68.62 372 SER A C 1
ATOM 3016 O O . SER A 1 372 ? 13.444 -4.933 15.940 1.00 68.62 372 SER A O 1
ATOM 3018 N N . PHE A 1 373 ? 14.161 -3.243 14.615 1.00 71.12 373 PHE A N 1
ATOM 3019 C CA . PHE A 1 373 ? 12.920 -2.469 14.705 1.00 71.12 373 PHE A CA 1
ATOM 3020 C C . PHE A 1 373 ? 11.687 -3.274 14.242 1.00 71.12 373 PHE A C 1
ATOM 3022 O O . PHE A 1 373 ? 10.549 -3.018 14.650 1.00 71.12 373 PHE A O 1
ATOM 3029 N N . PHE A 1 374 ? 11.910 -4.310 13.429 1.00 75.12 374 PHE A N 1
ATOM 3030 C CA . PHE A 1 374 ? 10.890 -5.254 12.988 1.00 75.12 374 PHE A CA 1
ATOM 3031 C C . PHE A 1 374 ? 10.024 -5.792 14.142 1.00 75.12 374 PHE A C 1
ATOM 3033 O O . PHE A 1 374 ? 8.806 -5.926 13.995 1.00 75.12 374 PHE A O 1
ATOM 3040 N N . TRP A 1 375 ? 10.609 -6.061 15.315 1.00 75.75 375 TRP A N 1
ATOM 3041 C CA . TRP A 1 375 ? 9.869 -6.628 16.447 1.00 75.75 375 TRP A CA 1
ATOM 3042 C C . TRP A 1 375 ? 8.836 -5.662 17.042 1.00 75.75 375 TRP A C 1
ATOM 3044 O O . TRP A 1 375 ? 7.774 -6.105 17.488 1.00 75.75 375 TRP A O 1
ATOM 3054 N N . TYR A 1 376 ? 9.071 -4.347 16.977 1.00 79.81 376 TYR A N 1
ATOM 3055 C CA . TYR A 1 376 ? 8.084 -3.352 17.413 1.00 79.81 376 TYR A CA 1
ATOM 3056 C C . TYR A 1 376 ? 6.852 -3.347 16.508 1.00 79.81 376 TYR A C 1
ATOM 3058 O O . TYR A 1 376 ? 5.740 -3.123 16.984 1.00 79.81 376 TYR A O 1
ATOM 3066 N N . ILE A 1 377 ? 7.016 -3.658 15.219 1.00 83.00 377 ILE A N 1
ATOM 3067 C CA . ILE A 1 377 ? 5.904 -3.753 14.265 1.00 83.00 377 ILE A CA 1
ATOM 3068 C C . ILE A 1 377 ? 4.976 -4.911 14.635 1.00 83.00 377 ILE A C 1
ATOM 3070 O O . ILE A 1 377 ? 3.754 -4.748 14.639 1.00 83.00 377 ILE A O 1
ATOM 3074 N N . ILE A 1 378 ? 5.544 -6.057 15.024 1.00 82.75 378 ILE A N 1
ATOM 3075 C CA . ILE A 1 378 ? 4.769 -7.183 15.562 1.00 82.75 378 ILE A CA 1
ATOM 3076 C C . ILE A 1 378 ? 4.005 -6.754 16.820 1.00 82.75 378 ILE A C 1
ATOM 3078 O O . ILE A 1 378 ? 2.818 -7.057 16.954 1.00 82.75 378 ILE A O 1
ATOM 3082 N N . GLY A 1 379 ? 4.651 -5.981 17.700 1.00 77.50 379 GLY A N 1
ATOM 3083 C CA . GLY A 1 379 ? 4.009 -5.366 18.861 1.00 77.50 379 GLY A CA 1
ATOM 3084 C C . GLY A 1 379 ? 2.813 -4.485 18.484 1.00 77.50 379 GLY A C 1
ATOM 3085 O O . GLY A 1 379 ? 1.736 -4.651 19.052 1.00 77.50 379 GLY A O 1
ATOM 3086 N N . ILE A 1 380 ? 2.956 -3.603 17.489 1.00 83.75 380 ILE A N 1
ATOM 3087 C CA . ILE A 1 380 ? 1.873 -2.732 16.996 1.00 83.75 380 ILE A CA 1
ATOM 3088 C C . ILE A 1 380 ? 0.697 -3.561 16.468 1.00 83.75 380 ILE A C 1
ATOM 3090 O O . ILE A 1 380 ? -0.453 -3.283 16.817 1.00 83.75 380 ILE A O 1
ATOM 3094 N N . ILE A 1 381 ? 0.958 -4.600 15.667 1.00 86.69 381 ILE A N 1
ATOM 3095 C CA . ILE A 1 381 ? -0.087 -5.489 15.136 1.00 86.69 381 ILE A CA 1
ATOM 3096 C C . ILE A 1 381 ? -0.838 -6.172 16.286 1.00 86.69 381 ILE A C 1
ATOM 3098 O O . ILE A 1 381 ? -2.070 -6.124 16.337 1.00 86.69 381 ILE A O 1
ATOM 3102 N N . ALA A 1 382 ? -0.109 -6.750 17.244 1.00 83.56 382 ALA A N 1
ATOM 3103 C CA . ALA A 1 382 ? -0.694 -7.436 18.392 1.00 83.56 382 ALA A CA 1
ATOM 3104 C C . ALA A 1 382 ? -1.520 -6.490 19.278 1.00 83.56 382 ALA A C 1
ATOM 3106 O O . ALA A 1 382 ? -2.654 -6.810 19.638 1.00 83.56 382 ALA A O 1
ATOM 3107 N N . LEU A 1 383 ? -0.985 -5.305 19.590 1.00 83.88 383 LEU A N 1
ATOM 3108 C CA . LEU A 1 383 ? -1.677 -4.287 20.380 1.00 83.88 383 LEU A CA 1
ATOM 3109 C C . LEU A 1 383 ? -2.942 -3.800 19.677 1.00 83.88 383 LEU A C 1
ATOM 3111 O O . LEU A 1 383 ? -3.979 -3.667 20.330 1.00 83.88 383 LEU A O 1
ATOM 3115 N N . THR A 1 384 ? -2.896 -3.598 18.359 1.00 88.00 384 THR A N 1
ATOM 3116 C CA . THR A 1 384 ? -4.076 -3.202 17.579 1.00 88.00 384 THR A CA 1
ATOM 3117 C C . THR A 1 384 ? -5.153 -4.279 17.641 1.00 88.00 384 THR A C 1
ATOM 3119 O O . THR A 1 384 ? -6.293 -3.976 17.985 1.00 88.00 384 THR A O 1
ATOM 3122 N N . GLY A 1 385 ? -4.789 -5.542 17.397 1.00 88.06 385 GLY A N 1
ATOM 3123 C CA . GLY A 1 385 ? -5.714 -6.674 17.448 1.00 88.06 385 GLY A CA 1
ATOM 3124 C C . GLY A 1 385 ? -6.340 -6.877 18.829 1.00 88.06 385 GLY A C 1
ATOM 3125 O O . GLY A 1 385 ? -7.558 -6.998 18.939 1.00 88.06 385 GLY A O 1
ATOM 3126 N N . ALA A 1 386 ? -5.532 -6.849 19.893 1.00 85.88 386 ALA A N 1
ATOM 3127 C CA . ALA A 1 386 ? -6.012 -6.968 21.270 1.00 85.88 386 ALA A CA 1
ATOM 3128 C C . ALA A 1 386 ? -6.962 -5.819 21.649 1.00 85.88 386 ALA A C 1
ATOM 3130 O O . ALA A 1 386 ? -8.010 -6.045 22.256 1.00 85.88 386 ALA A O 1
ATOM 3131 N N . THR A 1 387 ? -6.616 -4.591 21.257 1.00 85.88 387 THR A N 1
ATOM 3132 C CA . THR A 1 387 ? -7.435 -3.397 21.505 1.00 85.88 387 THR A CA 1
ATOM 3133 C C . THR A 1 387 ? -8.755 -3.468 20.738 1.00 85.88 387 THR A C 1
ATOM 3135 O O . THR A 1 387 ? -9.815 -3.252 21.318 1.00 85.88 387 THR A O 1
ATOM 3138 N N . LEU A 1 388 ? -8.712 -3.847 19.459 1.00 88.12 388 LEU A N 1
ATOM 3139 C CA . LEU A 1 388 ? -9.903 -4.011 18.629 1.00 88.12 388 LEU A CA 1
ATOM 3140 C C . LEU A 1 388 ? -10.816 -5.117 19.162 1.00 88.12 388 LEU A C 1
ATOM 3142 O O . LEU A 1 388 ? -12.028 -4.941 19.201 1.00 88.12 388 LEU A O 1
ATOM 3146 N N . PHE A 1 389 ? -10.248 -6.243 19.600 1.00 84.62 389 PHE A N 1
ATOM 3147 C CA . PHE A 1 389 ? -11.022 -7.339 20.175 1.00 84.62 389 PHE A CA 1
ATOM 3148 C C . PHE A 1 389 ? -11.700 -6.927 21.486 1.00 84.62 389 PHE A C 1
ATOM 3150 O O . PHE A 1 389 ? -12.871 -7.238 21.697 1.00 84.62 389 PHE A O 1
ATOM 3157 N N . ARG A 1 390 ? -10.988 -6.181 22.339 1.00 84.06 390 ARG A N 1
ATOM 3158 C CA . ARG A 1 390 ? -11.533 -5.621 23.581 1.00 84.06 390 ARG A CA 1
ATOM 3159 C C . ARG A 1 390 ? -12.705 -4.671 23.324 1.00 84.06 390 ARG A C 1
ATOM 3161 O O . ARG A 1 390 ? -13.676 -4.722 24.065 1.00 84.06 390 ARG A O 1
ATOM 3168 N N . PHE A 1 391 ? -12.611 -3.832 22.294 1.00 82.69 391 PHE A N 1
ATOM 3169 C CA . PHE A 1 391 ? -13.611 -2.808 21.968 1.00 82.69 391 PHE A CA 1
ATOM 3170 C C . PHE A 1 391 ? -14.533 -3.208 20.808 1.00 82.69 391 PHE A C 1
ATOM 3172 O O . PHE A 1 391 ? -15.160 -2.355 20.185 1.00 82.69 391 PHE A O 1
ATOM 3179 N N . LYS A 1 392 ? -14.638 -4.506 20.498 1.00 83.62 392 LYS A N 1
ATOM 3180 C CA . LYS A 1 392 ? -15.355 -5.003 19.310 1.00 83.62 392 LYS A CA 1
ATOM 3181 C C . LYS A 1 392 ? -16.852 -4.687 19.294 1.00 83.62 392 LYS A C 1
ATOM 3183 O O . LYS A 1 392 ? -17.452 -4.749 18.225 1.00 83.62 392 LYS A O 1
ATOM 3188 N N . GLU A 1 393 ? -17.435 -4.426 20.464 1.00 83.31 393 GLU A N 1
ATOM 3189 C CA . GLU A 1 393 ? -18.844 -4.055 20.651 1.00 83.31 393 GLU A CA 1
ATOM 3190 C C . GLU A 1 393 ? -19.058 -2.533 20.565 1.00 83.31 393 GLU A C 1
ATOM 3192 O O . GLU A 1 393 ? -20.166 -2.085 20.295 1.00 83.31 393 GLU A O 1
ATOM 3197 N N . GLU A 1 394 ? -17.997 -1.738 20.736 1.00 84.38 394 GLU A N 1
ATOM 3198 C CA . GLU A 1 394 ? -18.031 -0.267 20.702 1.00 84.38 394 GLU A CA 1
ATOM 3199 C C . GLU A 1 394 ? -17.756 0.302 19.298 1.00 84.38 394 GLU A C 1
ATOM 3201 O O . GLU A 1 394 ? -17.911 1.500 19.056 1.00 84.38 394 GLU A O 1
ATOM 3206 N N . VAL A 1 395 ? -17.329 -0.542 18.356 1.00 87.94 395 VAL A N 1
ATOM 3207 C CA . VAL A 1 395 ? -17.027 -0.157 16.972 1.00 87.94 395 VAL A CA 1
ATOM 3208 C C . VAL A 1 395 ? -17.992 -0.818 15.995 1.00 87.94 395 VAL A C 1
ATOM 3210 O O . VAL A 1 395 ? -18.484 -1.922 16.222 1.00 87.94 395 VAL A O 1
ATOM 3213 N N . SER A 1 396 ? -18.245 -0.158 14.863 1.00 89.19 396 SER A N 1
ATOM 3214 C CA . SER A 1 396 ? -19.081 -0.740 13.813 1.00 89.19 396 SER A CA 1
ATOM 3215 C C . SER A 1 396 ? -18.432 -1.991 13.211 1.00 89.19 396 SER A C 1
ATOM 3217 O O . SER A 1 396 ? -17.204 -2.108 13.140 1.00 89.19 396 SER A O 1
ATOM 3219 N N . LEU A 1 397 ? -19.264 -2.909 12.708 1.00 88.31 397 LEU A N 1
ATOM 3220 C CA . LEU A 1 397 ? -18.801 -4.101 11.990 1.00 88.31 397 LEU A CA 1
ATOM 3221 C C . LEU A 1 397 ? -17.853 -3.730 10.840 1.00 88.31 397 LEU A C 1
ATOM 3223 O O . LEU A 1 397 ? -16.786 -4.319 10.708 1.00 88.31 397 LEU A O 1
ATOM 3227 N N . GLN A 1 398 ? -18.211 -2.703 10.069 1.00 91.06 398 GLN A N 1
ATOM 3228 C CA . GLN A 1 398 ? -17.415 -2.197 8.951 1.00 91.06 398 GLN A CA 1
ATOM 3229 C C . GLN A 1 398 ? -16.017 -1.728 9.389 1.00 91.06 398 GLN A C 1
ATOM 3231 O O . GLN A 1 398 ? -15.033 -2.027 8.718 1.00 91.06 398 GLN A O 1
ATOM 3236 N N . TYR A 1 399 ? -15.909 -1.026 10.526 1.00 91.94 399 TYR A N 1
ATOM 3237 C CA . TYR A 1 399 ? -14.620 -0.613 11.096 1.00 91.94 399 TYR A CA 1
ATOM 3238 C C . TYR A 1 399 ? -13.790 -1.815 11.515 1.00 91.94 399 TYR A C 1
ATOM 3240 O O . TYR A 1 399 ? -12.628 -1.929 11.132 1.00 91.94 399 TYR A O 1
ATOM 3248 N N . ARG A 1 400 ? -14.401 -2.749 12.244 1.00 91.56 400 ARG A N 1
ATOM 3249 C CA . ARG A 1 400 ? -13.731 -3.973 12.680 1.00 91.56 400 ARG A CA 1
ATOM 3250 C C . ARG A 1 400 ? -13.187 -4.776 11.500 1.00 91.56 400 ARG A C 1
ATOM 3252 O O . ARG A 1 400 ? -12.028 -5.177 11.512 1.00 91.56 400 ARG A O 1
ATOM 3259 N N . GLU A 1 401 ? -14.008 -4.975 10.476 1.00 93.12 401 GLU A N 1
ATOM 3260 C CA . GLU A 1 401 ? -13.633 -5.715 9.274 1.00 93.12 401 GLU A CA 1
ATOM 3261 C C . GLU A 1 401 ? -12.518 -5.014 8.488 1.00 93.12 401 GLU A C 1
ATOM 3263 O O . GLU A 1 401 ? -11.545 -5.658 8.098 1.00 93.12 401 GLU A O 1
ATOM 3268 N N . ALA A 1 402 ? -12.595 -3.692 8.319 1.00 93.69 402 ALA A N 1
ATOM 3269 C CA . ALA A 1 402 ? -11.552 -2.933 7.636 1.00 93.69 402 ALA A CA 1
ATOM 3270 C C . ALA A 1 402 ? -10.212 -2.952 8.387 1.00 93.69 402 ALA A C 1
ATOM 3272 O O . ALA A 1 402 ? -9.163 -3.064 7.752 1.00 93.69 402 ALA A O 1
ATOM 3273 N N . VAL A 1 403 ? -10.225 -2.885 9.723 1.00 93.94 403 VAL A N 1
ATOM 3274 C CA . VAL A 1 403 ? -8.996 -2.960 10.525 1.00 93.94 403 VAL A CA 1
ATOM 3275 C C . VAL A 1 403 ? -8.395 -4.364 10.496 1.00 93.94 403 VAL A C 1
ATOM 3277 O O . VAL A 1 403 ? -7.185 -4.479 10.323 1.00 93.94 403 VAL A O 1
ATOM 3280 N N . PHE A 1 404 ? -9.195 -5.433 10.586 1.00 95.25 404 PHE A N 1
ATOM 3281 C CA . PHE A 1 404 ? -8.663 -6.793 10.426 1.00 95.25 404 PHE A CA 1
ATOM 3282 C C . PHE A 1 404 ? -8.064 -7.021 9.036 1.00 95.25 404 PHE A C 1
ATOM 3284 O O . PHE A 1 404 ? -7.004 -7.636 8.925 1.00 95.25 404 PHE A O 1
ATOM 3291 N N . LEU A 1 405 ? -8.694 -6.494 7.981 1.00 96.88 405 LEU A N 1
ATOM 3292 C CA . LEU A 1 405 ? -8.126 -6.556 6.637 1.00 96.88 405 LEU A CA 1
ATOM 3293 C C . LEU A 1 405 ? -6.809 -5.779 6.551 1.00 96.88 405 LEU A C 1
ATOM 3295 O O . LEU A 1 405 ? -5.838 -6.294 6.002 1.00 96.88 405 LEU A O 1
ATOM 3299 N N . LEU A 1 406 ? -6.748 -4.571 7.120 1.00 96.25 406 LEU A N 1
ATOM 3300 C CA . LEU A 1 406 ? -5.515 -3.788 7.179 1.00 96.25 406 LEU A CA 1
ATOM 3301 C C . LEU A 1 406 ? -4.410 -4.545 7.925 1.00 96.25 406 LEU A C 1
ATOM 3303 O O . LEU A 1 406 ? -3.288 -4.583 7.438 1.00 96.25 406 LEU A O 1
ATOM 3307 N N . MET A 1 407 ? -4.716 -5.184 9.057 1.00 95.00 407 MET A N 1
ATOM 3308 C CA . MET A 1 407 ? -3.752 -6.007 9.794 1.00 95.00 407 MET A CA 1
ATOM 3309 C C . MET A 1 407 ? -3.179 -7.129 8.921 1.00 95.00 407 MET A C 1
ATOM 3311 O O . MET A 1 407 ? -1.959 -7.266 8.844 1.00 95.00 407 MET A O 1
ATOM 3315 N N . ALA A 1 408 ? -4.034 -7.886 8.227 1.00 95.44 408 ALA A N 1
ATOM 3316 C CA . ALA A 1 408 ? -3.593 -8.964 7.342 1.00 95.44 408 ALA A CA 1
ATOM 3317 C C . ALA A 1 408 ? -2.755 -8.438 6.159 1.00 95.44 408 ALA A C 1
ATOM 3319 O O . ALA A 1 408 ? -1.718 -9.006 5.810 1.00 95.44 408 ALA A O 1
ATOM 3320 N N . LEU A 1 409 ? -3.147 -7.300 5.573 1.00 95.12 409 LEU A N 1
ATOM 3321 C CA . LEU A 1 409 ? -2.365 -6.627 4.532 1.00 95.12 409 LEU A CA 1
ATOM 3322 C C . LEU A 1 409 ? -0.998 -6.166 5.058 1.00 95.12 409 LEU A C 1
ATOM 3324 O O . LEU A 1 409 ? -0.000 -6.315 4.352 1.00 95.12 409 LEU A O 1
ATOM 3328 N N . THR A 1 410 ? -0.921 -5.637 6.281 1.00 92.38 410 THR A N 1
ATOM 3329 C CA . THR A 1 410 ? 0.344 -5.246 6.921 1.00 92.38 410 THR A CA 1
ATOM 3330 C C . THR A 1 410 ? 1.257 -6.455 7.101 1.00 92.38 410 THR A C 1
ATOM 3332 O O . THR A 1 410 ? 2.412 -6.401 6.689 1.00 92.38 410 THR A O 1
ATOM 3335 N N . ILE A 1 411 ? 0.738 -7.563 7.640 1.00 89.44 411 ILE A N 1
ATOM 3336 C CA . ILE A 1 411 ? 1.487 -8.818 7.820 1.00 89.44 411 ILE A CA 1
ATOM 3337 C C . ILE A 1 411 ? 2.073 -9.294 6.484 1.00 89.44 411 ILE A C 1
ATOM 3339 O O . ILE A 1 411 ? 3.271 -9.560 6.380 1.00 89.44 411 ILE A O 1
ATOM 3343 N N . CYS A 1 412 ? 1.258 -9.338 5.430 1.00 87.06 412 CYS A N 1
ATOM 3344 C CA . CYS A 1 412 ? 1.704 -9.780 4.111 1.00 87.06 412 CYS A CA 1
ATOM 3345 C C . CYS A 1 412 ? 2.726 -8.832 3.455 1.00 87.06 412 CYS A C 1
ATOM 3347 O O . CYS A 1 412 ? 3.667 -9.303 2.816 1.00 87.06 412 CYS A O 1
ATOM 3349 N N . ASN A 1 413 ? 2.600 -7.511 3.637 1.00 85.75 413 ASN A N 1
ATOM 3350 C CA . ASN A 1 413 ? 3.615 -6.562 3.160 1.00 85.75 413 ASN A CA 1
ATOM 3351 C C . ASN A 1 413 ? 4.964 -6.755 3.875 1.00 85.75 413 ASN A C 1
ATOM 3353 O O . ASN A 1 413 ? 6.007 -6.645 3.232 1.00 85.75 413 ASN A O 1
ATOM 3357 N N . LEU A 1 414 ? 4.960 -7.107 5.167 1.00 80.25 414 LEU A N 1
ATOM 3358 C CA . LEU A 1 414 ? 6.184 -7.437 5.906 1.00 80.25 414 LEU A CA 1
ATOM 3359 C C . LEU A 1 414 ? 6.830 -8.729 5.386 1.00 80.25 414 LEU A C 1
ATOM 3361 O O . LEU A 1 414 ? 8.051 -8.786 5.240 1.00 80.25 414 LEU A O 1
ATOM 3365 N N . PHE A 1 415 ? 6.030 -9.745 5.034 1.00 78.19 415 PHE A N 1
ATOM 3366 C CA . PHE A 1 415 ? 6.539 -10.996 4.456 1.00 78.19 415 PHE A CA 1
ATOM 3367 C C . PHE A 1 415 ? 7.315 -10.807 3.153 1.00 78.19 415 PHE A C 1
ATOM 3369 O O . PHE A 1 415 ? 8.271 -11.540 2.913 1.00 78.19 415 PHE A O 1
ATOM 3376 N N . TYR A 1 416 ? 6.967 -9.814 2.333 1.00 73.31 416 TYR A N 1
ATOM 3377 C CA . TYR A 1 416 ? 7.690 -9.551 1.087 1.00 73.31 416 TYR A CA 1
ATOM 3378 C C . TYR A 1 416 ? 9.168 -9.173 1.310 1.00 73.31 416 TYR A C 1
ATOM 3380 O O . TYR A 1 416 ? 10.016 -9.471 0.463 1.00 73.31 416 TYR A O 1
ATOM 3388 N N . PHE A 1 417 ? 9.493 -8.565 2.455 1.00 65.00 417 PHE A N 1
ATOM 3389 C CA . PHE A 1 417 ? 10.867 -8.212 2.823 1.00 65.00 417 PHE A CA 1
ATOM 3390 C C . PHE A 1 417 ? 11.460 -9.080 3.930 1.00 65.00 417 PHE A C 1
ATOM 3392 O O . PHE A 1 417 ? 12.645 -8.926 4.224 1.00 65.00 417 PHE A O 1
ATOM 3399 N N . LEU A 1 418 ? 10.706 -10.042 4.477 1.00 60.03 418 LEU A N 1
ATOM 3400 C CA . LEU A 1 418 ? 11.238 -11.031 5.409 1.00 60.03 418 LEU A CA 1
ATOM 3401 C C . LEU A 1 418 ? 12.340 -11.859 4.729 1.00 60.03 418 LEU A C 1
ATOM 3403 O O . LEU A 1 418 ? 12.099 -12.814 3.997 1.00 60.03 418 LEU A O 1
ATOM 3407 N N . GLY A 1 419 ? 13.573 -11.441 4.995 1.00 50.72 419 GLY A N 1
ATOM 3408 C CA . GLY A 1 419 ? 14.819 -12.042 4.551 1.00 50.72 419 GLY A CA 1
ATOM 3409 C C . GLY A 1 419 ? 15.778 -11.024 3.931 1.00 50.72 419 GLY A C 1
ATOM 3410 O O . GLY A 1 419 ? 16.996 -11.198 3.998 1.00 50.72 419 GLY A O 1
ATOM 3411 N N . ARG A 1 420 ? 15.261 -9.948 3.340 1.00 55.62 420 ARG A N 1
ATOM 3412 C CA . ARG A 1 420 ? 16.034 -8.919 2.634 1.00 55.62 420 ARG A CA 1
ATOM 3413 C C . ARG A 1 420 ? 16.426 -7.843 3.630 1.00 55.62 420 ARG A C 1
ATOM 3415 O O . ARG A 1 420 ? 15.512 -7.159 4.059 1.00 55.62 420 ARG A O 1
ATOM 3422 N N . SER A 1 421 ? 17.720 -7.710 3.968 1.00 54.31 421 SER A N 1
ATOM 3423 C CA . SER A 1 421 ? 18.299 -6.733 4.931 1.00 54.31 421 SER A CA 1
ATOM 3424 C C . SER A 1 421 ? 17.236 -5.862 5.591 1.00 54.31 421 SER A C 1
ATOM 3426 O O . SER A 1 421 ? 16.801 -4.858 5.043 1.00 54.31 421 SER A O 1
ATOM 3428 N N . HIS A 1 422 ? 16.696 -6.359 6.700 1.00 59.53 422 HIS A N 1
ATOM 3429 C CA . HIS A 1 422 ? 15.365 -5.951 7.150 1.00 59.53 422 HIS A CA 1
ATOM 3430 C C . HIS A 1 422 ? 15.290 -4.454 7.399 1.00 59.53 422 HIS A C 1
ATOM 3432 O O . HIS A 1 422 ? 14.338 -3.825 6.960 1.00 59.53 422 HIS A O 1
ATOM 3438 N N . GLU A 1 423 ? 16.348 -3.879 7.965 1.00 60.47 423 GLU A N 1
ATOM 3439 C CA . GLU A 1 423 ? 16.373 -2.472 8.319 1.00 60.47 423 GLU A CA 1
ATOM 3440 C C . GLU A 1 423 ? 16.214 -1.563 7.086 1.00 60.47 423 GLU A C 1
ATOM 3442 O O . GLU A 1 423 ? 15.147 -0.983 6.910 1.00 60.47 423 GLU A O 1
ATOM 3447 N N . HIS A 1 424 ? 17.170 -1.479 6.153 1.00 62.53 424 HIS A N 1
ATOM 3448 C CA . HIS A 1 424 ? 17.071 -0.516 5.028 1.00 62.53 424 HIS A CA 1
ATOM 3449 C C . HIS A 1 424 ? 15.778 -0.608 4.176 1.00 62.53 424 HIS A C 1
ATOM 3451 O O . HIS A 1 424 ? 15.427 0.350 3.490 1.00 62.53 424 HIS A O 1
ATOM 3457 N N . ASN A 1 425 ? 15.049 -1.732 4.219 1.00 69.00 425 ASN A N 1
ATOM 3458 C CA . ASN A 1 425 ? 13.784 -1.919 3.506 1.00 69.00 425 ASN A CA 1
ATOM 3459 C C . ASN A 1 425 ? 12.526 -1.636 4.336 1.00 69.00 425 ASN A C 1
ATOM 3461 O O . ASN A 1 425 ? 11.436 -1.544 3.766 1.00 69.00 425 ASN A O 1
ATOM 3465 N N . LEU A 1 426 ? 12.628 -1.495 5.657 1.00 71.75 426 LEU A N 1
ATOM 3466 C CA . LEU A 1 426 ? 11.475 -1.198 6.504 1.00 71.75 426 LEU A CA 1
ATOM 3467 C C . LEU A 1 426 ? 10.760 0.094 6.095 1.00 71.75 426 LEU A C 1
ATOM 3469 O O . LEU A 1 426 ? 9.531 0.058 5.967 1.00 71.75 426 LEU A O 1
ATOM 3473 N N . PRO A 1 427 ? 11.450 1.212 5.793 1.00 74.56 427 PRO A N 1
ATOM 3474 C CA . PRO A 1 427 ? 10.739 2.416 5.392 1.00 74.56 427 PRO A CA 1
ATOM 3475 C C . PRO A 1 427 ? 9.987 2.220 4.055 1.00 74.56 427 PRO A C 1
ATOM 3477 O O . PRO A 1 427 ? 8.885 2.755 3.908 1.00 74.56 427 PRO A O 1
ATOM 3480 N N . ASN A 1 428 ? 10.441 1.313 3.172 1.00 76.69 428 ASN A N 1
ATOM 3481 C CA . ASN A 1 428 ? 9.797 0.992 1.889 1.00 76.69 428 ASN A CA 1
ATOM 3482 C C . ASN A 1 428 ? 8.448 0.293 2.055 1.00 76.69 428 ASN A C 1
ATOM 3484 O O . ASN A 1 428 ? 7.640 0.335 1.136 1.00 76.69 428 ASN A O 1
ATOM 3488 N N . THR A 1 429 ? 8.186 -0.340 3.200 1.00 77.12 429 THR A N 1
ATOM 3489 C CA . THR A 1 429 ? 6.919 -1.044 3.495 1.00 77.12 429 THR A CA 1
ATOM 3490 C C . THR A 1 429 ? 6.224 -0.552 4.749 1.00 77.12 429 THR A C 1
ATOM 3492 O O . THR A 1 429 ? 5.242 -1.132 5.206 1.00 77.12 429 THR A O 1
ATOM 3495 N N . SER A 1 430 ? 6.695 0.568 5.285 1.00 83.12 430 SER A N 1
ATOM 3496 C CA . SER A 1 430 ? 6.182 1.156 6.516 1.00 83.12 430 SER A CA 1
ATOM 3497 C C . SER A 1 430 ? 4.803 1.805 6.364 1.00 83.12 430 SER A C 1
ATOM 3499 O O . SER A 1 430 ? 4.140 2.047 7.366 1.00 83.12 430 SER A O 1
ATOM 3501 N N . GLY A 1 431 ? 4.322 2.053 5.139 1.00 89.00 431 GLY A N 1
ATOM 3502 C CA . GLY A 1 431 ? 3.005 2.650 4.877 1.00 89.00 431 GLY A CA 1
ATOM 3503 C C . GLY A 1 431 ? 1.855 2.023 5.674 1.00 89.00 431 GLY A C 1
ATOM 3504 O O . GLY A 1 431 ? 1.277 2.709 6.519 1.00 89.00 431 GLY A O 1
ATOM 3505 N N . PRO A 1 432 ? 1.525 0.737 5.456 1.00 92.62 432 PRO A N 1
ATOM 3506 C CA . PRO A 1 432 ? 0.440 0.067 6.172 1.00 92.62 432 PRO A CA 1
ATOM 3507 C C . PRO A 1 432 ? 0.717 -0.049 7.679 1.00 92.62 432 PRO A C 1
ATOM 3509 O O . PRO A 1 432 ? -0.219 -0.000 8.475 1.00 92.62 432 PRO A O 1
ATOM 3512 N N . VAL A 1 433 ? 1.991 -0.109 8.092 1.00 90.38 433 VAL A N 1
ATOM 3513 C CA . VAL A 1 433 ? 2.396 -0.102 9.509 1.00 90.38 433 VAL A CA 1
ATOM 3514 C C . VAL A 1 433 ? 2.045 1.227 10.179 1.00 90.38 433 VAL A C 1
ATOM 3516 O O . VAL A 1 433 ? 1.451 1.224 11.256 1.00 90.38 433 VAL A O 1
ATOM 3519 N N . PHE A 1 434 ? 2.351 2.364 9.547 1.00 90.00 434 PHE A N 1
ATOM 3520 C CA . PHE A 1 434 ? 1.988 3.679 10.075 1.00 90.00 434 PHE A CA 1
ATOM 3521 C C . PHE A 1 434 ? 0.477 3.857 10.134 1.00 90.00 434 PHE A C 1
ATOM 3523 O O . PHE A 1 434 ? -0.035 4.331 11.146 1.00 90.00 434 PHE A O 1
ATOM 3530 N N . VAL A 1 435 ? -0.258 3.424 9.106 1.00 93.75 435 VAL A N 1
ATOM 3531 C CA . VAL A 1 435 ? -1.726 3.462 9.160 1.00 93.75 435 VAL A CA 1
ATOM 3532 C C . VAL A 1 435 ? -2.240 2.637 10.340 1.00 93.75 435 VAL A C 1
ATOM 3534 O O . VAL A 1 435 ? -3.072 3.124 11.103 1.00 93.75 435 VAL A O 1
ATOM 3537 N N . LEU A 1 436 ? -1.705 1.432 10.548 1.00 92.56 436 LEU A N 1
ATOM 3538 C CA . LEU A 1 436 ? -2.109 0.559 11.647 1.00 92.56 436 LEU A CA 1
ATOM 3539 C C . LEU A 1 436 ? -1.774 1.144 13.029 1.00 92.56 436 LEU A C 1
ATOM 3541 O O . LEU A 1 436 ? -2.602 1.093 13.936 1.00 92.56 436 LEU A O 1
ATOM 3545 N N . LEU A 1 437 ? -0.605 1.770 13.180 1.00 89.56 437 LEU A N 1
ATOM 3546 C CA . LEU A 1 437 ? -0.228 2.493 14.397 1.00 89.56 437 LEU A CA 1
ATOM 3547 C C . LEU A 1 437 ? -1.233 3.609 14.721 1.00 89.56 437 LEU A C 1
ATOM 3549 O O . LEU A 1 437 ? -1.656 3.757 15.867 1.00 89.56 437 LEU A O 1
ATOM 3553 N N . PHE A 1 438 ? -1.650 4.381 13.717 1.00 90.69 438 PHE A N 1
ATOM 3554 C CA . PHE A 1 438 ? -2.629 5.450 13.906 1.00 90.69 438 PHE A CA 1
ATOM 3555 C C . PHE A 1 438 ? -4.051 4.928 14.149 1.00 90.69 438 PHE A C 1
ATOM 3557 O O . PHE A 1 438 ? -4.787 5.541 14.920 1.00 90.69 438 PHE A O 1
ATOM 3564 N N . VAL A 1 439 ? -4.423 3.773 13.586 1.00 91.44 439 VAL A N 1
ATOM 3565 C CA . VAL A 1 439 ? -5.654 3.054 13.963 1.00 91.44 439 VAL A CA 1
ATOM 3566 C C . VAL A 1 439 ? -5.628 2.679 15.442 1.00 91.44 439 VAL A C 1
ATOM 3568 O O . VAL A 1 439 ? -6.610 2.899 16.147 1.00 91.44 439 VAL A O 1
ATOM 3571 N N . TRP A 1 440 ? -4.510 2.147 15.938 1.00 88.00 440 TRP A N 1
ATOM 3572 C CA . TRP A 1 440 ? -4.375 1.824 17.356 1.00 88.00 440 TRP A CA 1
ATOM 3573 C C . TRP A 1 440 ? -4.528 3.063 18.247 1.00 88.00 440 TRP A C 1
ATOM 3575 O O . TRP A 1 440 ? -5.258 3.019 19.237 1.00 88.00 440 TRP A O 1
ATOM 3585 N N . ILE A 1 441 ? -3.920 4.190 17.866 1.00 84.69 441 ILE A N 1
ATOM 3586 C CA . ILE A 1 441 ? -4.089 5.470 18.572 1.00 84.69 441 ILE A CA 1
ATOM 3587 C C . ILE A 1 441 ? -5.558 5.934 18.549 1.00 84.69 441 ILE A C 1
ATOM 3589 O O . ILE A 1 441 ? -6.074 6.342 19.590 1.00 84.69 441 ILE A O 1
ATOM 3593 N N . ASP A 1 442 ? -6.250 5.844 17.407 1.00 85.50 442 ASP A N 1
ATOM 3594 C CA . ASP A 1 442 ? -7.678 6.190 17.280 1.00 85.50 442 ASP A CA 1
ATOM 3595 C C . ASP A 1 442 ? -8.558 5.321 18.194 1.00 85.50 442 ASP A C 1
ATOM 3597 O O . ASP A 1 442 ? -9.429 5.835 18.898 1.00 85.50 442 ASP A O 1
ATOM 3601 N N . LEU A 1 443 ? -8.285 4.014 18.261 1.00 84.12 443 LEU A N 1
ATOM 3602 C CA . LEU A 1 443 ? -8.963 3.087 19.171 1.00 84.12 443 LEU A CA 1
ATOM 3603 C C . LEU A 1 443 ? -8.766 3.463 20.646 1.00 84.12 443 LEU A C 1
ATOM 3605 O O . LEU A 1 443 ? -9.715 3.423 21.428 1.00 84.12 443 LEU A O 1
ATOM 3609 N N . LEU A 1 444 ? -7.554 3.862 21.042 1.00 81.25 444 LEU A N 1
ATOM 3610 C CA . LEU A 1 444 ? -7.290 4.337 22.404 1.00 81.25 444 LEU A CA 1
ATOM 3611 C C . LEU A 1 444 ? -7.993 5.667 22.705 1.00 81.25 444 LEU A C 1
ATOM 3613 O O . LEU A 1 444 ? -8.359 5.919 23.857 1.00 81.25 444 LEU A O 1
ATOM 3617 N N . TRP A 1 445 ? -8.187 6.512 21.690 1.00 76.12 445 TRP A N 1
ATOM 3618 C CA . TRP A 1 445 ? -8.879 7.792 21.824 1.00 76.12 445 TRP A CA 1
ATOM 3619 C C . TRP A 1 445 ? -10.388 7.620 22.021 1.00 76.12 445 TRP A C 1
ATOM 3621 O O . TRP A 1 445 ? -10.959 8.287 22.885 1.00 76.12 445 TRP A O 1
ATOM 3631 N N . ARG A 1 446 ? -11.018 6.684 21.295 1.00 71.81 446 ARG A N 1
ATOM 3632 C CA . ARG A 1 446 ? -12.455 6.349 21.407 1.00 71.81 446 ARG A CA 1
ATOM 3633 C C . ARG A 1 446 ? -12.897 6.092 22.848 1.00 71.81 446 ARG A C 1
ATOM 3635 O O . ARG A 1 446 ? -13.946 6.568 23.267 1.00 71.81 446 ARG A O 1
ATOM 3642 N N . LYS A 1 447 ? -12.034 5.464 23.652 1.00 58.62 447 LYS A N 1
ATOM 3643 C CA . LYS A 1 447 ? -12.259 5.219 25.086 1.00 58.62 447 LYS A CA 1
ATOM 3644 C C . LYS A 1 447 ? -12.562 6.491 25.897 1.00 58.62 447 LYS A C 1
ATOM 3646 O O . LYS A 1 447 ? -13.238 6.415 26.918 1.00 58.62 447 LYS A O 1
ATOM 3651 N N . LYS A 1 448 ? -12.014 7.648 25.509 1.00 52.06 448 LYS A N 1
ATOM 3652 C CA . LYS A 1 448 ? -12.163 8.907 26.264 1.00 52.06 448 LYS A CA 1
ATOM 3653 C C . LYS A 1 448 ? -13.415 9.702 25.888 1.00 52.06 448 LYS A C 1
ATOM 3655 O O . LYS A 1 448 ? -13.816 10.562 26.665 1.00 52.06 448 LYS A O 1
ATOM 3660 N N . CYS A 1 449 ? -14.018 9.430 24.732 1.00 42.53 449 CYS A N 1
ATOM 3661 C CA . CYS A 1 449 ? -15.177 10.153 24.214 1.00 42.53 449 CYS A CA 1
ATOM 3662 C C . CYS A 1 449 ? -16.158 9.155 23.575 1.00 42.53 449 CYS A C 1
ATOM 3664 O O . CYS A 1 449 ? -16.050 8.908 22.366 1.00 42.53 449 CYS A O 1
ATOM 3666 N N . PRO A 1 450 ? -17.083 8.555 24.355 1.00 48.22 450 PRO A N 1
ATOM 3667 C CA . PRO A 1 450 ? -18.116 7.694 23.793 1.00 48.22 450 PRO A CA 1
ATOM 3668 C C . PRO A 1 450 ? -18.907 8.467 22.733 1.00 48.22 450 PRO A C 1
ATOM 3670 O O . PRO A 1 450 ? -19.208 9.648 22.900 1.00 48.22 450 PRO A O 1
ATOM 3673 N N . TYR A 1 451 ? -19.172 7.808 21.607 1.00 40.38 451 TYR A N 1
ATOM 3674 C CA . TYR A 1 451 ? -19.859 8.392 20.461 1.00 40.38 451 TYR A CA 1
ATOM 3675 C C . TYR A 1 451 ? -21.299 8.771 20.843 1.00 40.38 451 TYR A C 1
ATOM 3677 O O . TYR A 1 451 ? -22.156 7.897 20.956 1.00 40.38 451 TYR A O 1
ATOM 3685 N N . ASP A 1 452 ? -21.555 10.067 21.027 1.00 41.53 452 ASP A N 1
ATOM 3686 C CA . ASP A 1 452 ? -22.896 10.647 21.053 1.00 41.53 452 ASP A CA 1
ATOM 3687 C C . ASP A 1 452 ? -23.114 11.398 19.725 1.00 41.53 452 ASP A C 1
ATOM 3689 O O . ASP A 1 452 ? -22.438 12.398 19.472 1.00 41.53 452 ASP A O 1
ATOM 3693 N N . PRO A 1 453 ? -24.017 10.939 18.840 1.00 42.34 453 PRO A N 1
ATOM 3694 C CA . PRO A 1 453 ? -24.274 11.594 17.559 1.00 42.34 453 PRO A CA 1
ATOM 3695 C C . PRO A 1 453 ? -24.883 13.003 17.695 1.00 42.34 453 PRO A C 1
ATOM 3697 O O . PRO A 1 453 ? -24.992 13.703 16.690 1.00 42.34 453 PRO A O 1
ATOM 3700 N N . SER A 1 454 ? -25.267 13.428 18.906 1.00 35.66 454 SER A N 1
ATOM 3701 C CA . SER A 1 454 ? -25.799 14.763 19.205 1.00 35.66 454 SER A CA 1
ATOM 3702 C C . SER A 1 454 ? -24.764 15.747 19.770 1.00 35.66 454 SER A C 1
ATOM 3704 O O . SER A 1 454 ? -25.066 16.933 19.909 1.00 35.66 454 SER A O 1
ATOM 3706 N N . VAL A 1 455 ? -23.537 15.292 20.051 1.00 41.88 455 VAL A N 1
ATOM 3707 C CA . VAL A 1 455 ? -22.490 16.113 20.669 1.00 41.88 455 VAL A CA 1
ATOM 3708 C C . VAL A 1 455 ? -21.258 16.120 19.770 1.00 41.88 455 VAL A C 1
ATOM 3710 O O . VAL A 1 455 ? -20.500 15.152 19.700 1.00 41.88 455 VAL A O 1
ATOM 3713 N N . GLU A 1 456 ? -21.010 17.244 19.093 1.00 36.09 456 GLU A N 1
ATOM 3714 C CA . GLU A 1 456 ? -19.651 17.546 18.648 1.00 36.09 456 GLU A CA 1
ATOM 3715 C C . GLU A 1 456 ? -18.765 17.517 19.897 1.00 36.09 456 GLU A C 1
ATOM 3717 O O . GLU A 1 456 ? -18.935 18.336 20.798 1.00 36.09 456 GLU A O 1
ATOM 3722 N N . CYS A 1 457 ? -17.835 16.561 19.983 1.00 39.62 457 CYS A N 1
ATOM 3723 C CA . CYS A 1 457 ? -16.773 16.594 20.981 1.00 39.62 457 CYS A CA 1
ATOM 3724 C C . CYS A 1 457 ? -15.896 17.828 20.730 1.00 39.62 457 CYS A C 1
ATOM 3726 O O . CYS A 1 457 ? -14.802 17.740 20.171 1.00 39.62 457 CYS A O 1
ATOM 3728 N N . SER A 1 458 ? -16.363 18.991 21.174 1.00 33.56 458 SER A N 1
ATOM 3729 C CA . SER A 1 458 ? -15.523 20.124 21.489 1.00 33.56 458 SER A CA 1
ATOM 3730 C C . SER A 1 458 ? -14.711 19.710 22.707 1.00 33.56 458 SER A C 1
ATOM 3732 O O . SER A 1 458 ? -15.125 19.884 23.854 1.00 33.56 458 SER A O 1
ATOM 3734 N N . ILE A 1 459 ? -13.547 19.109 22.469 1.00 39.22 459 ILE A N 1
ATOM 3735 C CA . ILE A 1 459 ? -12.496 19.152 23.474 1.00 39.22 459 ILE A CA 1
ATOM 3736 C C . ILE A 1 459 ? -12.171 20.636 23.604 1.00 39.22 459 ILE A C 1
ATOM 3738 O O . ILE A 1 459 ? -11.475 21.206 22.764 1.00 39.22 459 ILE A O 1
ATOM 3742 N N . GLY A 1 460 ? -12.748 21.268 24.626 1.00 31.78 460 GLY A N 1
ATOM 3743 C CA . GLY A 1 460 ? -12.211 22.499 25.168 1.00 31.78 460 GLY A CA 1
ATOM 3744 C C . GLY A 1 460 ? -10.758 22.207 25.502 1.00 31.78 460 GLY A C 1
ATOM 3745 O O . GLY A 1 460 ? -10.464 21.437 26.416 1.00 31.78 460 GLY A O 1
ATOM 3746 N N . TYR A 1 461 ? -9.857 22.738 24.685 1.00 27.69 461 TYR A N 1
ATOM 3747 C CA . TYR A 1 461 ? -8.467 22.863 25.074 1.00 27.69 461 TYR A CA 1
ATOM 3748 C C . TYR A 1 461 ? -8.443 23.798 26.292 1.00 27.69 461 TYR A C 1
ATOM 3750 O O . TYR A 1 461 ? -8.983 24.901 26.177 1.00 27.69 461 TYR A O 1
ATOM 3758 N N . PRO A 1 462 ? -7.896 23.384 27.449 1.00 32.28 462 PRO A N 1
ATOM 3759 C CA . PRO A 1 462 ? -7.448 24.354 28.436 1.00 32.28 462 PRO A CA 1
ATOM 3760 C C . PRO A 1 462 ? -6.303 25.206 27.878 1.00 32.28 462 PRO A C 1
ATOM 3762 O O . PRO A 1 462 ? -5.500 24.675 27.067 1.00 32.28 462 PRO A O 1
#

pLDDT: mean 73.91, std 18.96, range [27.69, 98.25]

Secondary structure (DSSP, 8-state):
-THHHHHHHHH-SSPPPGGGS-HHHHHHHTTTTSSS----HHHHHHHHHHHHHHHHHHHHHHHTS---TTHHHHHHHHHHHHHHT-----TTTTTTTTSTTHHHHHHHHHHHHHHHHHHHHT--TTHHHHHHHHHHHHHTS--S---HHHHHHHHHHHHHHHTT--GGGS--TTHHHHHHHHHHHHHTT--GGGHHHHHHHHHHHHHHHHHHHHHHH-SSTHHHHHHHHHHIIIIIGGGTTTTTT-GGGSHHHH-HHHHHHHHHHHH-TTSHHHHHHHHHHHHHSHHHHHHHHHHHHHHHHHHHHHHHT-STT----HHHHHHHHHHHHHHHHHHHHHHHHHHHHHHS-SS-HHHHHHHHHTTT-PPPPTT-THHHHHHHHHHHHHHHHHTTTTS-HHHHHHHHHHHHHHHHHHHHHTTS-HHHHHHHHHHHHHHHHHHHHHHHHHTTS---TT--------

Sequence (462 aa):
MFYQFAELIWNQWTPPKPETLTPTIAYGLTGLYTNQTEPDGIEAFVLHGSMWVLVGWGLIKTVYLKNWSVWPAVGLCVLFFFRAGFHPPADGFLFGTGVRYYPAVLVGLSAFVAGVVWLSSHYKPWHAWLWLAALAVPCFIAGGRPSDWDYSFVFAPAYALVSGISIKAIYFQYDLLLSGLAALFFKWHIDLNYFQVLGQASVWIFCVLIFWWAKEVFQAKQLALYLLVVVFIMRLFPYYTDTYAEFQMSPLRLDWWIVVALLAWKKGTDHWSVGLLLAFLLVLHRSFGIFYSIAYVEYIVLTMGSELLGPSGQKTKFLPLVQTYVRRYAINVILLGTGLIVTYLIFGNVLSPGMKIYQSLKIGFMRVAPTSFFWYIIGIIALTGATLFRFKEEVSLQYREAVFLLMALTICNLFYFLGRSHEHNLPNTSGPVFVLLFVWIDLLWRKKCPYDPSVECSIGYP

Radius of gyration: 23.63 Å; chains: 1; bounding box: 60×55×60 Å

Foldseek 3Di:
DLLVQVVVCVVDVDQDDLVPDDVVSVVLVVCPVVPPPPDALQVLLLLVLVLLLLLLVQVCCCVPVVDNVSVVVNVVNVVCCVVVVHDRPPPQPAVVPHDDCPVVVSVVLSVLSNVLVVCLVVPDPCVLVVNLVVVLVLLPDQLDAADPSQCCLQAVLLVCVLVVNALQPGARPLFQQSNVVNVVCVVVVPDCVCSLVVLSVQVSVLLVLQLVLCCVQFPSNSLSSVLSSCLCSLFVVSCSSPPSNHPVLGCSRQPCLSVLLVCCLVPNLLDLVSLLSLLVCLARRVLLSVLLVQLSVQLLVLLLVLPCVPDPPDHDDNPVSVVVSCVSNVSSVVSNVVSQVVNCVRNVHSDRPSVVSCVVSLRQQRDQDPPHPVVVLVVLLVLLSVLCSVCVVLDDPSSSSSLSSLSSSLVSSQVVNNRHPNRVCCSSSCSSSSSSNSSSVSSVVCVVPRDDVVDDPPPPDD